Protein AF-A0A958F9V5-F1 (afdb_monomer)

Radius of gyration: 35.96 Å; Cα contacts (8 Å, |Δi|>4): 718; chains: 1; bounding box: 103×57×108 Å

Mean predicted aligned error: 16.49 Å

Solvent-accessible surface area (backbone atoms only — not comparable to full-atom values): 31988 Å² total; per-residue (Å²): 135,94,78,68,65,73,74,79,70,86,78,79,92,85,87,82,88,89,88,87,89,85,88,86,84,83,92,70,81,90,73,95,63,83,84,89,74,45,80,62,66,79,62,97,48,38,45,42,18,43,44,84,80,75,28,44,48,26,33,43,44,72,71,68,79,83,52,78,36,62,69,51,55,70,70,57,42,52,49,52,50,49,55,47,45,49,73,40,35,81,58,68,86,62,66,75,70,50,80,62,79,72,74,75,64,62,71,71,57,70,79,75,69,83,81,83,86,87,76,102,58,90,69,72,49,79,54,89,72,89,55,68,74,86,47,57,62,78,51,25,45,39,45,79,50,98,38,30,37,31,39,36,44,36,37,40,43,63,41,92,85,81,66,43,46,32,40,38,40,38,31,30,46,14,77,40,81,34,32,36,40,62,46,75,59,76,54,72,87,73,64,54,75,70,77,54,65,59,43,52,51,49,27,51,53,48,52,50,51,52,50,52,53,38,51,58,49,38,56,60,33,52,79,64,52,33,53,55,60,72,66,18,48,52,53,11,51,51,34,15,50,23,41,35,43,23,56,58,25,61,53,68,83,81,70,62,79,80,53,52,55,56,60,63,46,48,19,56,49,55,9,55,56,42,21,53,40,32,23,42,8,54,38,40,23,44,73,75,44,53,77,33,42,52,52,53,35,33,49,75,73,67,47,74,54,30,24,62,47,10,52,23,42,50,50,3,42,51,51,5,46,50,42,34,51,50,49,53,50,52,50,64,67,46,30,85,78,68,64,60,41,56,77,41,66,50,57,62,48,44,49,34,69,72,20,86,41,41,53,52,30,47,53,7,47,42,50,27,52,29,53,52,48,44,29,53,41,57,20,36,46,36,30,55,44,53,78,78,42,88,53,66,64,59,61,38,48,54,55,21,51,55,52,46,60,49,42,85,46,59,28,33,60,55,88,61,24,47,60,54,50,32,56,48,42,35,53,36,49,45,36,37,76,74,56,24,55,58,17,20,38,33,13,40,34,35,30,68,40,52,64,59,48,52,51,27,65,71,70,78,44,72,70,41,36,53,37,26,50,51,50,51,49,52,53,51,52,50,50,49,51,19,53,56,14,42,74,32,81,67,92,74,84,69,62,79,79,59,49,57,73,34,58,54,47,46,51,53,50,54,49,53,52,50,54,39,52,50,51,27,53,54,56,58,66,70,39,68,92,64,73,78,90,46,94,96,56,92,72,87,86,85,90,78,55,91,59,75,61,57,84,72,46,49,45,79,44,85,43,88,88,90,38,78,45,77,47,77,84

Nearest PDB structures (foldseek):
  2gr8-assembly2_F  TM=4.607E-01  e=1.212E+00  Haemophilus influenzae
  2gr7-assembly1_B  TM=4.618E-01  e=1.654E+00  Haemophilus influenzae
  2x8s-assembly2_B  TM=5.961E-01  e=8.568E+00  Bacillus subtilis
  2x8t-assembly1_A  TM=5.071E-01  e=9.790E+00  Bacillus subtilis

Sequence (569 aa):
MPGSNRLLREGVPGYYWQVYWRERENGGDFDDGEVEDGVFIPLSKQRWSLDPHGKLLGFQRLLDDSLKLPRLSQPEAAALARDFVARYSPFPDLNDGTLTVREDSIAEMQQQVSPAAGEDKKAEQNLNYQVGKGWEYQDGKKTERENRTDYEFRWTTRDATSGDDIDITVKVAGNLVSSFSTDYKVPKIYSKKSDSSIAEITSILLVLLIGIVTIVLAFKRWRAYELSFGFALGMGGLVAVLFGIFMYMELPSGMGWTILLPLLIAPPFVGGALVMVWAVGDSLGREVWPEKFISLDLIRNGYWLHSKIGESLIRGITLGAVSGAVVLLLTRIIDPFLRLQYIHPDQDTFIFLHSGSPFLTFIGWNGFTGIYTLTTLMLLLMGLLRKRFSSPIILLAVPAVLLVMSNKGNILPLWVGMPIEIIATLAVIWAFYRFDILTAFWALFTALTINPAASLFGIGNSGHLASGWVVAAFGGLLLIYAIVTFWGSDRITDYQRIAPAFAKNITERQRLQRELEIARDVQMSFLPAVNPDVHNLDIAARCIPALEVGGDYYDFVELEGNRLGVVIG

Foldseek 3Di:
DPDPLVPQPPDDDDDDDDDDDDDDDDDDDDDPADDDAADFDDPPFKTFHADSNRAGQKMAGHDDLPDAAAEDDPVLQVVLQLVNCCVRPPDVVSVPPQQDDDPVVVVVVVVPDDDDDDDPDQDWDKDDDDGDDAKDWDIKTWGDGPRWIKMKTWIWHADPVPRFIKIWIWMDTRNRTRMIHIHTDDDPVVVPPPPCVVLVVLLVVVVVVLLVLLVVLLVVCVVLLLFDLPVLLVQLVVLLVLQLLLVQQLDRPPDDPPCVVVSVPVSNVSSVSSSSLQRSLVSLCLLQPVVQCLLVLCVVVPVLLALLVLVLLVLQLVLLVVLLVLLVVLCVVCCVPPVKDFPCPCVVLVSLVSTPANLSNLSSVLVNCLSVLLSRLVRPVLSVCVVPDVDPCCSQQVSLLSVLSSDSQRIPPNVSRSVSSSSSSSSLSVQCVPHHSSSSSSSSSNNVCPSSLVVLVSNPDPRSVVSSVVSVVVVVVSNVSSVSSSPDDDPDDPSVVSDDPSSVSSVVVVVVLVVLLVQQVVQVVQADPDDDDAPPDDDDDDDDAPDSHHPWHWDWDDDPPRDIDIDID

Secondary structure (DSSP, 8-state):
--S-TTTTTSS--------------S----------SS-----SSEEEEE-TTS-EEEEEE---TT---PPPPHHHHHHHHHHHHHHHSS-GGGSSS-----TTHHHHHTTS-PPPS-------EE------SS-EEEEEEEEE-SS-EEEEEEEEEE-TTT--EEEEEEEEETTEEEEEEEEE---TTT-S---HHHHHHHHHHHHHHHHHHHHHHHHHHHHTT---HHHHHHHHHHHHHHHHHHHHHTSPTT--GGGHHHHHHHHHHHHHHHHHHHHHHHHHHHHH-GGGGHHHHHHHTT-TT-HHHHHHHHHHHHHHHHHHHHHHHHHHHHHHHH-PEESSHHHHHHHHHHSS-HHHHHHHHHHHHHHHHIIIIIIIIHHHHHHH---HHHHHHHHHHHHHHHS--SEESHHHHHHHHHHHHHHHHHHHHHS-HHHHHHHHHHHHHHHHHHHHHHS--HHHHHHHHHHHHHHHHHHHHHHHHHTSPPS---GGGTS-HHHHHHHHHHHHHHHHHHHHHHHHHTS-SS---BTTB--------SSSS-S--EEEEEETTTEEEEEE-

Structure (mmCIF, N/CA/C/O backbone):
data_AF-A0A958F9V5-F1
#
_entry.id   AF-A0A958F9V5-F1
#
loop_
_atom_site.group_PDB
_atom_site.id
_atom_site.type_symbol
_atom_site.label_atom_id
_atom_site.label_alt_id
_atom_site.label_comp_id
_atom_site.label_asym_id
_atom_site.label_entity_id
_atom_site.label_seq_id
_atom_site.pdbx_PDB_ins_code
_atom_site.Cartn_x
_atom_site.Cartn_y
_atom_site.Cartn_z
_atom_site.occupancy
_atom_site.B_iso_or_equiv
_atom_site.auth_seq_id
_atom_site.auth_comp_id
_atom_site.auth_asym_id
_atom_site.auth_atom_id
_atom_site.pdbx_PDB_model_num
ATOM 1 N N . MET A 1 1 ? 37.656 -7.134 -27.569 1.00 26.11 1 MET A N 1
ATOM 2 C CA . MET A 1 1 ? 37.811 -8.511 -27.046 1.00 26.11 1 MET A CA 1
ATOM 3 C C . MET A 1 1 ? 36.844 -9.417 -27.802 1.00 26.11 1 MET A C 1
ATOM 5 O O . MET A 1 1 ? 35.694 -9.016 -27.931 1.00 26.11 1 MET A O 1
ATOM 9 N N . PRO A 1 2 ? 37.274 -10.557 -28.365 1.00 23.25 2 PRO A N 1
ATOM 10 C CA . PRO A 1 2 ? 36.435 -11.386 -29.228 1.00 23.25 2 PRO A CA 1
ATOM 11 C C . PRO A 1 2 ? 35.755 -12.512 -28.429 1.00 23.25 2 PRO A C 1
ATOM 13 O O . PRO A 1 2 ? 36.436 -13.361 -27.861 1.00 23.25 2 PRO A O 1
ATOM 16 N N . GLY A 1 3 ? 34.417 -12.502 -28.383 1.00 25.53 3 GLY A N 1
ATOM 17 C CA . GLY A 1 3 ? 33.601 -13.569 -27.780 1.00 25.53 3 GLY A CA 1
ATOM 18 C C . GLY A 1 3 ? 32.115 -13.248 -27.526 1.00 25.53 3 GLY A C 1
ATOM 19 O O . GLY A 1 3 ? 31.333 -14.170 -27.333 1.00 25.53 3 GLY A O 1
ATOM 20 N N . SER A 1 4 ? 31.677 -11.983 -27.550 1.00 25.11 4 SER A N 1
ATOM 21 C CA . SER A 1 4 ? 30.383 -11.593 -26.950 1.00 25.11 4 SER A CA 1
ATOM 22 C C . SER A 1 4 ? 29.147 -11.570 -27.864 1.00 25.11 4 SER A C 1
ATOM 24 O O . SER A 1 4 ? 28.043 -11.467 -27.347 1.00 25.11 4 SER A O 1
ATOM 26 N N . ASN A 1 5 ? 29.260 -11.710 -29.190 1.00 31.02 5 ASN A N 1
ATOM 27 C CA . ASN A 1 5 ? 28.122 -11.412 -30.089 1.00 31.02 5 ASN A CA 1
ATOM 28 C C . ASN A 1 5 ? 27.355 -12.617 -30.657 1.00 31.02 5 ASN A C 1
ATOM 30 O O . ASN A 1 5 ? 26.463 -12.439 -31.482 1.00 31.02 5 ASN A O 1
ATOM 34 N N . ARG A 1 6 ? 27.619 -13.832 -30.159 1.00 27.78 6 ARG A N 1
ATOM 35 C CA . ARG A 1 6 ? 26.665 -14.957 -30.270 1.00 27.78 6 ARG A CA 1
ATOM 36 C C . ARG A 1 6 ? 25.685 -15.004 -29.080 1.00 27.78 6 ARG A C 1
ATOM 38 O O . ARG A 1 6 ? 24.629 -15.613 -29.183 1.00 27.78 6 ARG A O 1
ATOM 45 N N . LEU A 1 7 ? 26.007 -14.302 -27.985 1.00 32.09 7 LEU A N 1
ATOM 46 C CA . LEU A 1 7 ? 25.248 -14.264 -26.727 1.00 32.09 7 LEU A CA 1
ATOM 47 C C . LEU A 1 7 ? 24.001 -13.358 -26.745 1.00 32.09 7 LEU A C 1
ATOM 49 O O . LEU A 1 7 ? 23.160 -13.503 -25.868 1.00 32.09 7 LEU A O 1
ATOM 53 N N . LEU A 1 8 ? 23.858 -12.447 -27.716 1.00 31.23 8 LEU A N 1
ATOM 54 C CA . LEU A 1 8 ? 22.808 -11.412 -27.705 1.00 31.23 8 LEU A CA 1
ATOM 55 C C . LEU A 1 8 ? 21.494 -11.800 -28.421 1.00 31.23 8 LEU A C 1
ATOM 57 O O . LEU A 1 8 ? 20.574 -10.990 -28.440 1.00 31.23 8 LEU A O 1
ATOM 61 N N . ARG A 1 9 ? 21.367 -13.003 -29.014 1.00 29.94 9 ARG A N 1
ATOM 62 C CA . ARG A 1 9 ? 20.137 -13.399 -29.750 1.00 29.94 9 ARG A CA 1
ATOM 63 C C . ARG A 1 9 ? 19.619 -14.833 -29.596 1.00 29.94 9 ARG A C 1
ATOM 65 O O . ARG A 1 9 ? 18.452 -15.041 -29.896 1.00 29.94 9 ARG A O 1
ATOM 72 N N . GLU A 1 10 ? 20.374 -15.825 -29.124 1.00 29.25 10 GLU A N 1
ATOM 73 C CA . GLU A 1 10 ? 19.818 -17.197 -29.037 1.00 29.25 10 GLU A CA 1
ATOM 74 C C . GLU A 1 10 ? 18.885 -17.439 -27.825 1.00 29.25 10 GLU A C 1
ATOM 76 O O . GLU A 1 10 ? 18.439 -18.565 -27.622 1.00 29.25 10 GLU A O 1
ATOM 81 N N . GLY A 1 11 ? 18.511 -16.420 -27.038 1.00 26.97 11 GLY A N 1
ATOM 82 C CA . GLY A 1 11 ? 17.668 -16.662 -25.865 1.00 26.97 11 GLY A CA 1
ATOM 83 C C . GLY A 1 11 ? 16.799 -15.512 -25.379 1.00 26.97 11 GLY A C 1
ATOM 84 O O . GLY A 1 11 ? 17.047 -15.049 -24.281 1.00 26.97 11 GLY A O 1
ATOM 85 N N . VAL A 1 12 ? 15.712 -15.193 -26.093 1.00 26.77 12 VAL A N 1
ATOM 86 C CA . VAL A 1 12 ? 14.364 -14.873 -25.539 1.00 26.77 12 VAL A CA 1
ATOM 87 C C . VAL A 1 12 ? 13.716 -13.620 -26.173 1.00 26.77 12 VAL A C 1
ATOM 89 O O . VAL A 1 12 ? 14.394 -12.620 -26.401 1.00 26.77 12 VAL A O 1
ATOM 92 N N . PRO A 1 13 ? 12.396 -13.666 -26.472 1.00 29.73 13 PRO A N 1
ATOM 93 C CA . PRO A 1 13 ? 11.624 -12.552 -27.010 1.00 29.73 13 PRO A CA 1
ATOM 94 C C . PRO A 1 13 ? 11.254 -11.558 -25.902 1.00 29.73 13 PRO A C 1
ATOM 96 O O . PRO A 1 13 ? 10.777 -11.966 -24.843 1.00 29.73 13 PRO A O 1
ATOM 99 N N . GLY A 1 14 ? 11.389 -10.264 -26.186 1.00 32.28 14 GLY A N 1
ATOM 100 C CA . GLY A 1 14 ? 10.782 -9.197 -25.391 1.00 32.28 14 GLY A CA 1
ATOM 101 C C . GLY A 1 14 ? 11.714 -8.018 -25.161 1.00 32.28 14 GLY A C 1
ATOM 102 O O . GLY A 1 14 ? 12.443 -8.030 -24.183 1.00 32.28 14 GLY A O 1
ATOM 103 N N . TYR A 1 15 ? 11.639 -6.998 -26.019 1.00 27.81 15 TYR A N 1
ATOM 104 C CA . TYR A 1 15 ? 12.047 -5.629 -25.688 1.00 27.81 15 TYR A CA 1
ATOM 105 C C . TYR A 1 15 ? 11.194 -4.623 -26.468 1.00 27.81 15 TYR A C 1
ATOM 107 O O . TYR A 1 15 ? 10.822 -4.868 -27.616 1.00 27.81 15 TYR A O 1
ATOM 115 N N . TYR A 1 16 ? 10.891 -3.514 -25.801 1.00 29.72 16 TYR A N 1
ATOM 116 C CA . TYR A 1 16 ? 10.025 -2.412 -26.211 1.00 29.72 16 TYR A CA 1
ATOM 117 C C . TYR A 1 16 ? 10.830 -1.090 -26.195 1.00 29.72 16 TYR A C 1
ATOM 119 O O . TYR A 1 16 ? 11.887 -1.027 -25.565 1.00 29.72 16 TYR A O 1
ATOM 127 N N . TRP A 1 17 ? 10.322 -0.031 -26.845 1.00 29.50 17 TRP A N 1
ATOM 128 C CA . TRP A 1 17 ? 10.995 1.272 -27.018 1.00 29.50 17 TRP A CA 1
ATOM 129 C C . TRP A 1 17 ? 10.073 2.451 -26.645 1.00 29.50 17 TRP A C 1
ATOM 131 O O . TRP A 1 17 ? 8.882 2.406 -26.961 1.00 29.50 17 TRP A O 1
ATOM 141 N N . GLN A 1 18 ? 10.602 3.533 -26.045 1.00 24.84 18 GLN A N 1
ATOM 142 C CA . GLN A 1 18 ? 9.856 4.783 -25.800 1.00 24.84 18 GLN A CA 1
ATOM 143 C C . GLN A 1 18 ? 10.737 6.046 -25.910 1.00 24.84 18 GLN A C 1
ATOM 145 O O . GLN A 1 18 ? 11.857 6.076 -25.416 1.00 24.84 18 GLN A O 1
ATOM 150 N N . VAL A 1 19 ? 10.200 7.096 -26.548 1.00 25.12 19 VAL A N 1
ATOM 151 C CA . VAL A 1 19 ? 10.903 8.327 -26.977 1.00 25.12 19 VAL A CA 1
ATOM 152 C C . VAL A 1 19 ? 10.401 9.555 -26.197 1.00 25.12 19 VAL A C 1
ATOM 154 O O . VAL A 1 19 ? 9.189 9.733 -26.063 1.00 25.12 19 VAL A O 1
ATOM 157 N N . TYR A 1 20 ? 11.303 10.447 -25.758 1.00 22.67 20 TYR A N 1
ATOM 158 C CA . TYR A 1 20 ? 10.974 11.737 -25.117 1.00 22.67 20 TYR A CA 1
ATOM 159 C C . TYR A 1 20 ? 11.667 12.937 -25.795 1.00 22.67 20 TYR A C 1
ATOM 161 O O . TYR A 1 20 ? 12.797 12.826 -26.260 1.00 22.67 20 TYR A O 1
ATOM 169 N N . TRP A 1 21 ? 11.001 14.104 -25.813 1.00 26.64 21 TRP A N 1
ATOM 170 C CA . TRP A 1 21 ? 11.477 15.363 -26.423 1.00 26.64 21 TRP A CA 1
ATOM 171 C C . TRP A 1 21 ? 11.604 16.501 -25.394 1.00 26.64 21 TRP A C 1
ATOM 173 O O . TRP A 1 21 ? 10.769 16.607 -24.492 1.00 26.64 21 TRP A O 1
ATOM 183 N N . ARG A 1 22 ? 12.568 17.422 -25.584 1.00 23.61 22 ARG A N 1
ATOM 184 C CA . ARG A 1 22 ? 12.594 18.743 -24.919 1.00 23.61 22 ARG A CA 1
ATOM 185 C C . ARG A 1 22 ? 13.208 19.826 -25.820 1.00 23.61 22 ARG A C 1
ATOM 187 O O . ARG A 1 22 ? 14.235 19.595 -26.449 1.00 23.61 22 ARG A O 1
ATOM 194 N N . GLU A 1 23 ? 12.583 20.999 -25.863 1.00 26.88 23 GLU A N 1
ATOM 195 C CA . GLU A 1 23 ? 13.010 22.188 -26.622 1.00 26.88 23 GLU A CA 1
ATOM 196 C C . GLU A 1 23 ? 13.887 23.108 -25.737 1.00 26.88 23 GLU A C 1
ATOM 198 O O . GLU A 1 23 ? 13.678 23.158 -24.522 1.00 26.88 23 GLU A O 1
ATOM 203 N N . ARG A 1 24 ? 14.880 23.817 -26.303 1.00 29.59 24 ARG A N 1
ATOM 204 C CA . ARG A 1 24 ? 15.785 24.726 -25.560 1.00 29.59 24 ARG A CA 1
ATOM 205 C C . ARG A 1 24 ? 15.583 26.179 -26.008 1.00 29.59 24 ARG A C 1
ATOM 207 O O . ARG A 1 24 ? 15.773 26.482 -27.181 1.00 29.59 24 ARG A O 1
ATOM 214 N N . GLU A 1 25 ? 15.288 27.072 -25.060 1.00 33.00 25 GLU A N 1
ATOM 215 C CA . GLU A 1 25 ? 15.382 28.530 -25.230 1.00 33.00 25 GLU A CA 1
ATOM 216 C C . GLU A 1 25 ? 16.795 29.043 -24.878 1.00 33.00 25 GLU A C 1
ATOM 218 O O . GLU A 1 25 ? 17.353 28.718 -23.832 1.00 33.00 25 GLU A O 1
ATOM 223 N N . ASN A 1 26 ? 17.338 29.845 -25.799 1.00 35.62 26 ASN A N 1
ATOM 224 C CA . ASN A 1 26 ? 18.404 30.854 -25.718 1.00 35.62 26 ASN A CA 1
ATOM 225 C C . ASN A 1 26 ? 19.660 30.617 -24.845 1.00 35.62 26 ASN A C 1
ATOM 227 O O . ASN A 1 26 ? 19.679 30.871 -23.645 1.00 35.62 26 ASN A O 1
ATOM 231 N N . GLY A 1 27 ? 20.788 30.386 -25.535 1.00 41.47 27 GLY A N 1
ATOM 232 C CA . GLY A 1 27 ? 22.006 31.175 -25.285 1.00 41.47 27 GLY A CA 1
ATOM 233 C C . GLY A 1 27 ? 23.094 30.607 -24.368 1.00 41.47 27 GLY A C 1
ATOM 234 O O . GLY A 1 27 ? 23.868 31.395 -23.833 1.00 41.47 27 GLY A O 1
ATOM 235 N N . GLY A 1 28 ? 23.200 29.288 -24.199 1.00 24.48 28 GLY A N 1
ATOM 236 C CA . GLY A 1 28 ? 24.355 28.654 -23.546 1.00 24.48 28 GLY A CA 1
ATOM 237 C C . GLY A 1 28 ? 25.061 27.681 -24.486 1.00 24.48 28 GLY A C 1
ATOM 238 O O . GLY A 1 28 ? 24.381 26.887 -25.142 1.00 24.48 28 GLY A O 1
ATOM 239 N N . ASP A 1 29 ? 26.397 27.740 -24.526 1.00 29.27 29 ASP A N 1
ATOM 240 C CA . ASP A 1 29 ? 27.264 26.732 -25.152 1.00 29.27 29 ASP A CA 1
ATOM 241 C C . ASP A 1 29 ? 26.773 25.307 -24.834 1.00 29.27 29 ASP A C 1
ATOM 243 O O . ASP A 1 29 ? 26.143 25.054 -23.798 1.00 29.27 29 ASP A O 1
ATOM 247 N N . PHE A 1 30 ? 26.992 24.389 -25.777 1.00 29.00 30 PHE A N 1
ATOM 248 C CA . PHE A 1 30 ? 26.706 22.966 -25.596 1.00 29.00 30 PHE A CA 1
ATOM 249 C C . PHE A 1 30 ? 27.399 22.469 -24.321 1.00 29.00 30 PHE A C 1
ATOM 251 O O . PHE A 1 30 ? 28.623 22.487 -24.238 1.00 29.00 30 PHE A O 1
ATOM 258 N N . ASP A 1 31 ? 26.600 22.035 -23.349 1.00 28.36 31 ASP A N 1
ATOM 259 C CA . ASP A 1 31 ? 27.055 21.123 -22.308 1.00 28.36 31 ASP A CA 1
ATOM 260 C C . ASP A 1 31 ? 26.759 19.719 -22.846 1.00 28.36 31 ASP A C 1
ATOM 262 O O . ASP A 1 31 ? 25.628 19.433 -23.258 1.00 28.36 31 ASP A O 1
ATOM 266 N N . ASP A 1 32 ? 27.800 18.896 -22.956 1.00 33.62 32 ASP A N 1
ATOM 267 C CA . ASP A 1 32 ? 27.758 17.528 -23.469 1.00 33.62 32 ASP A CA 1
ATOM 268 C C . ASP A 1 32 ? 26.945 16.643 -22.502 1.00 33.62 32 ASP A C 1
ATOM 270 O O . ASP A 1 32 ? 27.491 15.995 -21.612 1.00 33.62 32 ASP A O 1
ATOM 274 N N . GLY A 1 33 ? 25.618 16.644 -22.654 1.00 26.89 33 GLY A N 1
ATOM 275 C CA . GLY A 1 33 ? 24.674 15.869 -21.847 1.00 26.89 33 GLY A CA 1
ATOM 276 C C . GLY A 1 33 ? 23.912 14.844 -22.683 1.00 26.89 33 GLY A C 1
ATOM 277 O O . GLY A 1 33 ? 22.978 15.199 -23.394 1.00 26.89 33 GLY A O 1
ATOM 278 N N . GLU A 1 34 ? 24.390 13.604 -22.593 1.00 30.22 34 GLU A N 1
ATOM 279 C CA . GLU A 1 34 ? 23.789 12.292 -22.874 1.00 30.22 34 GLU A CA 1
ATOM 280 C C . GLU A 1 34 ? 22.581 12.192 -23.807 1.00 30.22 34 GLU A C 1
ATOM 282 O O . GLU A 1 34 ? 21.469 12.646 -23.547 1.00 30.22 34 GLU A O 1
ATOM 287 N N . VAL A 1 35 ? 22.799 11.424 -24.869 1.00 30.39 35 VAL A N 1
ATOM 288 C CA . VAL A 1 35 ? 21.728 10.884 -25.678 1.00 30.39 35 VAL A CA 1
ATOM 289 C C . VAL A 1 35 ? 21.956 9.371 -25.761 1.00 30.39 35 VAL A C 1
ATOM 291 O O . VAL A 1 35 ? 22.905 8.928 -26.412 1.00 30.39 35 VAL A O 1
ATOM 294 N N . GLU A 1 36 ? 21.125 8.591 -25.070 1.00 31.89 36 GLU A N 1
ATOM 295 C CA . GLU A 1 36 ? 21.166 7.120 -25.011 1.00 31.89 36 GLU A CA 1
ATOM 296 C C . GLU A 1 36 ? 20.244 6.485 -26.064 1.00 31.89 36 GLU A C 1
ATOM 298 O O . GLU A 1 36 ? 19.187 7.026 -26.355 1.00 31.89 36 GLU A O 1
ATOM 303 N N . ASP A 1 37 ? 20.744 5.407 -26.679 1.00 36.34 37 ASP A N 1
ATOM 304 C CA . ASP A 1 37 ? 20.197 4.520 -27.729 1.00 36.34 37 ASP A CA 1
ATOM 305 C C . ASP A 1 37 ? 21.372 3.958 -28.558 1.00 36.34 37 ASP A C 1
ATOM 307 O O . ASP A 1 37 ? 21.708 4.416 -29.656 1.00 36.34 37 ASP A O 1
ATOM 311 N N . GLY A 1 38 ? 22.058 2.976 -27.973 1.00 29.19 38 GLY A N 1
ATOM 312 C CA . GLY A 1 38 ? 23.276 2.352 -28.496 1.00 29.19 38 GLY A CA 1
ATOM 313 C C . GLY A 1 38 ? 24.491 2.626 -27.609 1.00 29.19 38 GLY A C 1
ATOM 314 O O . GLY A 1 38 ? 24.539 3.618 -26.886 1.00 29.19 38 GLY A O 1
ATOM 315 N N . VAL A 1 39 ? 25.490 1.739 -27.640 1.00 30.89 39 VAL A N 1
ATOM 316 C CA . VAL A 1 39 ? 26.776 1.984 -26.964 1.00 30.89 39 VAL A CA 1
ATOM 317 C C . VAL A 1 39 ? 27.464 3.162 -27.660 1.00 30.89 39 VAL A C 1
ATOM 319 O O . VAL A 1 39 ? 28.143 2.989 -28.673 1.00 30.89 39 VAL A O 1
ATOM 322 N N . PHE A 1 40 ? 27.261 4.368 -27.130 1.00 35.53 40 PHE A N 1
ATOM 323 C CA . PHE A 1 40 ? 27.879 5.589 -27.627 1.00 35.53 40 PHE A CA 1
ATOM 324 C C . PHE A 1 40 ? 29.318 5.692 -27.127 1.00 35.53 40 PHE A C 1
ATOM 326 O O . PHE A 1 40 ? 29.575 5.730 -25.928 1.00 35.53 40 PHE A O 1
ATOM 333 N N . ILE A 1 41 ? 30.269 5.782 -28.056 1.00 30.75 41 ILE A N 1
ATOM 334 C CA . ILE A 1 41 ? 31.639 6.215 -27.762 1.00 30.75 41 ILE A CA 1
ATOM 335 C C . ILE A 1 41 ? 31.706 7.707 -28.124 1.00 30.75 41 ILE A C 1
ATOM 337 O O . ILE A 1 41 ? 31.834 8.027 -29.311 1.00 30.75 41 ILE A O 1
ATOM 341 N N . PRO A 1 42 ? 31.561 8.639 -27.162 1.00 34.22 42 PRO A N 1
ATOM 342 C CA . PRO A 1 42 ? 31.650 10.062 -27.454 1.00 34.22 42 PRO A CA 1
ATOM 343 C C . PRO A 1 42 ? 33.091 10.426 -27.830 1.00 34.22 42 PRO A C 1
ATOM 345 O O . PRO A 1 42 ? 34.023 10.288 -27.041 1.00 34.22 42 PRO A O 1
ATOM 348 N N . LEU A 1 43 ? 33.272 10.922 -29.054 1.00 36.50 43 LEU A N 1
ATOM 349 C CA . LEU A 1 43 ? 34.518 11.528 -29.531 1.00 36.50 43 LEU A CA 1
ATOM 350 C C . LEU A 1 43 ? 34.253 13.003 -29.856 1.00 36.50 43 LEU A C 1
ATOM 352 O O . LEU A 1 43 ? 34.341 13.372 -31.019 1.00 36.50 43 LEU A O 1
ATOM 356 N N . SER A 1 44 ? 33.818 13.788 -28.856 1.00 42.47 44 SER A N 1
ATOM 357 C CA . SER A 1 44 ? 33.587 15.260 -28.800 1.00 42.47 44 SER A CA 1
ATOM 358 C C . SER A 1 44 ? 32.877 15.994 -29.966 1.00 42.47 44 SER A C 1
ATOM 360 O O . SER A 1 44 ? 32.552 17.167 -29.837 1.00 42.47 44 SER A O 1
ATOM 362 N N . LYS A 1 45 ? 32.616 15.348 -31.109 1.00 51.16 45 LYS A N 1
ATOM 363 C CA . LYS A 1 45 ? 31.964 15.855 -32.336 1.00 51.16 45 LYS A CA 1
ATOM 364 C C . LYS A 1 45 ? 31.287 14.736 -33.147 1.00 51.16 45 LYS A C 1
ATOM 366 O O . LYS A 1 45 ? 30.898 14.950 -34.299 1.00 51.16 45 LYS A O 1
ATOM 371 N N . GLN A 1 46 ? 31.200 13.524 -32.596 1.00 49.00 46 GLN A N 1
ATOM 372 C CA . GLN A 1 46 ? 30.650 12.341 -33.258 1.00 49.00 46 GLN A CA 1
ATOM 373 C C . GLN A 1 46 ? 29.864 11.475 -32.283 1.00 49.00 46 GLN A C 1
ATOM 375 O O . GLN A 1 46 ? 30.285 11.269 -31.146 1.00 49.00 46 GLN A O 1
ATOM 380 N N . ARG A 1 47 ? 28.759 10.928 -32.780 1.00 50.62 47 ARG A N 1
ATOM 381 C CA . ARG A 1 47 ? 27.833 10.073 -32.052 1.00 50.62 47 ARG A CA 1
ATOM 382 C C . ARG A 1 47 ? 27.518 8.843 -32.908 1.00 50.62 47 ARG A C 1
ATOM 384 O O . ARG A 1 47 ? 27.230 9.014 -34.084 1.00 50.62 47 ARG A O 1
ATOM 391 N N . TRP A 1 48 ? 27.588 7.635 -32.347 1.00 48.41 48 TRP A N 1
ATOM 392 C CA . TRP A 1 48 ? 27.420 6.356 -33.059 1.00 48.41 48 TRP A CA 1
ATOM 393 C C . TRP A 1 48 ? 26.473 5.421 -32.298 1.00 48.41 48 TRP A C 1
ATOM 395 O O . TRP A 1 48 ? 26.698 5.173 -31.122 1.00 48.41 48 TRP A O 1
ATOM 405 N N . SER A 1 49 ? 25.462 4.880 -32.969 1.00 49.59 49 SER A N 1
ATOM 406 C CA . SER A 1 49 ? 24.527 3.867 -32.480 1.00 49.59 49 SER A CA 1
ATOM 407 C C . SER A 1 49 ? 24.747 2.572 -33.258 1.00 49.59 49 SER A C 1
ATOM 409 O O . SER A 1 49 ? 24.791 2.577 -34.492 1.00 49.59 49 SER A O 1
ATOM 411 N N . LEU A 1 50 ? 24.929 1.467 -32.541 1.00 45.66 50 LEU A N 1
ATOM 412 C CA . LEU A 1 50 ? 25.272 0.163 -33.098 1.00 45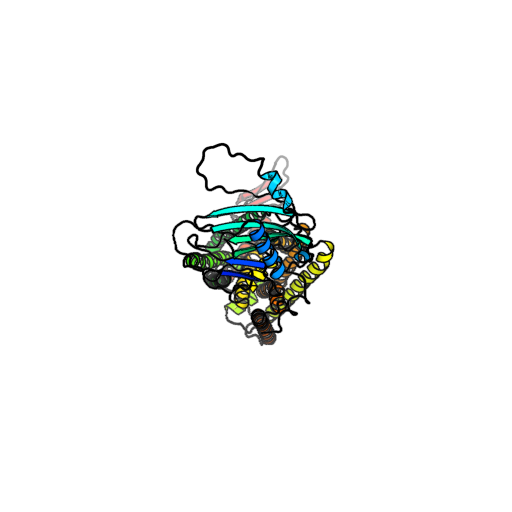.66 50 LEU A CA 1
ATOM 413 C C . LEU A 1 50 ? 24.228 -0.874 -32.687 1.00 45.66 50 LEU A C 1
ATOM 415 O O . LEU A 1 50 ? 23.716 -0.841 -31.569 1.00 45.66 50 LEU A O 1
ATOM 419 N N . ASP A 1 51 ? 23.964 -1.820 -33.579 1.00 46.69 51 ASP A N 1
ATOM 420 C CA . ASP A 1 51 ? 23.185 -3.009 -33.294 1.00 46.69 51 ASP A CA 1
ATOM 421 C C . ASP A 1 51 ? 24.006 -4.007 -32.446 1.00 46.69 51 ASP A C 1
ATOM 423 O O . ASP A 1 51 ? 25.236 -3.897 -32.331 1.00 46.69 51 ASP A O 1
ATOM 427 N N . PRO A 1 52 ? 23.355 -5.033 -31.873 1.00 39.19 52 PRO A N 1
ATOM 428 C CA . PRO A 1 52 ? 24.019 -6.080 -31.094 1.00 39.19 52 PRO A CA 1
ATOM 429 C C . PRO A 1 52 ? 25.101 -6.868 -31.850 1.00 39.19 52 PRO A C 1
ATOM 431 O O . PRO A 1 52 ? 25.882 -7.580 -31.227 1.00 39.19 52 PRO A O 1
ATOM 434 N N . HIS A 1 53 ? 25.167 -6.775 -33.179 1.00 41.66 53 HIS A N 1
ATOM 435 C CA . HIS A 1 53 ? 26.173 -7.420 -34.021 1.00 41.66 53 HIS A CA 1
ATOM 436 C C . HIS A 1 53 ? 27.327 -6.476 -34.401 1.00 41.66 53 HIS A C 1
ATOM 438 O O . HIS A 1 53 ? 28.233 -6.889 -35.127 1.00 41.66 53 HIS A O 1
ATOM 444 N N . GLY A 1 54 ? 27.350 -5.251 -33.863 1.00 45.22 54 GLY A N 1
ATOM 445 C CA . GLY A 1 54 ? 28.365 -4.238 -34.152 1.00 45.22 54 GLY A CA 1
ATOM 446 C C . GLY A 1 54 ? 28.171 -3.550 -35.504 1.00 45.22 54 GLY A C 1
ATOM 447 O O . GLY A 1 54 ? 29.101 -2.911 -35.999 1.00 45.22 54 GLY A O 1
ATOM 448 N N . LYS A 1 55 ? 26.993 -3.689 -36.114 1.00 54.12 55 LYS A N 1
ATOM 449 C CA . LYS A 1 55 ? 26.594 -2.954 -37.312 1.00 54.12 55 LYS A CA 1
ATOM 450 C C . LYS A 1 55 ? 25.968 -1.624 -36.930 1.00 54.12 55 LYS A C 1
ATOM 452 O O . LYS A 1 55 ? 25.443 -1.461 -35.841 1.00 54.12 55 LYS A O 1
ATOM 457 N N . LEU A 1 56 ? 26.032 -0.650 -37.818 1.00 53.12 56 LEU A N 1
ATOM 458 C CA . LEU A 1 56 ? 25.584 0.705 -37.549 1.00 53.12 56 LEU A CA 1
ATOM 459 C C . LEU A 1 56 ? 24.060 0.808 -37.650 1.00 53.12 56 LEU A C 1
ATOM 461 O O . LEU A 1 56 ? 23.504 0.463 -38.686 1.00 53.12 56 LEU A O 1
ATOM 465 N N . LEU A 1 57 ? 23.410 1.299 -36.591 1.00 51.66 57 LEU A N 1
ATOM 466 C CA . LEU A 1 57 ? 21.996 1.713 -36.568 1.00 51.66 57 LEU A CA 1
ATOM 467 C C . LEU A 1 57 ? 21.854 3.220 -36.789 1.00 51.66 57 LEU A C 1
ATOM 469 O O . LEU A 1 57 ? 20.893 3.701 -37.377 1.00 51.66 57 LEU A O 1
ATOM 473 N N . GLY A 1 58 ? 22.859 3.985 -36.378 1.00 57.41 58 GLY A N 1
ATOM 474 C CA . GLY A 1 58 ? 22.895 5.406 -36.652 1.00 57.41 58 GLY A CA 1
ATOM 475 C C . GLY A 1 58 ? 24.255 6.002 -36.362 1.00 57.41 58 GLY A C 1
ATOM 476 O O . GLY A 1 58 ? 25.023 5.476 -35.568 1.00 57.41 58 GLY A O 1
ATOM 477 N N . PHE A 1 59 ? 24.583 7.119 -36.986 1.00 64.25 59 PHE A N 1
ATOM 478 C CA . PHE A 1 59 ? 25.634 7.988 -36.489 1.00 64.25 59 PHE A CA 1
ATOM 479 C C . PHE A 1 59 ? 25.362 9.426 -36.901 1.00 64.25 59 PHE A C 1
ATOM 481 O O . PHE A 1 59 ? 24.639 9.713 -37.857 1.00 64.25 59 PHE A O 1
ATOM 488 N N . GLN A 1 60 ? 25.967 10.349 -36.178 1.00 61.28 60 GLN A N 1
ATOM 489 C CA . GLN A 1 60 ? 25.913 11.758 -36.489 1.00 61.28 60 GLN A CA 1
ATOM 490 C C . GLN A 1 60 ? 27.261 12.387 -36.188 1.00 61.28 60 GLN A C 1
ATOM 492 O O . GLN A 1 60 ? 27.827 12.225 -35.108 1.00 61.28 60 GLN A O 1
ATOM 497 N N . ARG A 1 61 ? 27.769 13.134 -37.159 1.00 65.31 61 ARG A N 1
ATOM 498 C CA . ARG A 1 61 ? 28.960 13.956 -37.036 1.00 65.31 61 ARG A CA 1
ATOM 499 C C . ARG A 1 61 ? 28.554 15.417 -37.111 1.00 65.31 61 ARG A C 1
ATOM 501 O O . ARG A 1 61 ? 27.993 15.862 -38.110 1.00 65.31 61 ARG A O 1
ATOM 508 N N . LEU A 1 62 ? 28.891 16.169 -36.071 1.00 59.75 62 LEU A N 1
ATOM 509 C CA . LEU A 1 62 ? 28.756 17.619 -36.076 1.00 59.75 62 LEU A CA 1
ATOM 510 C C . LEU A 1 62 ? 29.850 18.199 -36.977 1.00 59.75 62 LEU A C 1
ATOM 512 O O . LEU A 1 62 ? 31.047 18.065 -36.705 1.00 59.75 62 LEU A O 1
ATOM 516 N N . LEU A 1 63 ? 29.429 18.795 -38.091 1.00 63.56 63 LEU A N 1
ATOM 517 C CA . LEU A 1 63 ? 30.307 19.432 -39.065 1.00 63.56 63 LEU A CA 1
ATOM 518 C C . LEU A 1 63 ? 30.043 20.931 -39.073 1.00 63.56 63 LEU A C 1
ATOM 520 O O . LEU A 1 63 ? 28.971 21.356 -39.495 1.00 63.56 63 LEU A O 1
ATOM 524 N N . ASP A 1 64 ? 31.054 21.704 -38.684 1.00 62.62 64 ASP A N 1
ATOM 525 C CA . ASP A 1 64 ? 31.073 23.162 -38.810 1.00 62.62 64 ASP A CA 1
ATOM 526 C C . ASP A 1 64 ? 30.761 23.590 -40.256 1.00 62.62 64 ASP A C 1
ATOM 528 O O . ASP A 1 64 ? 31.218 22.969 -41.223 1.00 62.62 64 ASP A O 1
ATOM 532 N N . ASP A 1 65 ? 29.962 24.637 -40.414 1.00 61.22 65 ASP A N 1
ATOM 533 C CA . ASP A 1 65 ? 29.524 25.171 -41.703 1.00 61.22 65 ASP A CA 1
ATOM 534 C C . ASP A 1 65 ? 30.681 25.813 -42.489 1.00 61.22 65 ASP A C 1
ATOM 536 O O . ASP A 1 65 ? 30.633 25.888 -43.718 1.00 61.22 65 ASP A O 1
ATOM 540 N N . SER A 1 66 ? 31.755 26.203 -41.796 1.00 58.16 66 SER A N 1
ATOM 541 C CA . SER A 1 66 ? 32.978 26.764 -42.380 1.00 58.16 66 SER A CA 1
ATOM 542 C C . SER A 1 66 ? 33.905 25.723 -43.033 1.00 58.16 66 SER A C 1
ATOM 544 O O . SER A 1 66 ? 34.832 26.093 -43.759 1.00 58.16 66 SER A O 1
ATOM 546 N N . LEU A 1 67 ? 33.661 24.419 -42.829 1.00 61.06 67 LEU A N 1
ATOM 547 C CA . LEU A 1 67 ? 34.477 23.340 -43.401 1.00 61.06 67 LEU A CA 1
ATOM 548 C C . LEU A 1 67 ? 34.404 23.316 -44.935 1.00 61.06 67 LEU A C 1
ATOM 550 O O . LEU A 1 67 ? 33.342 23.097 -45.522 1.00 61.06 67 LEU A O 1
ATOM 554 N N . LYS A 1 68 ? 35.571 23.448 -45.576 1.00 70.38 68 LYS A N 1
ATOM 555 C CA . LYS A 1 68 ? 35.755 23.256 -47.020 1.00 70.38 68 LYS A CA 1
ATOM 556 C C . LYS A 1 68 ? 35.837 21.770 -47.341 1.00 70.38 68 LYS A C 1
ATOM 558 O O . LYS A 1 68 ? 36.861 21.140 -47.086 1.00 70.38 68 LYS A O 1
ATOM 563 N N . LEU A 1 69 ? 34.759 21.223 -47.899 1.00 69.31 69 LEU A N 1
ATOM 564 C CA . LEU A 1 69 ? 34.703 19.841 -48.372 1.00 69.31 69 LEU A CA 1
ATOM 565 C C . LEU A 1 69 ? 34.516 19.825 -49.895 1.00 69.31 69 LEU A C 1
ATOM 567 O O . LEU A 1 69 ? 33.758 20.648 -50.417 1.00 69.31 69 LEU A O 1
ATOM 571 N N . PRO A 1 70 ? 35.178 18.906 -50.622 1.00 75.00 70 PRO A N 1
ATOM 572 C CA . PRO A 1 70 ? 34.952 18.727 -52.051 1.00 75.00 70 PRO A CA 1
ATOM 573 C C . PRO A 1 70 ? 33.464 18.531 -52.355 1.00 75.00 70 PRO A C 1
ATOM 575 O O . PRO A 1 70 ? 32.778 17.772 -51.668 1.00 75.00 70 PRO A O 1
ATOM 578 N N . ARG A 1 71 ? 32.960 19.225 -53.380 1.00 77.00 71 ARG A N 1
ATOM 579 C CA . ARG A 1 71 ? 31.577 19.064 -53.837 1.00 77.00 71 ARG A CA 1
ATOM 580 C C . ARG A 1 71 ? 31.483 17.787 -54.663 1.00 77.00 71 ARG A C 1
ATOM 582 O O . ARG A 1 71 ? 32.204 17.656 -55.647 1.00 77.00 71 ARG A O 1
ATOM 589 N N . LEU A 1 72 ? 30.597 16.883 -54.264 1.00 72.88 72 LEU A N 1
ATOM 590 C CA . LEU A 1 72 ? 30.199 15.749 -55.089 1.00 72.88 72 LEU A CA 1
ATOM 591 C C . LEU A 1 72 ? 28.989 16.116 -55.947 1.00 72.88 72 LEU A C 1
ATOM 593 O O . LEU A 1 72 ? 28.113 16.891 -55.533 1.00 72.88 72 LEU A O 1
ATOM 597 N N . SER A 1 73 ? 28.923 15.524 -57.136 1.00 74.50 73 SER A N 1
ATOM 598 C CA . SER A 1 73 ? 27.673 15.470 -57.885 1.00 74.50 73 SER A CA 1
ATOM 599 C C . SER A 1 73 ? 26.650 14.614 -57.127 1.00 74.50 73 SER A C 1
ATOM 601 O O . SER A 1 73 ? 26.998 13.757 -56.312 1.00 74.50 73 SER A O 1
ATOM 603 N N . GLN A 1 74 ? 25.361 14.843 -57.369 1.00 67.69 74 GLN A N 1
ATOM 604 C CA . GLN A 1 74 ? 24.308 14.078 -56.701 1.00 67.69 74 GLN A CA 1
ATOM 605 C C . GLN A 1 74 ? 24.415 12.552 -56.933 1.00 67.69 74 GLN A C 1
ATOM 607 O O . GLN A 1 74 ? 24.241 11.820 -55.957 1.00 67.69 74 GLN A O 1
ATOM 612 N N . PRO A 1 75 ? 24.733 12.043 -58.147 1.00 71.00 75 PRO A N 1
ATOM 613 C CA . PRO A 1 75 ? 24.930 10.606 -58.363 1.00 71.00 75 PRO A CA 1
ATOM 614 C C . PRO A 1 75 ? 26.093 10.030 -57.548 1.00 71.00 75 PRO A C 1
ATOM 616 O O . PRO A 1 75 ? 25.965 8.946 -56.980 1.00 71.00 75 PRO A O 1
ATOM 619 N N . GLU A 1 76 ? 27.197 10.771 -57.424 1.00 70.81 76 GLU A N 1
ATOM 620 C CA . GLU A 1 76 ? 28.353 10.370 -56.610 1.00 70.81 76 GLU A CA 1
ATOM 621 C C . GLU A 1 76 ? 28.019 10.369 -55.112 1.00 70.81 76 GLU A C 1
ATOM 623 O O . GLU A 1 76 ? 28.397 9.444 -54.395 1.00 70.81 76 GLU A O 1
ATOM 628 N N . ALA A 1 77 ? 27.262 11.360 -54.631 1.00 69.69 77 ALA A N 1
ATOM 629 C CA . ALA A 1 77 ? 26.800 11.406 -53.245 1.00 69.69 77 ALA A CA 1
ATOM 630 C C . ALA A 1 77 ? 25.802 10.276 -52.930 1.00 69.69 77 ALA A C 1
ATOM 632 O O . ALA A 1 77 ? 25.871 9.674 -51.858 1.00 69.69 77 ALA A O 1
ATOM 633 N N . ALA A 1 78 ? 24.911 9.944 -53.869 1.00 70.12 78 ALA A N 1
ATOM 634 C CA . ALA A 1 78 ? 23.980 8.825 -53.737 1.00 70.12 78 ALA A CA 1
ATOM 635 C C . ALA A 1 78 ? 24.706 7.470 -53.760 1.00 70.12 78 ALA A C 1
ATOM 637 O O . ALA A 1 78 ? 24.353 6.568 -53.002 1.00 70.12 78 ALA A O 1
ATOM 638 N N . ALA A 1 79 ? 25.738 7.316 -54.598 1.00 68.50 79 ALA A N 1
ATOM 639 C CA . ALA A 1 79 ? 26.604 6.139 -54.595 1.00 68.50 79 ALA A CA 1
ATOM 640 C C . ALA A 1 79 ? 27.340 5.994 -53.256 1.00 68.50 79 ALA A C 1
ATOM 642 O O . ALA A 1 79 ? 27.264 4.936 -52.642 1.00 68.50 79 ALA A O 1
ATOM 643 N N . LEU A 1 80 ? 27.933 7.078 -52.745 1.00 72.00 80 LEU A N 1
ATOM 644 C CA . LEU A 1 80 ? 28.599 7.089 -51.442 1.00 72.00 80 LEU A CA 1
ATOM 645 C C . LEU A 1 80 ? 27.646 6.715 -50.296 1.00 72.00 80 LEU A C 1
ATOM 647 O O . LEU A 1 80 ? 28.013 5.929 -49.424 1.00 72.00 80 LEU A O 1
ATOM 651 N N . ALA A 1 81 ? 26.426 7.256 -50.294 1.00 69.62 81 ALA A N 1
ATOM 652 C CA . ALA A 1 81 ? 25.417 6.926 -49.295 1.00 69.62 81 ALA A CA 1
ATOM 653 C C . ALA A 1 81 ? 25.007 5.447 -49.369 1.00 69.62 81 ALA A C 1
ATOM 655 O O . ALA A 1 81 ? 24.957 4.776 -48.343 1.00 69.62 81 ALA A O 1
ATOM 656 N N . ARG A 1 82 ? 24.776 4.910 -50.574 1.00 71.38 82 ARG A N 1
ATOM 657 C CA . ARG A 1 82 ? 24.432 3.493 -50.765 1.00 71.38 82 ARG A CA 1
ATOM 658 C C . ARG A 1 82 ? 25.553 2.557 -50.344 1.00 71.38 82 ARG A C 1
ATOM 660 O O . ARG A 1 82 ? 25.296 1.637 -49.575 1.00 71.38 82 ARG A O 1
ATOM 667 N N . ASP A 1 83 ? 26.780 2.818 -50.784 1.00 68.56 83 ASP A N 1
ATOM 668 C CA . ASP A 1 83 ? 27.955 2.020 -50.425 1.00 68.56 83 ASP A CA 1
ATOM 669 C C . ASP A 1 83 ? 28.177 2.018 -48.913 1.00 68.56 83 ASP A C 1
ATOM 671 O O . ASP A 1 83 ? 28.550 1.000 -48.327 1.00 68.56 83 ASP A O 1
ATOM 675 N N . PHE A 1 84 ? 27.916 3.156 -48.265 1.00 73.31 84 PHE A N 1
ATOM 676 C CA . PHE A 1 84 ? 27.985 3.276 -46.819 1.00 73.31 84 PHE A CA 1
ATOM 677 C C . PHE A 1 84 ? 26.939 2.398 -46.121 1.00 73.31 84 PHE A C 1
ATOM 679 O O . PHE A 1 84 ? 27.300 1.601 -45.254 1.00 73.31 84 PHE A O 1
ATOM 686 N N . VAL A 1 85 ? 25.661 2.500 -46.501 1.00 68.25 85 VAL A N 1
ATOM 687 C CA . VAL A 1 85 ? 24.602 1.694 -45.872 1.00 68.25 85 VAL A CA 1
ATOM 688 C C . VAL A 1 85 ? 24.822 0.206 -46.163 1.00 68.25 85 VAL A C 1
ATOM 690 O O . VAL A 1 85 ? 24.785 -0.591 -45.232 1.00 68.25 85 VAL A O 1
ATOM 693 N N . ALA A 1 86 ? 25.157 -0.178 -47.397 1.00 66.94 86 ALA A N 1
ATOM 694 C CA . ALA A 1 86 ? 25.427 -1.572 -47.762 1.00 66.94 86 ALA A CA 1
ATOM 695 C C . ALA A 1 86 ? 26.590 -2.183 -46.959 1.00 66.94 86 ALA A C 1
ATOM 697 O O . ALA A 1 86 ? 26.547 -3.349 -46.567 1.00 66.94 86 ALA A O 1
ATOM 698 N N . ARG A 1 87 ? 27.631 -1.389 -46.676 1.00 65.06 87 ARG A N 1
ATOM 699 C CA . ARG A 1 87 ? 28.818 -1.857 -45.952 1.00 65.06 87 ARG A CA 1
ATOM 700 C C . ARG A 1 87 ? 28.625 -1.920 -44.439 1.00 65.06 87 ARG A C 1
ATOM 702 O O . ARG A 1 87 ? 29.191 -2.811 -43.807 1.00 65.06 87 ARG A O 1
ATOM 709 N N . TYR A 1 88 ? 27.892 -0.971 -43.857 1.00 63.72 88 TYR A N 1
ATOM 710 C CA . TYR A 1 88 ? 27.880 -0.767 -42.405 1.00 63.72 88 TYR A CA 1
ATOM 711 C C . TYR A 1 88 ? 26.532 -1.034 -41.726 1.00 63.72 88 TYR A C 1
ATOM 713 O O . TYR A 1 88 ? 26.518 -1.193 -40.510 1.00 63.72 88 TYR A O 1
ATOM 721 N N . SER A 1 89 ? 25.422 -1.128 -42.461 1.00 62.81 89 SER A N 1
ATOM 722 C CA . SER A 1 89 ? 24.075 -1.302 -41.900 1.00 62.81 89 SER A CA 1
ATOM 723 C C . SER A 1 89 ? 23.683 -2.779 -41.685 1.00 62.81 89 SER A C 1
ATOM 725 O O . SER A 1 89 ? 24.176 -3.676 -42.386 1.00 62.81 89 SER A O 1
ATOM 727 N N . PRO A 1 90 ? 22.779 -3.087 -40.732 1.00 54.84 90 PRO A N 1
ATOM 728 C CA . PRO A 1 90 ? 22.245 -4.431 -40.519 1.00 54.84 90 PRO A CA 1
ATOM 729 C C . PRO A 1 90 ? 21.340 -4.997 -41.603 1.00 54.84 90 PRO A C 1
ATOM 731 O O . PRO A 1 90 ? 21.052 -6.185 -41.510 1.00 54.84 90 PRO A O 1
ATOM 734 N N . PHE A 1 91 ? 20.991 -4.243 -42.648 1.00 61.50 91 PHE A N 1
ATOM 735 C CA . PHE A 1 91 ? 20.053 -4.678 -43.692 1.00 61.50 91 PHE A CA 1
ATOM 736 C C . PHE A 1 91 ? 20.784 -5.226 -44.943 1.00 61.50 91 PHE A C 1
ATOM 738 O O . PHE A 1 91 ? 21.238 -4.441 -45.776 1.00 61.50 91 PHE A O 1
ATOM 745 N N . PRO A 1 92 ? 20.949 -6.559 -45.091 1.00 47.78 92 PRO A N 1
ATOM 746 C CA . PRO A 1 92 ? 21.741 -7.173 -46.163 1.00 47.78 92 PRO A CA 1
ATOM 747 C C . PRO A 1 92 ? 21.083 -7.131 -47.550 1.00 47.78 92 PRO A C 1
ATOM 749 O O . PRO A 1 92 ? 21.808 -7.237 -48.533 1.00 47.78 92 PRO A O 1
ATOM 752 N N . ASP A 1 93 ? 19.769 -6.905 -47.655 1.00 50.62 93 ASP A N 1
ATOM 753 C CA . ASP A 1 93 ? 19.035 -6.823 -48.937 1.00 50.62 93 ASP A CA 1
ATOM 754 C C . ASP A 1 93 ? 19.432 -5.600 -49.798 1.00 50.62 93 ASP A C 1
ATOM 756 O O . ASP A 1 93 ? 18.951 -5.412 -50.914 1.00 50.62 93 ASP A O 1
ATOM 760 N N . LEU A 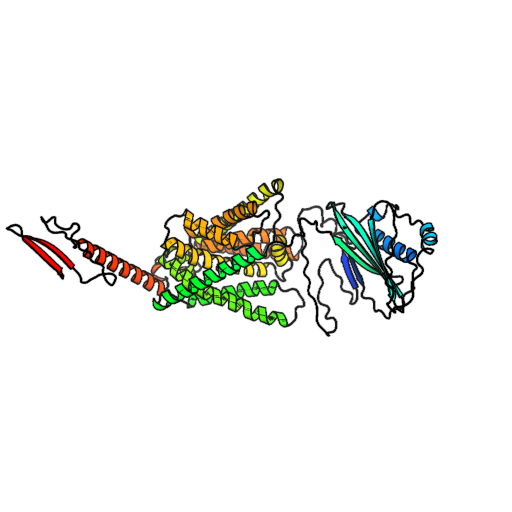1 94 ? 20.349 -4.764 -49.299 1.00 48.12 94 LEU A N 1
ATOM 761 C CA . LEU A 1 94 ? 21.052 -3.726 -50.060 1.00 48.12 94 LEU A CA 1
ATOM 762 C C . LEU A 1 94 ? 22.181 -4.279 -50.951 1.00 48.12 94 LEU A C 1
ATOM 764 O O . LEU A 1 94 ? 22.630 -3.572 -51.852 1.00 48.12 94 LEU A O 1
ATOM 768 N N . ASN A 1 95 ? 22.655 -5.509 -50.709 1.00 41.28 95 ASN A N 1
ATOM 769 C CA . ASN A 1 95 ? 23.785 -6.112 -51.429 1.00 41.28 95 ASN A CA 1
ATOM 770 C C . ASN A 1 95 ? 23.413 -6.763 -52.767 1.00 41.28 95 ASN A C 1
ATOM 772 O O . ASN A 1 95 ? 24.311 -7.019 -53.568 1.00 41.28 95 ASN A O 1
ATOM 776 N N . ASP A 1 96 ? 22.132 -7.010 -53.046 1.00 41.94 96 ASP A N 1
ATOM 777 C CA . ASP A 1 96 ? 21.708 -7.799 -54.217 1.00 41.94 96 ASP A CA 1
ATOM 778 C C . ASP A 1 96 ? 21.803 -7.051 -55.562 1.00 41.94 96 ASP A C 1
ATOM 780 O O . ASP A 1 96 ? 21.331 -7.528 -56.593 1.00 41.94 96 ASP A O 1
ATOM 784 N N . GLY A 1 97 ? 22.459 -5.886 -55.597 1.00 41.03 97 GLY A N 1
ATOM 785 C CA . GLY A 1 97 ? 22.864 -5.235 -56.847 1.00 41.03 97 GLY A CA 1
ATOM 786 C C . GLY A 1 97 ? 21.714 -4.732 -57.729 1.00 41.03 97 GLY A C 1
ATOM 787 O O . GLY A 1 97 ? 21.956 -4.278 -58.844 1.00 41.03 97 GLY A O 1
ATOM 788 N N . THR A 1 98 ? 20.468 -4.745 -57.249 1.00 38.41 98 THR A N 1
ATOM 789 C CA . THR A 1 98 ? 19.278 -4.282 -57.988 1.00 38.41 98 THR A CA 1
ATOM 790 C C . THR A 1 98 ? 19.054 -2.769 -57.928 1.00 38.41 98 THR A C 1
ATOM 792 O O . THR A 1 98 ? 18.010 -2.278 -58.350 1.00 38.41 98 THR A O 1
ATOM 795 N N . LEU A 1 99 ? 20.037 -1.991 -57.468 1.00 41.03 99 LEU A N 1
ATOM 796 C CA . LEU A 1 99 ? 20.018 -0.527 -57.541 1.00 41.03 99 LEU A CA 1
ATOM 797 C C . LEU A 1 99 ? 20.678 -0.050 -58.843 1.00 41.03 99 LEU A C 1
ATOM 799 O O . LEU A 1 99 ? 21.713 0.615 -58.830 1.00 41.03 99 LEU A O 1
ATOM 803 N N . THR A 1 100 ? 20.078 -0.371 -59.990 1.00 32.22 100 THR A N 1
ATOM 804 C CA . THR A 1 100 ? 20.505 0.208 -61.271 1.00 32.22 100 THR A CA 1
ATOM 805 C C . THR A 1 100 ? 20.080 1.673 -61.345 1.00 32.22 100 THR A C 1
ATOM 807 O O . THR A 1 100 ? 18.894 1.975 -61.463 1.00 32.22 100 THR A O 1
ATOM 810 N N . VAL A 1 101 ? 21.048 2.592 -61.299 1.00 35.59 101 VAL A N 1
ATOM 811 C CA . VAL A 1 101 ? 20.839 3.989 -61.707 1.00 35.59 101 VAL A CA 1
ATOM 812 C C . VAL A 1 101 ? 20.866 4.018 -63.228 1.00 35.59 101 VAL A C 1
ATOM 814 O O . VAL A 1 101 ? 21.898 3.728 -63.825 1.00 35.59 101 VAL A O 1
ATOM 817 N N . ARG A 1 102 ? 19.743 4.344 -63.869 1.00 31.42 102 ARG A N 1
ATOM 818 C CA . ARG A 1 102 ? 19.760 4.729 -65.284 1.00 31.42 102 ARG A CA 1
ATOM 819 C C . ARG A 1 102 ? 20.243 6.177 -65.362 1.00 31.42 102 ARG A C 1
ATOM 821 O O . ARG A 1 102 ? 19.523 7.075 -64.942 1.00 31.42 102 ARG A O 1
ATOM 828 N N . GLU A 1 103 ? 21.454 6.398 -65.872 1.00 37.84 103 GLU A N 1
ATOM 829 C CA . GLU A 1 103 ? 22.007 7.747 -66.101 1.00 37.84 103 GLU A CA 1
ATOM 830 C C . GLU A 1 103 ? 21.188 8.557 -67.127 1.00 37.84 103 GLU A C 1
ATOM 832 O O . GLU A 1 103 ? 21.168 9.787 -67.071 1.00 37.84 103 GLU A O 1
ATOM 837 N N . ASP A 1 104 ? 20.430 7.884 -67.997 1.00 34.19 104 ASP A N 1
ATOM 838 C CA . ASP A 1 104 ? 19.714 8.511 -69.116 1.00 34.19 104 ASP A CA 1
ATOM 839 C C . ASP A 1 104 ? 18.572 9.462 -68.701 1.00 34.19 104 ASP A C 1
ATOM 841 O O . ASP A 1 104 ? 18.150 10.299 -69.495 1.00 34.19 104 ASP A O 1
ATOM 845 N N . SER A 1 105 ? 18.083 9.414 -67.454 1.00 36.62 105 SER A N 1
ATOM 846 C CA . SER A 1 105 ? 16.984 10.288 -67.003 1.00 36.62 105 SER A CA 1
ATOM 847 C C . SER A 1 105 ? 17.413 11.713 -66.619 1.00 36.62 105 SER A C 1
ATOM 849 O O . SER A 1 105 ? 16.555 12.551 -66.346 1.00 36.62 105 SER A O 1
ATOM 851 N N . ILE A 1 106 ? 18.719 12.011 -66.582 1.00 36.72 106 ILE A N 1
ATOM 852 C CA . ILE A 1 106 ? 19.228 13.351 -66.224 1.00 36.72 106 ILE A CA 1
ATOM 853 C C . ILE A 1 106 ? 19.103 14.329 -67.407 1.00 36.72 106 ILE A C 1
ATOM 855 O O . ILE A 1 106 ? 18.869 15.520 -67.197 1.00 36.72 106 ILE A O 1
ATOM 859 N N . ALA A 1 107 ? 19.192 13.840 -68.648 1.00 34.31 107 ALA A N 1
ATOM 860 C CA . ALA A 1 107 ? 19.145 14.693 -69.837 1.00 34.31 107 ALA A CA 1
ATOM 861 C C . ALA A 1 107 ? 17.719 15.149 -70.203 1.00 34.31 107 ALA A C 1
ATOM 863 O O . ALA A 1 107 ? 17.537 16.280 -70.650 1.00 34.31 107 ALA A O 1
ATOM 864 N N . GLU A 1 108 ? 16.697 14.317 -69.975 1.00 31.75 108 GLU A N 1
ATOM 865 C CA . GLU A 1 108 ? 15.317 14.642 -70.377 1.00 31.75 108 GLU A CA 1
ATOM 866 C C . GLU A 1 108 ? 14.590 15.582 -69.397 1.00 31.75 108 GLU A C 1
ATOM 868 O O . GLU A 1 108 ? 13.686 16.307 -69.805 1.00 31.75 108 GLU A O 1
ATOM 873 N N . MET A 1 109 ? 15.009 15.663 -68.126 1.00 33.19 109 MET A N 1
ATOM 874 C CA . MET A 1 109 ? 14.355 16.539 -67.136 1.00 33.19 109 MET A CA 1
ATOM 875 C C . MET A 1 109 ? 14.941 17.957 -67.043 1.00 33.19 109 MET A C 1
ATOM 877 O O . MET A 1 109 ? 14.267 18.861 -66.546 1.00 33.19 109 MET A O 1
ATOM 881 N N . GLN A 1 110 ? 16.144 18.210 -67.573 1.00 36.22 110 GLN A N 1
ATOM 882 C CA . GLN A 1 110 ? 16.719 19.565 -67.600 1.00 36.22 110 GLN A CA 1
ATOM 883 C C . GLN A 1 110 ? 16.023 20.517 -68.592 1.00 36.22 110 GLN A C 1
ATOM 885 O O . GLN A 1 110 ? 16.245 21.725 -68.524 1.00 36.22 110 GLN A O 1
ATOM 890 N N . GLN A 1 111 ? 15.143 20.022 -69.472 1.00 32.78 111 GLN A N 1
ATOM 891 C CA . GLN A 1 111 ? 14.379 20.869 -70.399 1.00 32.78 111 GLN A CA 1
ATOM 892 C C . GLN A 1 111 ? 13.060 21.424 -69.838 1.00 32.78 111 GLN A C 1
ATOM 894 O O . GLN A 1 111 ? 12.436 22.241 -70.513 1.00 32.78 111 GLN A O 1
ATOM 899 N N . GLN A 1 112 ? 12.627 21.045 -68.627 1.00 31.66 112 GLN A N 1
ATOM 900 C CA . GLN A 1 112 ? 11.270 21.374 -68.161 1.00 31.66 112 GLN A CA 1
ATOM 901 C C . GLN A 1 112 ? 11.152 22.282 -66.933 1.00 31.66 112 GLN A C 1
ATOM 903 O O . GLN A 1 112 ? 10.049 22.454 -66.419 1.00 31.66 112 GLN A O 1
ATOM 908 N N . VAL A 1 113 ? 12.229 22.940 -66.490 1.00 32.59 113 VAL A N 1
ATOM 909 C CA . VAL A 1 113 ? 12.133 23.939 -65.410 1.00 32.59 113 VAL A CA 1
ATOM 910 C C . VAL A 1 113 ? 12.971 25.180 -65.731 1.00 32.59 113 VAL A C 1
ATOM 912 O O . VAL A 1 113 ? 14.121 25.303 -65.318 1.00 32.59 113 VAL A O 1
ATOM 915 N N . SER A 1 114 ? 12.381 26.136 -66.455 1.00 27.27 114 SER A N 1
ATOM 916 C CA . SER A 1 114 ? 12.817 27.539 -66.386 1.00 27.27 114 SER A CA 1
ATOM 917 C C . SER A 1 114 ? 12.289 28.157 -65.086 1.00 27.27 114 SER A C 1
ATOM 919 O O . SER A 1 114 ? 11.081 28.093 -64.850 1.00 27.27 114 SER A O 1
ATOM 921 N N . PRO A 1 115 ? 13.129 28.787 -64.247 1.00 33.34 115 PRO A N 1
ATOM 922 C CA . PRO A 1 115 ? 12.649 29.494 -63.068 1.00 33.34 115 PRO A CA 1
ATOM 923 C C . PRO A 1 115 ? 12.083 30.867 -63.458 1.00 33.34 115 PRO A C 1
ATOM 925 O O . PRO A 1 115 ? 12.723 31.638 -64.174 1.00 33.34 115 PRO A O 1
ATOM 928 N N . ALA A 1 116 ? 10.883 31.186 -62.966 1.00 28.20 116 ALA A N 1
ATOM 929 C CA . ALA A 1 116 ? 10.391 32.559 -62.938 1.00 28.20 116 ALA A CA 1
ATOM 930 C C . ALA A 1 116 ? 11.224 33.369 -61.929 1.00 28.20 116 ALA A C 1
ATOM 932 O O . ALA A 1 116 ? 11.534 32.896 -60.836 1.00 28.20 116 ALA A O 1
ATOM 933 N N . ALA A 1 117 ? 11.625 34.569 -62.340 1.00 31.62 117 ALA A N 1
ATOM 934 C CA . ALA A 1 117 ? 12.556 35.426 -61.624 1.00 31.62 117 ALA A CA 1
ATOM 935 C C . ALA A 1 117 ? 11.973 36.009 -60.325 1.00 31.62 117 ALA A C 1
ATOM 937 O O . ALA A 1 117 ? 10.848 36.503 -60.316 1.00 31.62 117 ALA A O 1
ATOM 938 N N . GLY A 1 118 ? 12.819 36.060 -59.290 1.00 33.91 118 GLY A N 1
ATOM 939 C CA . GLY A 1 118 ? 12.699 36.991 -58.167 1.00 33.91 118 GLY A CA 1
ATOM 940 C C . GLY A 1 118 ? 12.286 36.367 -56.837 1.00 33.91 118 GLY A C 1
ATOM 941 O O . GLY A 1 118 ? 11.119 36.429 -56.487 1.00 33.91 118 GLY A O 1
ATOM 942 N N . GLU A 1 119 ? 13.252 35.833 -56.083 1.00 29.98 119 GLU A N 1
ATOM 943 C CA . GLU A 1 119 ? 13.329 35.926 -54.613 1.00 29.98 119 GLU A CA 1
ATOM 944 C C . GLU A 1 119 ? 14.633 35.265 -54.122 1.00 29.98 119 GLU A C 1
ATOM 946 O O . GLU A 1 119 ? 14.877 34.087 -54.382 1.00 29.98 119 GLU A O 1
ATOM 951 N N . ASP A 1 120 ? 15.470 36.024 -53.407 1.00 31.97 120 ASP A N 1
ATOM 952 C CA . ASP A 1 120 ? 16.694 35.561 -52.735 1.00 31.97 120 ASP A CA 1
ATOM 953 C C . ASP A 1 120 ? 16.359 34.599 -51.579 1.00 31.97 120 ASP A C 1
ATOM 955 O O . ASP A 1 120 ? 16.334 34.957 -50.400 1.00 31.97 120 ASP A O 1
ATOM 959 N N . LYS A 1 121 ? 16.101 33.336 -51.915 1.00 32.41 121 LYS A N 1
ATOM 960 C CA . LYS A 1 121 ? 16.102 32.215 -50.974 1.00 32.41 121 LYS A CA 1
ATOM 961 C C . LYS A 1 121 ? 17.163 31.227 -51.432 1.00 32.41 121 LYS A C 1
ATOM 963 O O . LYS A 1 121 ? 17.150 30.800 -52.582 1.00 32.41 121 LYS A O 1
ATOM 968 N N . LYS A 1 122 ? 18.080 30.853 -50.527 1.00 31.92 122 LYS A N 1
ATOM 969 C CA . LYS A 1 122 ? 18.971 29.693 -50.704 1.00 31.92 122 LYS A CA 1
ATOM 970 C C . LYS A 1 122 ? 18.108 28.519 -51.177 1.00 31.92 122 LYS A C 1
ATOM 972 O O . LYS A 1 122 ? 17.261 28.049 -50.424 1.00 31.92 122 LYS A O 1
ATOM 977 N N . ALA A 1 123 ? 18.263 28.133 -52.439 1.00 29.62 123 ALA A N 1
ATOM 978 C CA . ALA A 1 123 ? 17.366 27.203 -53.103 1.00 29.62 123 ALA A CA 1
ATOM 979 C C . ALA A 1 123 ? 17.536 25.796 -52.514 1.00 29.62 123 AL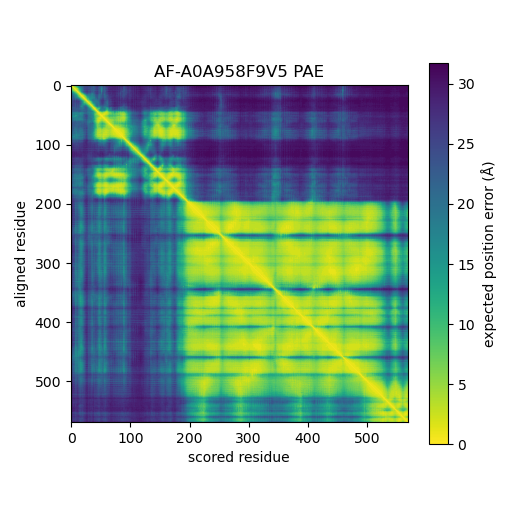A A C 1
ATOM 981 O O . ALA A 1 123 ? 18.522 25.110 -52.780 1.00 29.62 123 ALA A O 1
ATOM 982 N N . GLU A 1 124 ? 16.571 25.369 -51.705 1.00 35.88 124 GLU A N 1
ATOM 983 C CA . GLU A 1 124 ? 16.373 23.959 -51.386 1.00 35.88 124 GLU A CA 1
ATOM 984 C C . GLU A 1 124 ? 15.656 23.320 -52.581 1.00 35.88 124 GLU A C 1
ATOM 986 O O . GLU A 1 124 ? 14.531 23.689 -52.914 1.00 35.88 124 GLU A O 1
ATOM 991 N N . GLN A 1 125 ? 16.332 22.404 -53.274 1.00 35.28 125 GLN A N 1
ATOM 992 C CA . GLN A 1 125 ? 15.740 21.630 -54.365 1.00 35.28 125 GLN A CA 1
ATOM 993 C C . GLN A 1 125 ? 15.420 20.220 -53.861 1.00 35.28 125 GLN A C 1
ATOM 995 O O . GLN A 1 125 ? 16.324 19.506 -53.416 1.00 35.28 125 GLN A O 1
ATOM 1000 N N . ASN A 1 126 ? 14.145 19.834 -53.957 1.00 35.72 126 ASN A N 1
ATOM 1001 C CA . ASN A 1 126 ? 13.691 18.459 -53.754 1.00 35.72 126 ASN A CA 1
ATOM 1002 C C . ASN A 1 126 ? 13.959 17.667 -55.035 1.00 35.72 126 ASN A C 1
ATOM 1004 O O . ASN A 1 126 ? 13.576 18.094 -56.128 1.00 35.72 126 ASN A O 1
ATOM 1008 N N . LEU A 1 127 ? 14.652 16.539 -54.914 1.00 38.53 127 LEU A N 1
ATOM 1009 C CA . LEU A 1 127 ? 15.130 15.761 -56.053 1.00 38.53 127 LEU A CA 1
ATOM 1010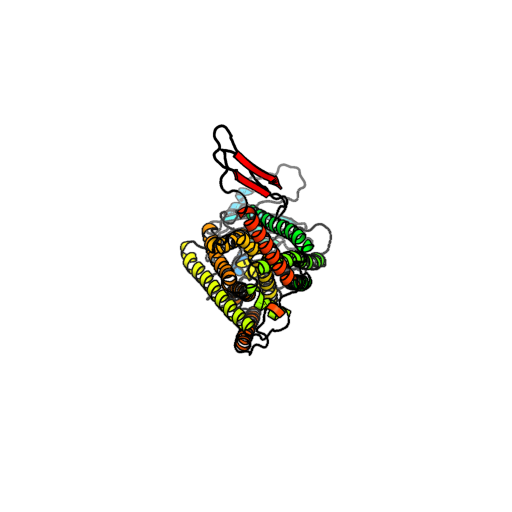 C C . LEU A 1 127 ? 14.410 14.410 -56.099 1.00 38.53 127 LEU A C 1
ATOM 1012 O O . LEU A 1 127 ? 14.700 13.516 -55.302 1.00 38.53 127 LEU A O 1
ATOM 1016 N N . ASN A 1 128 ? 13.501 14.258 -57.068 1.00 32.31 128 ASN A N 1
ATOM 1017 C CA . ASN A 1 128 ? 12.750 13.026 -57.313 1.00 32.31 128 ASN A CA 1
ATOM 1018 C C . ASN A 1 128 ? 13.476 12.128 -58.324 1.00 32.31 128 ASN A C 1
ATOM 1020 O O . ASN A 1 128 ? 13.627 12.500 -59.485 1.00 32.31 128 ASN A O 1
ATOM 1024 N N . TYR A 1 129 ? 13.858 10.920 -57.904 1.00 38.88 129 TYR A N 1
ATOM 1025 C CA . TYR A 1 129 ? 14.352 9.857 -58.785 1.00 38.88 129 TYR A CA 1
ATOM 1026 C C . TYR A 1 129 ? 13.665 8.532 -58.428 1.00 38.88 129 TYR A C 1
ATOM 1028 O O . TYR A 1 129 ? 13.564 8.187 -57.253 1.00 38.88 129 TYR A O 1
ATOM 1036 N N . GLN A 1 130 ? 13.201 7.776 -59.430 1.00 31.59 130 GLN A N 1
ATOM 1037 C CA . GLN A 1 130 ? 12.650 6.428 -59.237 1.00 31.59 130 GLN A CA 1
ATOM 1038 C C . GLN A 1 130 ? 13.707 5.363 -59.551 1.00 31.59 130 GLN A C 1
ATOM 1040 O O . GLN A 1 130 ? 14.263 5.338 -60.648 1.00 31.59 130 GLN A O 1
ATOM 1045 N N . VAL A 1 131 ? 13.943 4.451 -58.605 1.00 31.28 131 VAL A N 1
ATOM 1046 C CA . VAL A 1 131 ? 14.759 3.242 -58.795 1.00 31.28 131 VAL A CA 1
ATOM 1047 C C . VAL A 1 131 ? 13.874 2.035 -58.464 1.00 31.28 131 VAL A C 1
ATOM 1049 O O . VAL A 1 131 ? 13.351 1.954 -57.359 1.00 31.28 131 VAL A O 1
ATOM 1052 N N . GLY A 1 132 ? 13.650 1.114 -59.407 1.00 28.05 132 GLY A N 1
ATOM 1053 C CA . GLY A 1 132 ? 13.000 -0.186 -59.136 1.00 28.05 132 GLY A CA 1
ATOM 1054 C C . GLY A 1 132 ? 14.062 -1.270 -58.911 1.00 28.05 132 GLY A C 1
ATOM 1055 O O . GLY A 1 132 ? 15.152 -1.131 -59.446 1.00 28.05 132 GLY A O 1
ATOM 1056 N N . LYS A 1 133 ? 13.875 -2.372 -58.175 1.00 30.08 133 LYS A N 1
ATOM 1057 C CA . LYS A 1 133 ? 12.788 -2.907 -57.331 1.00 30.08 133 LYS A CA 1
ATOM 1058 C C . LYS A 1 133 ? 13.436 -3.350 -56.006 1.00 30.08 133 LYS A C 1
ATOM 1060 O O . LYS A 1 133 ? 14.461 -4.024 -56.046 1.00 30.08 133 LYS A O 1
ATOM 1065 N N . GLY A 1 134 ? 12.803 -3.021 -54.878 1.00 41.44 134 GLY A N 1
ATOM 1066 C CA . GLY A 1 134 ? 13.185 -3.455 -53.522 1.00 41.44 134 GLY A CA 1
ATOM 1067 C C . GLY A 1 134 ? 13.118 -2.349 -52.459 1.00 41.44 134 GLY A C 1
ATOM 1068 O O . GLY A 1 134 ? 13.038 -2.654 -51.279 1.00 41.44 134 GLY A O 1
ATOM 1069 N N . TRP A 1 135 ? 13.103 -1.079 -52.875 1.00 42.00 135 TRP A N 1
ATOM 1070 C CA . TRP A 1 135 ? 13.107 0.095 -51.997 1.00 42.00 135 TRP A CA 1
ATOM 1071 C C . TRP A 1 135 ? 12.262 1.200 -52.646 1.00 42.00 135 TRP A C 1
ATOM 1073 O O . TRP A 1 135 ? 12.482 1.511 -53.816 1.00 42.00 135 TRP A O 1
ATOM 1083 N N . GLU A 1 136 ? 11.312 1.798 -51.924 1.00 43.81 136 GLU A N 1
ATOM 1084 C CA . GLU A 1 136 ? 10.646 3.029 -52.374 1.00 43.81 136 GLU A CA 1
ATOM 1085 C C . GLU A 1 136 ? 11.421 4.230 -51.814 1.00 43.81 136 GLU A C 1
ATOM 1087 O O . GLU A 1 136 ? 11.444 4.483 -50.608 1.00 43.81 136 GLU A O 1
ATOM 1092 N N . TYR A 1 137 ? 12.120 4.946 -52.696 1.00 48.97 137 TYR A N 1
ATOM 1093 C CA . TYR A 1 137 ? 12.741 6.229 -52.371 1.00 48.97 137 TYR A CA 1
ATOM 1094 C C . TYR A 1 137 ? 11.646 7.278 -52.164 1.00 48.97 137 TYR A C 1
ATOM 1096 O O . TYR A 1 137 ? 10.776 7.425 -53.023 1.00 48.97 137 TYR A O 1
ATOM 1104 N N . GLN A 1 138 ? 11.683 7.992 -51.037 1.00 49.09 138 GLN A N 1
ATOM 1105 C CA . GLN A 1 138 ? 10.635 8.964 -50.711 1.00 49.09 138 GLN A CA 1
ATOM 1106 C C . GLN A 1 138 ? 10.983 10.389 -51.151 1.00 49.09 138 GLN A C 1
ATOM 1108 O O . GLN A 1 138 ? 10.136 11.052 -51.742 1.00 49.09 138 GLN A O 1
ATOM 1113 N N . ASP A 1 139 ? 12.194 10.869 -50.845 1.00 52.12 139 ASP A N 1
ATOM 1114 C CA . ASP A 1 139 ? 12.625 12.246 -51.120 1.00 52.12 139 ASP A CA 1
ATOM 1115 C C . ASP A 1 139 ? 14.143 12.390 -50.906 1.00 52.12 139 ASP A C 1
ATOM 1117 O O . ASP A 1 139 ? 14.763 11.610 -50.171 1.00 52.12 139 ASP A O 1
ATOM 1121 N N . GLY A 1 140 ? 14.741 13.416 -51.508 1.00 57.97 140 GLY A N 1
ATOM 1122 C CA . GLY A 1 140 ? 16.115 13.800 -51.225 1.00 57.97 140 GLY A CA 1
ATOM 1123 C C . GLY A 1 140 ? 16.318 15.296 -51.331 1.00 57.97 140 GLY A C 1
ATOM 1124 O O . GLY A 1 140 ? 15.917 15.940 -52.302 1.00 57.97 140 GLY A O 1
ATOM 1125 N N . LYS A 1 141 ? 16.959 15.844 -50.302 1.00 65.56 141 LYS A N 1
ATOM 1126 C CA . LYS A 1 141 ? 17.108 17.282 -50.108 1.00 65.56 141 LYS A CA 1
ATOM 1127 C C . LYS A 1 141 ? 18.538 17.698 -50.407 1.00 65.56 141 LYS A C 1
ATOM 1129 O O . LYS A 1 141 ? 19.474 17.195 -49.785 1.00 65.56 141 LYS A O 1
ATOM 1134 N N . LYS A 1 142 ? 18.711 18.649 -51.326 1.00 74.38 142 LYS A N 1
ATOM 1135 C CA . LYS A 1 142 ? 19.998 19.312 -51.569 1.00 74.38 142 LYS A CA 1
ATOM 1136 C C . LYS A 1 142 ? 20.059 20.621 -50.796 1.00 74.38 142 LYS A C 1
ATOM 1138 O O . LYS A 1 142 ? 19.185 21.471 -50.937 1.00 74.38 142 LYS A O 1
ATOM 1143 N N . THR A 1 143 ? 21.119 20.798 -50.017 1.00 73.81 143 THR A N 1
ATOM 1144 C CA . THR A 1 143 ? 21.429 22.057 -49.334 1.00 73.81 143 THR A CA 1
ATOM 1145 C C . THR A 1 143 ? 22.753 22.599 -49.855 1.00 73.81 143 THR A C 1
ATOM 1147 O O . THR A 1 143 ? 23.813 22.011 -49.630 1.00 73.81 143 THR A O 1
ATOM 1150 N N . GLU A 1 144 ? 22.711 23.732 -50.552 1.00 70.69 144 GLU A N 1
ATOM 1151 C CA . GLU A 1 144 ? 23.926 24.428 -50.974 1.00 70.69 144 GLU A CA 1
ATOM 1152 C C . GLU A 1 144 ? 24.444 25.328 -49.854 1.00 70.69 144 GLU A C 1
ATOM 1154 O O . GLU A 1 144 ? 23.757 26.230 -49.367 1.00 70.69 144 GLU A O 1
ATOM 1159 N N . ARG A 1 145 ? 25.681 25.070 -49.432 1.00 71.94 145 ARG A N 1
ATOM 1160 C CA . ARG A 1 145 ? 26.413 25.892 -48.472 1.00 71.94 145 ARG A CA 1
ATOM 1161 C C . ARG A 1 145 ? 27.581 26.563 -49.182 1.00 71.94 145 ARG A C 1
ATOM 1163 O O . ARG A 1 145 ? 28.015 26.135 -50.250 1.00 71.94 145 ARG A O 1
ATOM 1170 N N . GLU A 1 146 ? 28.112 27.614 -48.567 1.00 70.00 146 GLU A N 1
ATOM 1171 C CA . GLU A 1 146 ? 29.182 28.429 -49.154 1.00 70.00 146 GLU A CA 1
ATOM 1172 C C . GLU A 1 146 ? 30.390 27.566 -49.577 1.00 70.00 146 GLU A C 1
ATOM 1174 O O . GLU A 1 146 ? 30.877 27.667 -50.703 1.00 70.00 146 GLU A O 1
ATOM 1179 N N . ASN A 1 147 ? 30.776 26.605 -48.728 1.00 70.44 147 ASN A N 1
ATOM 1180 C CA . ASN A 1 147 ? 31.984 25.792 -48.890 1.00 70.44 147 ASN A CA 1
ATOM 1181 C C . ASN A 1 147 ? 31.748 24.290 -49.167 1.00 70.44 147 ASN A C 1
ATOM 1183 O O . ASN A 1 147 ? 32.724 23.546 -49.272 1.00 70.44 147 ASN A O 1
ATOM 1187 N N . ARG A 1 148 ? 30.491 23.826 -49.283 1.00 73.88 148 ARG A N 1
ATOM 1188 C CA . ARG A 1 148 ? 30.134 22.421 -49.586 1.00 73.88 148 ARG A CA 1
ATOM 1189 C C . ARG A 1 148 ? 28.689 22.275 -50.076 1.00 73.88 148 ARG A C 1
ATOM 1191 O O . ARG A 1 148 ? 27.885 23.188 -49.919 1.00 73.88 148 ARG A O 1
ATOM 1198 N N . THR A 1 149 ? 28.353 21.118 -50.633 1.00 76.38 149 THR A N 1
ATOM 1199 C CA . THR A 1 149 ? 26.969 20.749 -50.966 1.00 76.38 149 THR A CA 1
ATOM 1200 C C . THR A 1 149 ? 26.588 19.530 -50.147 1.00 76.38 149 THR A C 1
ATOM 1202 O O . THR A 1 149 ? 27.308 18.533 -50.181 1.00 76.38 149 THR A O 1
ATOM 1205 N N . ASP A 1 150 ? 25.477 19.621 -49.423 1.00 75.56 150 ASP A N 1
ATOM 1206 C CA . ASP A 1 150 ? 25.001 18.555 -48.550 1.00 75.56 150 ASP A CA 1
ATOM 1207 C C . ASP A 1 150 ? 23.757 17.908 -49.179 1.00 75.56 150 ASP A C 1
ATOM 1209 O O . ASP A 1 150 ? 22.859 18.609 -49.651 1.00 75.56 150 ASP A O 1
ATOM 1213 N N . TYR A 1 151 ? 23.708 16.579 -49.193 1.00 76.06 151 TYR A N 1
ATOM 1214 C CA . TYR A 1 151 ? 22.594 15.784 -49.702 1.00 76.06 151 TYR A CA 1
ATOM 1215 C C . TYR A 1 151 ? 22.004 14.942 -48.576 1.00 76.06 151 TYR A C 1
ATOM 1217 O O . TYR A 1 151 ? 22.738 14.294 -47.834 1.00 76.06 151 TYR A O 1
ATOM 1225 N N . GLU A 1 152 ? 20.684 14.930 -48.458 1.00 74.50 152 GLU A N 1
ATOM 1226 C CA . GLU A 1 152 ? 19.940 14.005 -47.607 1.00 74.50 152 GLU A CA 1
ATOM 1227 C C . GLU A 1 152 ? 19.198 13.018 -48.500 1.00 74.50 152 GLU A C 1
ATOM 1229 O O . GLU A 1 152 ? 18.524 13.434 -49.438 1.00 74.50 152 GLU A O 1
ATOM 1234 N N . PHE A 1 153 ? 19.316 11.730 -48.206 1.00 76.31 153 PHE A N 1
ATOM 1235 C CA . PHE A 1 153 ? 18.648 10.653 -48.922 1.00 76.31 153 PHE A CA 1
ATOM 1236 C C . PHE A 1 153 ? 17.797 9.849 -47.943 1.00 76.31 153 PHE A C 1
ATOM 1238 O O . PHE A 1 153 ? 18.289 9.486 -46.870 1.00 76.31 153 PHE A O 1
ATOM 1245 N N . ARG A 1 154 ? 16.542 9.569 -48.313 1.00 68.75 154 ARG A N 1
ATOM 1246 C CA . ARG A 1 154 ? 15.623 8.746 -47.520 1.00 68.75 154 ARG A CA 1
ATOM 1247 C C . ARG A 1 154 ? 15.085 7.557 -48.298 1.00 68.75 154 ARG A C 1
ATOM 1249 O O . ARG A 1 154 ? 14.578 7.703 -49.411 1.00 68.75 154 ARG A O 1
ATOM 1256 N N . TRP A 1 155 ? 15.136 6.390 -47.669 1.00 71.75 155 TRP A N 1
ATOM 1257 C CA . TRP A 1 155 ? 14.595 5.146 -48.205 1.00 71.75 155 TRP A CA 1
ATOM 1258 C C . TRP A 1 155 ? 13.691 4.471 -47.183 1.00 71.75 155 TRP A C 1
ATOM 1260 O O . TRP A 1 155 ? 14.006 4.489 -46.000 1.00 71.75 155 TRP A O 1
ATOM 1270 N N . THR A 1 156 ? 12.617 3.824 -47.630 1.00 64.69 156 THR A N 1
ATOM 1271 C CA . THR A 1 156 ? 11.823 2.930 -46.775 1.00 64.69 156 THR A CA 1
ATOM 1272 C C . THR A 1 156 ? 12.097 1.477 -47.157 1.00 64.69 156 THR A C 1
ATOM 1274 O O . THR A 1 156 ? 12.121 1.130 -48.340 1.00 64.69 156 THR A O 1
ATOM 1277 N N . THR A 1 157 ? 12.294 0.632 -46.152 1.00 62.72 157 THR A N 1
ATOM 1278 C CA . THR A 1 157 ? 12.449 -0.822 -46.275 1.00 62.72 157 THR A CA 1
ATOM 1279 C C . THR A 1 157 ? 11.612 -1.537 -45.231 1.00 62.72 157 THR A C 1
ATOM 1281 O O . THR A 1 157 ? 10.927 -0.888 -44.448 1.00 62.72 157 THR A O 1
ATOM 1284 N N . ARG A 1 158 ? 11.640 -2.865 -45.215 1.00 54.53 158 ARG A N 1
ATOM 1285 C CA . ARG A 1 158 ? 10.934 -3.679 -44.229 1.00 54.53 158 ARG A CA 1
ATOM 1286 C C . ARG A 1 158 ? 11.933 -4.538 -43.466 1.00 54.53 158 ARG A C 1
ATOM 1288 O O . ARG A 1 158 ? 12.775 -5.182 -44.087 1.00 54.53 158 ARG A O 1
ATOM 1295 N N . ASP A 1 159 ? 11.837 -4.566 -42.139 1.00 49.66 159 ASP A N 1
ATOM 1296 C CA . ASP A 1 159 ? 12.653 -5.474 -41.334 1.00 49.66 159 ASP A CA 1
ATOM 1297 C C . ASP A 1 159 ? 12.285 -6.922 -41.662 1.00 49.66 159 ASP A C 1
ATOM 1299 O O . ASP A 1 159 ? 11.127 -7.327 -41.540 1.00 49.66 159 ASP A O 1
ATOM 1303 N N . ALA A 1 160 ? 13.276 -7.729 -42.029 1.00 45.91 160 ALA A N 1
ATOM 1304 C CA . ALA A 1 160 ? 13.092 -9.161 -42.222 1.00 45.91 160 ALA A CA 1
ATOM 1305 C C . ALA A 1 160 ? 12.722 -9.886 -40.911 1.00 45.91 160 ALA A C 1
ATOM 1307 O O . ALA A 1 160 ? 12.157 -10.979 -40.959 1.00 45.91 160 ALA A O 1
ATOM 1308 N N . THR A 1 161 ? 13.036 -9.292 -39.751 1.00 39.66 161 THR A N 1
ATOM 1309 C CA . THR A 1 161 ? 12.822 -9.891 -38.424 1.00 39.66 161 THR A CA 1
ATOM 1310 C C . THR A 1 161 ? 11.469 -9.512 -37.819 1.00 39.66 161 THR A C 1
ATOM 1312 O O . THR A 1 161 ? 10.733 -10.400 -37.392 1.00 39.66 161 THR A O 1
ATOM 1315 N N . SER A 1 162 ? 11.130 -8.217 -37.772 1.00 42.91 162 SER A N 1
ATOM 1316 C CA . SER A 1 162 ? 9.857 -7.741 -37.212 1.00 42.91 162 SER A CA 1
ATOM 1317 C C . SER A 1 162 ? 8.722 -7.652 -38.240 1.00 42.91 162 SER A C 1
ATOM 1319 O O . SER A 1 162 ? 7.551 -7.728 -37.871 1.00 42.91 162 SER A O 1
ATOM 1321 N N . GLY A 1 163 ? 9.045 -7.540 -39.533 1.00 48.56 163 GLY A N 1
ATOM 1322 C CA . GLY A 1 163 ? 8.071 -7.289 -40.597 1.00 48.56 163 GLY A CA 1
ATOM 1323 C C . GLY A 1 163 ? 7.567 -5.842 -40.660 1.00 48.56 163 GLY A C 1
ATOM 1324 O O . GLY A 1 163 ? 6.691 -5.561 -41.481 1.00 48.56 163 GLY A O 1
ATOM 1325 N N . ASP A 1 164 ? 8.106 -4.943 -39.830 1.00 50.31 164 ASP A N 1
ATOM 1326 C CA . ASP A 1 164 ? 7.729 -3.528 -39.781 1.00 50.31 164 ASP A CA 1
ATOM 1327 C C . ASP A 1 164 ? 8.481 -2.699 -40.824 1.00 50.31 164 ASP A C 1
ATOM 1329 O O . ASP A 1 164 ? 9.597 -3.032 -41.230 1.00 50.31 164 ASP A O 1
ATOM 1333 N N . ASP A 1 165 ? 7.873 -1.589 -41.240 1.00 55.47 165 ASP A N 1
ATOM 1334 C CA . ASP A 1 165 ? 8.504 -0.652 -42.163 1.00 55.47 165 ASP A CA 1
ATOM 1335 C C . ASP A 1 165 ? 9.550 0.203 -41.411 1.00 55.47 165 ASP A C 1
ATOM 1337 O O . ASP A 1 165 ? 9.272 0.775 -40.354 1.00 55.47 165 ASP A O 1
ATOM 1341 N N . ILE A 1 166 ? 10.754 0.309 -41.971 1.00 57.06 166 ILE A N 1
ATOM 1342 C CA . ILE A 1 166 ? 11.886 1.088 -41.460 1.00 57.06 166 ILE A CA 1
ATOM 1343 C C . ILE A 1 166 ? 12.219 2.187 -42.465 1.00 57.06 166 ILE A C 1
ATOM 1345 O O . ILE A 1 166 ? 12.427 1.915 -43.647 1.00 57.06 166 ILE A O 1
ATOM 1349 N N . ASP A 1 167 ? 12.349 3.417 -41.983 1.00 65.38 167 ASP A N 1
ATOM 1350 C CA . ASP A 1 167 ? 12.894 4.539 -42.734 1.00 65.38 167 ASP A CA 1
ATOM 1351 C C . ASP A 1 167 ? 14.394 4.682 -42.464 1.00 65.38 167 ASP A C 1
ATOM 1353 O O . ASP A 1 167 ? 14.842 4.780 -41.327 1.00 65.38 167 ASP A O 1
ATOM 1357 N N . ILE A 1 168 ? 15.191 4.700 -43.526 1.00 68.12 168 ILE A N 1
ATOM 1358 C CA . ILE A 1 168 ? 16.631 4.923 -43.489 1.00 68.12 168 ILE A CA 1
ATOM 1359 C C . ILE A 1 168 ? 16.918 6.315 -44.030 1.00 68.12 168 ILE A C 1
ATOM 1361 O O . ILE A 1 168 ? 16.590 6.611 -45.179 1.00 68.12 168 ILE A O 1
ATOM 1365 N N . THR A 1 169 ? 17.600 7.139 -43.239 1.00 75.88 169 THR A N 1
ATOM 1366 C CA . THR A 1 169 ? 18.047 8.474 -43.648 1.00 75.88 169 THR A CA 1
ATOM 1367 C C . THR A 1 169 ? 19.569 8.531 -43.667 1.00 75.88 169 THR A C 1
ATOM 1369 O O . THR A 1 169 ? 20.215 8.183 -42.684 1.00 75.88 169 THR A O 1
ATOM 1372 N N . VAL A 1 170 ? 20.168 9.009 -44.760 1.00 73.38 170 VAL A N 1
ATOM 1373 C CA . VAL A 1 170 ? 21.614 9.274 -44.858 1.00 73.38 170 VAL A CA 1
ATOM 1374 C C . VAL A 1 170 ? 21.848 10.715 -45.279 1.00 73.38 170 VAL A C 1
ATOM 1376 O O . VAL A 1 170 ? 21.273 11.181 -46.258 1.00 73.38 170 VAL A O 1
ATOM 1379 N N . LYS A 1 171 ? 22.748 11.408 -44.582 1.00 77.62 171 LYS A N 1
ATOM 1380 C CA . LYS A 1 171 ? 23.236 12.737 -44.953 1.00 77.62 171 LYS A CA 1
ATOM 1381 C C . LYS A 1 171 ? 24.684 12.652 -45.405 1.00 77.62 171 LYS A C 1
ATOM 1383 O O . LYS A 1 171 ? 25.535 12.122 -44.693 1.00 77.62 171 LYS A O 1
ATOM 1388 N N . VAL A 1 172 ? 24.968 13.207 -46.573 1.00 75.25 172 VAL A N 1
ATOM 1389 C CA . VAL A 1 172 ? 26.304 13.337 -47.155 1.00 75.25 172 VAL A CA 1
ATOM 1390 C C . VAL A 1 172 ? 26.643 14.816 -47.220 1.00 75.25 172 VAL A C 1
ATOM 1392 O O . VAL A 1 172 ? 25.977 15.561 -47.925 1.00 75.25 172 VAL A O 1
ATOM 1395 N N . ALA A 1 173 ? 27.662 15.249 -46.486 1.00 74.06 173 ALA A N 1
ATOM 1396 C CA . ALA A 1 173 ? 28.164 16.614 -46.510 1.00 74.06 173 ALA A CA 1
ATOM 1397 C C . ALA A 1 173 ? 29.431 16.703 -47.369 1.00 74.06 173 ALA A C 1
ATOM 1399 O O . ALA A 1 173 ? 30.478 16.167 -46.997 1.00 74.06 173 ALA A O 1
ATOM 1400 N N . GLY A 1 174 ? 29.351 17.366 -48.525 1.00 76.00 174 GLY A N 1
ATOM 1401 C CA . GLY A 1 174 ? 30.426 17.380 -49.518 1.00 76.00 174 GLY A CA 1
ATOM 1402 C C . GLY A 1 174 ? 30.748 15.969 -50.013 1.00 76.00 174 GLY A C 1
ATOM 1403 O O . GLY A 1 174 ? 29.969 15.382 -50.758 1.00 76.00 174 GLY A O 1
ATOM 1404 N N . ASN A 1 175 ? 31.881 15.420 -49.570 1.00 72.62 175 ASN A N 1
ATOM 1405 C CA . ASN A 1 175 ? 32.350 14.073 -49.901 1.00 72.62 175 ASN A CA 1
ATOM 1406 C C . ASN A 1 175 ? 32.339 13.091 -48.718 1.00 72.62 175 ASN A C 1
ATOM 1408 O O . ASN A 1 175 ? 32.998 12.052 -48.776 1.00 72.62 175 ASN A O 1
ATOM 1412 N N . LEU A 1 176 ? 31.647 13.426 -47.628 1.00 75.19 176 LEU A N 1
ATOM 1413 C CA . LEU A 1 176 ? 31.673 12.651 -46.394 1.00 75.19 176 LEU A CA 1
ATOM 1414 C C . LEU A 1 176 ? 30.259 12.351 -45.907 1.00 75.19 176 LEU A C 1
ATOM 1416 O O . LEU A 1 176 ? 29.419 13.243 -45.855 1.00 75.19 176 LEU A O 1
ATOM 1420 N N . VAL A 1 177 ? 29.998 11.115 -45.482 1.00 75.31 177 VAL A N 1
ATOM 1421 C CA . VAL A 1 177 ? 28.739 10.783 -44.805 1.00 75.31 177 VAL A CA 1
ATOM 1422 C C . VAL A 1 177 ? 28.755 11.434 -43.421 1.00 75.31 177 VAL A C 1
ATOM 1424 O O . VAL A 1 177 ? 29.608 11.130 -42.587 1.00 75.31 177 VAL A O 1
ATOM 1427 N N . SER A 1 178 ? 27.863 12.394 -43.205 1.00 69.12 178 SER A N 1
ATOM 1428 C CA . SER A 1 178 ? 27.774 13.184 -41.978 1.00 69.12 178 SER A CA 1
ATOM 1429 C C . SER A 1 178 ? 26.770 12.610 -40.992 1.00 69.12 178 SER A C 1
ATOM 1431 O O . SER A 1 178 ? 26.934 12.795 -39.788 1.00 69.12 178 SER A O 1
ATOM 1433 N N . SER A 1 179 ? 25.746 11.909 -41.475 1.00 71.81 179 SER A N 1
ATOM 1434 C CA . SER A 1 179 ? 24.781 11.245 -40.611 1.00 71.81 179 SER A CA 1
ATOM 1435 C C . SER A 1 179 ? 24.141 10.047 -41.295 1.00 71.81 179 SER A C 1
ATOM 1437 O O . SER A 1 179 ? 23.985 10.024 -42.513 1.00 71.81 179 SER A O 1
ATOM 1439 N N . PHE A 1 180 ? 23.754 9.068 -40.494 1.00 70.38 180 PHE A N 1
ATOM 1440 C CA . PHE A 1 180 ? 22.908 7.952 -40.875 1.00 70.38 180 PHE A CA 1
ATOM 1441 C C . PHE A 1 180 ? 21.960 7.663 -39.709 1.00 70.38 180 PHE A C 1
ATOM 1443 O O . PHE A 1 180 ? 22.390 7.717 -38.558 1.00 70.38 180 PHE A O 1
ATOM 1450 N N . SER A 1 181 ? 20.690 7.391 -39.981 1.00 62.72 181 SER A N 1
ATOM 1451 C CA . SER A 1 181 ? 19.707 6.982 -38.977 1.00 62.72 181 SER A CA 1
ATOM 1452 C C . SER A 1 181 ? 18.738 5.964 -39.557 1.00 62.72 181 SER A C 1
ATOM 1454 O O . SER A 1 181 ? 18.470 5.955 -40.762 1.00 62.72 181 SER A O 1
ATOM 1456 N N . THR A 1 182 ? 18.221 5.110 -38.682 1.00 58.53 182 THR A N 1
ATOM 1457 C CA . THR A 1 182 ? 17.192 4.120 -38.992 1.00 58.53 182 THR A CA 1
ATOM 1458 C C . THR A 1 182 ? 16.031 4.316 -38.026 1.00 58.53 182 THR A C 1
ATOM 1460 O O . THR A 1 182 ? 16.219 4.165 -36.820 1.00 58.53 182 THR A O 1
ATOM 1463 N N . ASP A 1 183 ? 14.851 4.630 -38.545 1.00 53.53 183 ASP A N 1
ATOM 1464 C CA . ASP A 1 183 ? 13.654 4.954 -37.774 1.00 53.53 183 ASP A CA 1
ATOM 1465 C C . ASP A 1 183 ? 12.545 3.939 -38.084 1.00 53.53 183 ASP A C 1
ATOM 1467 O O . ASP A 1 183 ? 12.170 3.746 -39.239 1.00 53.53 183 ASP A O 1
ATOM 1471 N N . TYR A 1 184 ? 11.988 3.278 -37.068 1.00 53.88 184 TYR A N 1
ATOM 1472 C CA . TYR A 1 184 ? 10.862 2.355 -37.259 1.00 53.88 184 TYR A CA 1
ATOM 1473 C C . TYR A 1 184 ? 9.548 3.134 -37.399 1.00 53.88 184 TYR A C 1
ATOM 1475 O O . TYR A 1 184 ? 9.211 3.970 -36.554 1.00 53.88 184 TYR A O 1
ATOM 1483 N N . LYS A 1 185 ? 8.749 2.831 -38.427 1.00 49.50 185 LYS A N 1
ATOM 1484 C CA . LYS A 1 185 ? 7.397 3.385 -38.560 1.00 49.50 185 LYS A CA 1
ATOM 1485 C C . LYS A 1 185 ? 6.448 2.667 -37.607 1.00 49.50 185 LYS A C 1
ATOM 1487 O O . LYS A 1 185 ? 5.960 1.577 -37.887 1.00 49.50 185 LYS A O 1
ATOM 1492 N N . VAL A 1 186 ? 6.124 3.323 -36.494 1.00 47.44 186 VAL A N 1
ATOM 1493 C CA . VAL A 1 186 ? 5.107 2.848 -35.545 1.00 47.44 186 VAL A CA 1
ATOM 1494 C C . VAL A 1 186 ? 3.746 2.728 -36.262 1.00 47.44 186 VAL A C 1
ATOM 1496 O O . VAL A 1 186 ? 3.239 3.737 -36.769 1.00 47.44 186 VAL A O 1
ATOM 1499 N N . PRO A 1 187 ? 3.111 1.537 -36.325 1.00 43.31 187 PRO A N 1
ATOM 1500 C CA . PRO A 1 187 ? 1.841 1.374 -37.029 1.00 43.31 187 PRO A CA 1
ATOM 1501 C C . PRO A 1 187 ? 0.743 2.271 -36.436 1.00 43.31 187 PRO A C 1
ATOM 1503 O O . PRO A 1 187 ? 0.661 2.453 -35.223 1.00 43.31 187 PRO A O 1
ATOM 1506 N N . LYS A 1 188 ? -0.167 2.796 -37.270 1.00 44.12 188 LYS A N 1
ATOM 1507 C CA . LYS A 1 188 ? -1.208 3.769 -36.851 1.00 44.12 188 LYS A CA 1
ATOM 1508 C C . LYS A 1 188 ? -2.125 3.298 -35.709 1.00 44.12 188 LYS A C 1
ATOM 1510 O O . LYS A 1 188 ? -2.714 4.126 -35.021 1.00 44.12 188 LYS A O 1
ATOM 1515 N N . ILE A 1 189 ? -2.250 1.986 -35.496 1.00 41.25 189 ILE A N 1
ATOM 1516 C CA . ILE A 1 189 ? -2.984 1.401 -34.358 1.00 41.25 189 ILE A CA 1
ATOM 1517 C C . ILE A 1 189 ? -2.311 1.758 -33.018 1.00 41.25 189 ILE A C 1
ATOM 1519 O O . ILE A 1 189 ? -3.006 1.956 -32.027 1.00 41.25 189 ILE A O 1
ATOM 1523 N N . TYR A 1 190 ? -0.986 1.919 -33.016 1.00 41.34 190 TYR A N 1
ATOM 1524 C CA . TYR A 1 190 ? -0.159 2.288 -31.863 1.00 41.34 190 TYR A CA 1
ATOM 1525 C C . TYR A 1 190 ? 0.117 3.796 -31.775 1.00 41.34 190 TYR A C 1
ATOM 1527 O O . TYR A 1 190 ? 0.470 4.296 -30.713 1.00 41.34 190 TYR A O 1
ATOM 1535 N N . SER A 1 191 ? -0.080 4.551 -32.866 1.00 39.06 191 SER A N 1
ATOM 1536 C CA . SER A 1 191 ? 0.076 6.015 -32.881 1.00 39.06 191 SER A CA 1
ATOM 1537 C C . SER A 1 191 ? -1.139 6.764 -32.325 1.00 39.06 191 SER A C 1
ATOM 1539 O O . SER A 1 191 ? -1.154 8.000 -32.308 1.00 39.06 191 SER A O 1
ATOM 1541 N N . LYS A 1 192 ? -2.202 6.052 -31.928 1.00 42.38 192 LYS A N 1
ATOM 1542 C CA . LYS A 1 192 ? -3.344 6.678 -31.270 1.00 42.38 192 LYS A CA 1
ATOM 1543 C C . LYS A 1 192 ? -2.873 7.083 -29.879 1.00 42.38 192 LYS A C 1
ATOM 1545 O O . LYS A 1 192 ? -2.739 6.234 -29.005 1.00 42.38 192 LYS A O 1
ATOM 1550 N N . LYS A 1 193 ? -2.571 8.377 -29.721 1.00 44.47 193 LYS A N 1
ATOM 1551 C CA . LYS A 1 193 ? -2.309 9.049 -28.444 1.00 44.47 193 LYS A CA 1
ATOM 1552 C C . LYS A 1 193 ? -3.282 8.456 -27.426 1.00 44.47 193 LYS A C 1
ATOM 1554 O O . LYS A 1 193 ? -4.486 8.645 -27.579 1.00 44.47 193 LYS A O 1
ATOM 1559 N N . SER A 1 194 ? -2.762 7.626 -26.519 1.00 46.72 194 SER A N 1
ATOM 1560 C CA . SER A 1 194 ? -3.556 6.954 -25.493 1.00 46.72 194 SER A CA 1
ATOM 1561 C C . SER A 1 194 ? -4.491 7.992 -24.878 1.00 46.72 194 SER A C 1
ATOM 1563 O O . SER A 1 194 ? -4.033 9.094 -24.565 1.00 46.72 194 SER A O 1
ATOM 1565 N N . ASP A 1 195 ? -5.781 7.678 -24.732 1.00 49.09 195 ASP A N 1
ATOM 1566 C CA . ASP A 1 195 ? -6.754 8.476 -23.970 1.00 49.09 195 ASP A CA 1
ATOM 1567 C C . ASP A 1 195 ? -6.394 8.438 -22.460 1.00 49.09 195 ASP A C 1
ATOM 1569 O O . ASP A 1 195 ? -7.227 8.195 -21.586 1.00 49.09 195 ASP A O 1
ATOM 1573 N N . SER A 1 196 ? -5.117 8.663 -22.128 1.00 54.81 196 SER A N 1
ATOM 1574 C CA . SER A 1 196 ? -4.535 8.645 -20.788 1.00 54.81 196 SER A CA 1
ATOM 1575 C C . SER A 1 196 ? -5.098 9.751 -19.902 1.00 54.81 196 SER A C 1
ATOM 1577 O O . SER A 1 196 ? -4.985 9.673 -18.681 1.00 54.81 196 SER A O 1
ATOM 1579 N N . SER A 1 197 ? -5.758 10.748 -20.499 1.00 61.44 197 SER A N 1
ATOM 1580 C CA . SER A 1 197 ? -6.389 11.853 -19.784 1.00 61.44 197 SER A CA 1
ATOM 1581 C C . SER A 1 197 ? -7.501 11.384 -18.844 1.00 61.44 197 SER A C 1
ATOM 1583 O O . SER A 1 197 ? -7.611 11.917 -17.747 1.00 61.44 197 SER A O 1
ATOM 1585 N N . ILE A 1 198 ? -8.307 10.379 -19.212 1.00 66.75 198 ILE A N 1
ATOM 1586 C CA . ILE A 1 198 ? -9.416 9.935 -18.346 1.00 66.75 198 ILE A CA 1
ATOM 1587 C C . ILE A 1 198 ? -8.874 9.238 -17.097 1.00 66.75 198 ILE A C 1
ATOM 1589 O O . ILE A 1 198 ? -9.288 9.584 -15.993 1.00 66.75 198 ILE A O 1
ATOM 1593 N N . ALA A 1 199 ? -7.922 8.313 -17.262 1.00 65.31 199 ALA A N 1
ATOM 1594 C CA . ALA A 1 199 ? -7.308 7.604 -16.143 1.00 65.31 199 ALA A CA 1
ATOM 1595 C C . ALA A 1 199 ? -6.598 8.580 -15.186 1.00 65.31 199 ALA A C 1
ATOM 1597 O O . ALA A 1 199 ? -6.833 8.535 -13.982 1.00 65.31 199 ALA A O 1
ATOM 1598 N N . GLU A 1 200 ? -5.824 9.536 -15.715 1.00 69.50 200 GLU A N 1
ATOM 1599 C CA . GLU A 1 200 ? -5.167 10.578 -14.908 1.00 69.50 200 GLU A CA 1
ATOM 1600 C C . GLU A 1 200 ? -6.165 11.423 -14.117 1.00 69.50 200 GLU A C 1
ATOM 1602 O O . GLU A 1 200 ? -5.990 11.625 -12.914 1.00 69.50 200 GLU A O 1
ATOM 1607 N N . ILE A 1 201 ? -7.240 11.879 -14.766 1.00 78.19 201 ILE A N 1
ATOM 1608 C CA . ILE A 1 201 ? -8.292 12.650 -14.099 1.00 78.19 201 ILE A CA 1
ATOM 1609 C C . ILE A 1 201 ? -8.941 11.810 -12.993 1.00 78.19 201 ILE A C 1
ATOM 1611 O O . ILE A 1 201 ? -9.133 12.312 -11.884 1.00 78.19 201 ILE A O 1
ATOM 1615 N N . THR A 1 202 ? -9.241 10.530 -13.243 1.00 74.50 202 THR A N 1
ATOM 1616 C CA . THR A 1 202 ? -9.832 9.656 -12.219 1.00 74.50 202 THR A CA 1
ATOM 1617 C C . THR A 1 202 ? -8.902 9.427 -11.030 1.00 74.50 202 THR A C 1
ATOM 1619 O O . THR A 1 202 ? -9.362 9.519 -9.890 1.00 74.50 202 THR A O 1
ATOM 1622 N N . SER A 1 203 ? -7.601 9.215 -11.255 1.00 74.00 203 SER A N 1
ATOM 1623 C CA . SER A 1 203 ? -6.612 9.060 -10.181 1.00 74.00 203 SER A CA 1
ATOM 1624 C C . SER A 1 203 ? -6.508 10.334 -9.336 1.00 74.00 203 SER A C 1
ATOM 1626 O O . SER A 1 203 ? -6.538 10.263 -8.107 1.00 74.00 203 SER A O 1
ATOM 1628 N N . ILE A 1 204 ? -6.458 11.511 -9.974 1.00 82.88 204 ILE A N 1
ATOM 1629 C CA . ILE A 1 204 ? -6.393 12.809 -9.281 1.00 82.88 204 ILE A CA 1
ATOM 1630 C C . ILE A 1 204 ? -7.646 13.034 -8.429 1.00 82.88 204 ILE A C 1
ATOM 1632 O O . ILE A 1 204 ? -7.539 13.395 -7.255 1.00 82.88 204 ILE A O 1
ATOM 1636 N N . LEU A 1 205 ? -8.836 12.792 -8.988 1.00 85.44 205 LEU A N 1
ATOM 1637 C CA . LEU A 1 205 ? -10.097 12.932 -8.258 1.00 85.44 205 LEU A CA 1
ATOM 1638 C C . LEU A 1 205 ? -10.166 11.986 -7.054 1.00 85.44 205 LEU A C 1
ATOM 1640 O O . LEU A 1 205 ? -10.631 12.393 -5.988 1.00 85.44 205 LEU A O 1
ATOM 1644 N N . LEU A 1 206 ? -9.671 10.753 -7.191 1.00 83.25 206 LEU A N 1
ATOM 1645 C CA . LEU A 1 206 ? -9.622 9.792 -6.092 1.00 83.25 206 LEU A CA 1
ATOM 1646 C C . LEU A 1 206 ? -8.674 10.252 -4.976 1.00 83.25 206 LEU A C 1
ATOM 1648 O O . LEU A 1 206 ? -9.053 10.216 -3.806 1.00 83.25 206 LEU A O 1
ATOM 1652 N N . VAL A 1 207 ? -7.472 10.724 -5.316 1.00 84.25 207 VAL A N 1
ATOM 1653 C CA . VAL A 1 207 ? -6.508 11.250 -4.333 1.00 84.25 207 VAL A CA 1
ATOM 1654 C C . VAL A 1 207 ? -7.077 12.472 -3.611 1.00 84.25 207 VAL A C 1
ATOM 1656 O O . VAL A 1 207 ? -6.974 12.559 -2.387 1.00 84.25 207 VAL A O 1
ATOM 1659 N N . LEU A 1 208 ? -7.735 13.385 -4.334 1.00 88.06 208 LEU A N 1
ATOM 1660 C CA . LEU A 1 208 ? -8.415 14.536 -3.735 1.00 88.06 208 LEU A CA 1
ATOM 1661 C C . LEU A 1 208 ? -9.534 14.098 -2.788 1.00 88.06 208 LEU A C 1
ATOM 1663 O O . LEU A 1 208 ? -9.606 14.593 -1.664 1.00 88.06 208 LEU A O 1
ATOM 1667 N N . LEU A 1 209 ? -10.371 13.140 -3.195 1.00 89.31 209 LEU A N 1
ATOM 1668 C CA . LEU A 1 209 ? -11.429 12.593 -2.347 1.00 89.31 209 LEU A CA 1
ATOM 1669 C C . LEU A 1 209 ? -10.854 11.971 -1.066 1.00 89.31 209 LEU A C 1
ATOM 1671 O O . LEU A 1 209 ? -11.330 12.279 0.028 1.00 89.31 209 LEU A O 1
ATOM 1675 N N . ILE A 1 210 ? -9.807 11.148 -1.183 1.00 88.00 210 ILE A N 1
ATOM 1676 C CA . ILE A 1 210 ? -9.094 10.559 -0.040 1.00 88.00 210 ILE A CA 1
ATOM 1677 C C . ILE A 1 210 ? -8.532 11.662 0.863 1.00 88.00 210 ILE A C 1
ATOM 1679 O O . ILE A 1 210 ? -8.670 11.576 2.084 1.00 88.00 210 ILE A O 1
ATOM 1683 N N . GLY A 1 211 ? -7.952 12.718 0.287 1.00 89.44 211 GLY A N 1
ATOM 1684 C CA . GLY A 1 211 ? -7.434 13.873 1.020 1.00 89.44 211 GLY A CA 1
ATOM 1685 C C . GLY A 1 211 ? -8.518 14.603 1.814 1.00 89.44 211 GLY A C 1
ATOM 1686 O O . GLY A 1 211 ? -8.363 14.811 3.017 1.00 89.44 211 GLY A O 1
ATOM 1687 N N . ILE A 1 212 ? -9.651 14.921 1.180 1.00 92.44 212 ILE A N 1
ATOM 1688 C CA . ILE A 1 212 ? -10.793 15.590 1.824 1.00 92.44 212 ILE A CA 1
ATOM 1689 C C . ILE A 1 212 ? -11.345 14.728 2.964 1.00 92.44 212 ILE A C 1
ATOM 1691 O O . ILE A 1 212 ? -11.507 15.214 4.085 1.00 92.44 212 ILE A O 1
ATOM 1695 N N . VAL A 1 213 ? -11.583 13.438 2.708 1.00 92.25 213 VAL A N 1
ATOM 1696 C CA . VAL A 1 213 ? -12.065 12.487 3.722 1.00 92.25 213 VAL A CA 1
ATOM 1697 C C . VAL A 1 213 ? -11.081 12.400 4.890 1.00 92.25 213 VAL A C 1
ATOM 1699 O O . VAL A 1 213 ? -11.494 12.465 6.048 1.00 92.25 213 VAL A O 1
ATOM 1702 N N . THR A 1 214 ? -9.780 12.322 4.604 1.00 93.31 214 THR A N 1
ATOM 1703 C CA . THR A 1 214 ? -8.729 12.281 5.628 1.00 93.31 214 THR A CA 1
ATOM 1704 C C . THR A 1 214 ? -8.744 13.541 6.488 1.00 93.31 214 THR A C 1
ATOM 1706 O O . THR A 1 214 ? -8.728 13.428 7.708 1.00 93.31 214 THR A O 1
ATOM 1709 N N . ILE A 1 215 ? -8.836 14.736 5.896 1.00 93.50 215 ILE A N 1
ATOM 1710 C CA . ILE A 1 215 ? -8.857 16.010 6.636 1.00 93.50 215 ILE A CA 1
ATOM 1711 C C . ILE A 1 215 ? -10.090 16.111 7.544 1.00 93.50 215 ILE A C 1
ATOM 1713 O O . ILE A 1 215 ? -9.964 16.444 8.725 1.00 93.50 215 ILE A O 1
ATOM 1717 N N . VAL A 1 216 ? -11.278 15.780 7.026 1.00 93.69 216 VAL A N 1
ATOM 1718 C CA . VAL A 1 216 ? -12.530 15.815 7.802 1.00 93.69 216 VAL A CA 1
ATOM 1719 C C . VAL A 1 216 ? -12.452 14.865 9.001 1.00 93.69 216 VAL A C 1
ATOM 1721 O O . VAL A 1 216 ? -12.784 15.239 10.130 1.00 93.69 216 VAL A O 1
ATOM 1724 N N . LEU A 1 217 ? -11.976 13.637 8.780 1.00 93.44 217 LEU A N 1
ATOM 1725 C CA . LEU A 1 217 ? -11.823 12.645 9.844 1.00 93.44 217 LEU A CA 1
ATOM 1726 C C . LEU A 1 217 ? -10.718 13.018 10.828 1.00 93.44 217 LEU A C 1
ATOM 1728 O O . LEU A 1 217 ? -10.892 12.811 12.030 1.00 93.44 217 LEU A O 1
ATOM 1732 N N . ALA A 1 218 ? -9.615 13.591 10.347 1.00 93.56 218 ALA A N 1
ATOM 1733 C CA . ALA A 1 218 ? -8.538 14.073 11.194 1.00 93.56 218 ALA A CA 1
ATOM 1734 C C . ALA A 1 218 ? -9.051 15.136 12.161 1.00 93.56 218 ALA A C 1
ATOM 1736 O O . ALA A 1 218 ? -8.811 15.027 13.358 1.00 93.56 218 ALA A O 1
ATOM 1737 N N . PHE A 1 219 ? -9.833 16.108 11.685 1.00 93.50 219 PHE A N 1
ATOM 1738 C CA . PHE A 1 219 ? -10.404 17.135 12.553 1.00 93.50 219 PHE A CA 1
ATOM 1739 C C . PHE A 1 219 ? -11.331 16.544 13.622 1.00 93.50 219 PHE A C 1
ATOM 1741 O O . PHE A 1 219 ? -11.215 16.873 14.806 1.00 93.50 219 PHE A O 1
ATOM 1748 N N . LYS A 1 220 ? -12.215 15.617 13.224 1.00 91.50 220 LYS A N 1
ATOM 1749 C CA . LYS A 1 220 ? -13.127 14.931 14.152 1.00 91.50 220 LYS A CA 1
ATOM 1750 C C . LYS A 1 220 ? -12.364 14.154 15.229 1.00 91.50 220 LYS A C 1
ATOM 1752 O O . LYS A 1 220 ? -12.705 14.244 16.405 1.00 91.50 220 LYS A O 1
ATOM 1757 N N . ARG A 1 221 ? -11.336 13.399 14.838 1.00 91.75 221 ARG A N 1
ATOM 1758 C CA . ARG A 1 221 ? -10.562 12.542 15.749 1.00 91.75 221 ARG A CA 1
ATOM 1759 C C . ARG A 1 221 ? -9.540 13.301 16.582 1.00 91.75 221 ARG A C 1
ATOM 1761 O O . ARG A 1 221 ? -9.251 12.890 17.702 1.00 91.75 221 ARG A O 1
ATOM 1768 N N . TRP A 1 222 ? -9.023 14.415 16.072 1.00 90.69 222 TRP A N 1
ATOM 1769 C CA . TRP A 1 222 ? -8.122 15.280 16.822 1.00 90.69 222 TRP A CA 1
ATOM 1770 C C . TRP A 1 222 ? -8.822 15.852 18.057 1.00 90.69 222 TRP A C 1
ATOM 1772 O O . TRP A 1 222 ? -8.277 15.767 19.154 1.00 90.69 222 TRP A O 1
ATOM 1782 N N . ARG A 1 223 ? -10.070 16.321 17.905 1.00 89.75 223 ARG A N 1
ATOM 1783 C CA . ARG A 1 223 ? -10.898 16.801 19.028 1.00 89.75 223 ARG A CA 1
ATOM 1784 C C . ARG A 1 223 ? -11.216 15.723 20.067 1.00 89.75 223 ARG A C 1
ATOM 1786 O O . ARG A 1 223 ? -11.441 16.054 21.222 1.00 89.75 223 ARG A O 1
ATOM 1793 N N . ALA A 1 224 ? -11.231 14.456 19.660 1.00 87.81 224 ALA A N 1
ATOM 1794 C CA . ALA A 1 224 ? -11.478 13.318 20.541 1.00 87.81 224 ALA A CA 1
ATOM 1795 C C . ALA A 1 224 ? -10.197 12.757 21.193 1.00 87.81 224 ALA A C 1
ATOM 1797 O O . ALA A 1 224 ? -10.273 11.773 21.920 1.00 87.81 224 ALA A O 1
ATOM 1798 N N . TYR A 1 225 ? -9.020 13.348 20.935 1.00 90.56 225 TYR A N 1
ATOM 1799 C CA . TYR A 1 225 ? -7.719 12.828 21.387 1.00 90.56 225 TYR A CA 1
ATOM 1800 C C . TYR A 1 225 ? -7.456 11.374 20.946 1.00 90.56 225 TYR A C 1
ATOM 1802 O O . TYR A 1 225 ? -6.814 10.592 21.648 1.00 90.56 225 TYR A O 1
ATOM 1810 N N . GLU A 1 226 ? -7.944 11.012 19.756 1.00 91.75 226 GLU A N 1
ATOM 1811 C CA . GLU A 1 226 ? -7.841 9.662 19.178 1.00 91.75 226 GLU A CA 1
ATOM 1812 C C . GLU A 1 226 ? -6.730 9.547 18.127 1.00 91.75 226 GLU A C 1
ATOM 1814 O O . GLU A 1 226 ? -6.650 8.544 17.419 1.00 91.75 226 GLU A O 1
ATOM 1819 N N . LEU A 1 227 ? -5.892 10.574 17.983 1.00 91.62 227 LEU A N 1
ATOM 1820 C CA . LEU A 1 227 ? -4.786 10.601 17.029 1.00 91.62 227 LEU A CA 1
ATOM 1821 C C . LEU A 1 227 ? -3.445 10.621 17.755 1.00 91.62 227 LEU A C 1
ATOM 1823 O O . LEU A 1 227 ? -3.266 11.323 18.749 1.00 91.62 227 LEU A O 1
ATOM 1827 N N . SER A 1 228 ? -2.473 9.902 17.200 1.00 86.75 228 SER A N 1
ATOM 1828 C CA . SER A 1 228 ? -1.071 10.008 17.592 1.00 86.75 228 SER A CA 1
ATOM 1829 C C . SER A 1 228 ? -0.222 10.331 16.376 1.00 86.75 228 SER A C 1
ATOM 1831 O O . SER A 1 228 ? -0.151 9.553 15.429 1.00 86.75 228 SER A O 1
ATOM 1833 N N . PHE A 1 229 ? 0.457 11.475 16.427 1.00 90.69 229 PHE A N 1
ATOM 1834 C CA . PHE A 1 229 ? 1.352 11.899 15.355 1.00 90.69 229 PHE A CA 1
ATOM 1835 C C . PHE A 1 229 ? 2.767 11.339 15.496 1.00 90.69 229 PHE A C 1
ATOM 1837 O O . PHE A 1 229 ? 3.474 11.275 14.504 1.00 90.69 229 PHE A O 1
ATOM 1844 N N . GLY A 1 230 ? 3.187 10.889 16.685 1.00 90.12 230 GLY A N 1
ATOM 1845 C CA . GLY A 1 230 ? 4.573 10.453 16.911 1.00 90.12 230 GLY A CA 1
ATOM 1846 C C . GLY A 1 230 ? 5.004 9.312 15.984 1.00 90.12 230 GLY A C 1
ATOM 1847 O O . GLY A 1 230 ? 5.991 9.431 15.266 1.00 90.12 230 GLY A O 1
ATOM 1848 N N . PHE A 1 231 ? 4.227 8.226 15.943 1.00 90.12 231 PHE A N 1
ATOM 1849 C CA . PHE A 1 231 ? 4.517 7.102 15.046 1.00 90.12 231 PHE A CA 1
ATOM 1850 C C . PHE A 1 231 ? 4.221 7.440 13.575 1.00 90.12 231 PHE A C 1
ATOM 1852 O O . PHE A 1 231 ? 4.978 7.055 12.688 1.00 90.12 231 PHE A O 1
ATOM 1859 N N . ALA A 1 232 ? 3.167 8.222 13.319 1.00 92.50 232 ALA A N 1
ATOM 1860 C CA . ALA A 1 232 ? 2.805 8.657 11.972 1.00 92.50 232 ALA A CA 1
ATOM 1861 C C . ALA A 1 232 ? 3.897 9.525 11.317 1.00 92.50 232 ALA A C 1
ATOM 1863 O O . ALA A 1 232 ? 4.180 9.347 10.138 1.00 92.50 232 ALA A O 1
ATOM 1864 N N . LEU A 1 233 ? 4.554 10.411 12.078 1.00 95.44 233 LEU A N 1
ATOM 1865 C CA . LEU A 1 233 ? 5.708 11.199 11.628 1.00 95.44 233 LEU A CA 1
ATOM 1866 C C . LEU A 1 233 ? 6.891 10.301 11.255 1.00 95.44 233 LEU A C 1
ATOM 1868 O O . LEU A 1 233 ? 7.535 10.545 10.239 1.00 95.44 233 LEU A O 1
ATOM 1872 N N . GLY A 1 234 ? 7.142 9.241 12.031 1.00 93.69 234 GLY A N 1
ATOM 1873 C CA . GLY A 1 234 ? 8.156 8.237 11.704 1.00 93.69 234 GLY A CA 1
ATOM 1874 C C . GLY A 1 234 ? 7.867 7.526 10.379 1.00 93.69 234 GLY A C 1
ATOM 1875 O O . GLY A 1 234 ? 8.748 7.434 9.528 1.00 93.69 234 GLY A O 1
ATOM 1876 N N . MET A 1 235 ? 6.620 7.095 10.163 1.00 92.69 235 MET A N 1
ATOM 1877 C CA . MET A 1 235 ? 6.205 6.454 8.907 1.00 92.69 235 MET A CA 1
ATOM 1878 C C . MET A 1 235 ? 6.220 7.417 7.713 1.00 92.69 235 MET A C 1
ATOM 1880 O O . MET A 1 235 ? 6.668 7.040 6.633 1.00 92.69 235 MET A O 1
ATOM 1884 N N . GLY A 1 236 ? 5.791 8.668 7.902 1.00 94.12 236 GLY A N 1
ATOM 1885 C CA . GLY A 1 236 ? 5.871 9.707 6.874 1.00 94.12 236 GLY A CA 1
ATOM 1886 C C . GLY A 1 236 ? 7.315 10.046 6.501 1.00 94.12 236 GLY A C 1
ATOM 1887 O O . GLY A 1 236 ? 7.630 10.157 5.320 1.00 94.12 236 GLY A O 1
ATOM 1888 N N . GLY A 1 237 ? 8.214 10.129 7.487 1.00 95.50 237 GLY A N 1
ATOM 1889 C CA . GLY A 1 237 ? 9.650 10.299 7.261 1.00 95.50 237 GLY A CA 1
ATOM 1890 C C . GLY A 1 237 ? 10.271 9.115 6.518 1.00 95.50 237 GLY A C 1
ATOM 1891 O O . GLY A 1 237 ? 11.009 9.321 5.558 1.00 95.50 237 GLY A O 1
ATOM 1892 N N . LEU A 1 238 ? 9.921 7.880 6.894 1.00 95.31 238 LEU A N 1
ATOM 1893 C CA . LEU A 1 238 ? 10.355 6.675 6.180 1.00 95.31 238 LEU A CA 1
ATOM 1894 C C . LEU A 1 238 ? 9.899 6.699 4.716 1.00 95.31 238 LEU A C 1
ATOM 1896 O O . LEU A 1 238 ? 10.694 6.422 3.824 1.00 95.31 238 LEU A O 1
ATOM 1900 N N . VAL A 1 239 ? 8.649 7.086 4.454 1.00 95.00 239 VAL A N 1
ATOM 1901 C CA . VAL A 1 239 ? 8.145 7.230 3.084 1.00 95.00 239 VAL A CA 1
ATOM 1902 C C . VAL A 1 239 ? 8.839 8.348 2.320 1.00 95.00 239 VAL A C 1
ATOM 1904 O O . VAL A 1 239 ? 9.191 8.132 1.165 1.00 95.00 239 VAL A O 1
ATOM 1907 N N . ALA A 1 240 ? 9.102 9.496 2.945 1.00 95.06 240 ALA A N 1
ATOM 1908 C CA . ALA A 1 240 ? 9.884 10.556 2.317 1.00 95.06 240 ALA A CA 1
ATOM 1909 C C . ALA A 1 240 ? 11.278 10.052 1.911 1.00 95.06 240 ALA A C 1
ATOM 1911 O O . ALA A 1 240 ? 11.737 10.334 0.811 1.00 95.06 240 ALA A O 1
ATOM 1912 N N . VAL A 1 241 ? 11.939 9.255 2.754 1.00 95.44 241 VAL A N 1
ATOM 1913 C CA . VAL A 1 241 ? 13.245 8.668 2.420 1.00 95.44 241 VAL A CA 1
ATOM 1914 C C . VAL A 1 241 ? 13.127 7.666 1.272 1.00 95.44 241 VAL A C 1
ATOM 1916 O O . VAL A 1 241 ? 13.877 7.769 0.309 1.00 95.44 241 VAL A O 1
ATOM 1919 N N . LEU A 1 242 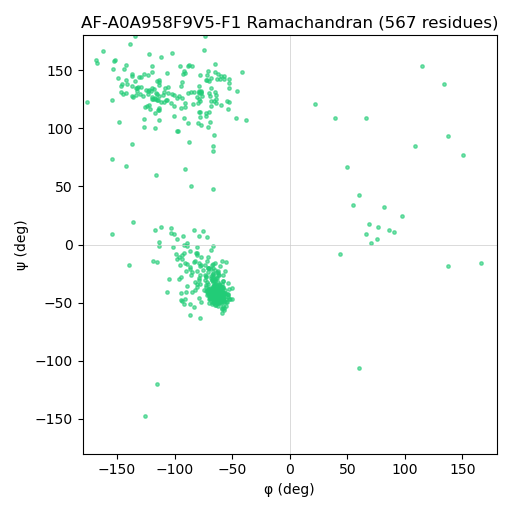? 12.183 6.724 1.333 1.00 94.75 242 LEU A N 1
ATOM 1920 C CA . LEU A 1 242 ? 12.011 5.693 0.301 1.00 94.75 242 LEU A CA 1
ATOM 1921 C C . LEU A 1 242 ? 11.644 6.295 -1.061 1.00 94.75 242 LEU A C 1
ATOM 1923 O O . LEU A 1 242 ? 12.243 5.941 -2.074 1.00 94.75 242 LEU A O 1
ATOM 1927 N N . PHE A 1 243 ? 10.714 7.249 -1.074 1.00 92.62 243 PHE A N 1
ATOM 1928 C CA . PHE A 1 243 ? 10.327 7.968 -2.283 1.00 92.62 243 PHE A CA 1
ATOM 1929 C C . PHE A 1 243 ? 11.462 8.859 -2.802 1.00 92.62 243 PHE A C 1
ATOM 1931 O O . PHE A 1 243 ? 11.686 8.926 -4.004 1.00 92.62 243 PHE A O 1
ATOM 1938 N N . GLY A 1 244 ? 12.224 9.501 -1.911 1.00 90.88 244 GLY A N 1
ATOM 1939 C CA . GLY A 1 244 ? 13.402 10.284 -2.284 1.00 90.88 244 GLY A CA 1
ATOM 1940 C C . GLY A 1 244 ? 14.518 9.433 -2.891 1.00 90.88 244 GLY A C 1
ATOM 1941 O O . GLY A 1 244 ? 15.109 9.844 -3.884 1.00 90.88 244 GLY A O 1
ATOM 1942 N N . ILE A 1 245 ? 14.768 8.234 -2.345 1.00 90.12 245 ILE A N 1
ATOM 1943 C CA . ILE A 1 245 ? 15.693 7.251 -2.930 1.00 90.12 245 ILE A CA 1
ATOM 1944 C C . ILE A 1 245 ? 15.215 6.870 -4.328 1.00 90.12 245 ILE A C 1
ATOM 1946 O O . ILE A 1 245 ? 16.003 6.946 -5.262 1.00 90.12 245 ILE A O 1
ATOM 1950 N N . PHE A 1 246 ? 13.941 6.499 -4.474 1.00 87.62 246 PHE A N 1
ATOM 1951 C CA . PHE A 1 246 ? 13.367 6.160 -5.774 1.00 87.62 246 PHE A CA 1
ATOM 1952 C C . PHE A 1 246 ? 13.552 7.300 -6.784 1.00 87.62 246 PHE A C 1
ATOM 1954 O O . PHE A 1 246 ? 14.168 7.086 -7.823 1.00 87.62 246 PHE A O 1
ATOM 1961 N N . MET A 1 247 ? 13.132 8.521 -6.432 1.00 85.50 247 MET A N 1
ATOM 1962 C CA . MET A 1 247 ? 13.268 9.672 -7.324 1.00 85.50 247 MET A CA 1
ATOM 1963 C C . MET A 1 247 ? 14.720 9.955 -7.693 1.00 85.50 247 MET A C 1
ATOM 1965 O O . MET A 1 247 ? 14.988 10.275 -8.841 1.00 85.50 247 MET A O 1
ATOM 1969 N N . TYR A 1 248 ? 15.655 9.864 -6.741 1.00 85.12 248 TYR A N 1
ATOM 1970 C CA . TYR A 1 248 ? 17.070 10.103 -7.019 1.00 85.12 248 TYR A CA 1
ATOM 1971 C C . TYR A 1 248 ? 17.655 9.046 -7.959 1.00 85.12 248 TYR A C 1
ATOM 1973 O O . TYR A 1 248 ? 18.426 9.390 -8.848 1.00 85.12 248 TYR A O 1
ATOM 1981 N N . MET A 1 249 ? 17.291 7.774 -7.775 1.00 82.12 249 MET A N 1
ATOM 1982 C CA . MET A 1 249 ? 17.793 6.683 -8.615 1.00 82.12 249 MET A CA 1
ATOM 1983 C C . MET A 1 249 ? 17.218 6.703 -10.032 1.00 82.12 249 MET A C 1
ATOM 1985 O O . MET A 1 249 ? 17.848 6.166 -10.939 1.00 82.12 249 MET A O 1
ATOM 1989 N N . GLU A 1 250 ? 16.048 7.312 -10.213 1.00 74.31 250 GLU A N 1
ATOM 1990 C CA . GLU A 1 250 ? 15.414 7.517 -11.515 1.00 74.31 250 GLU A CA 1
ATOM 1991 C C . GLU A 1 250 ? 15.998 8.722 -12.275 1.00 74.31 250 GLU A C 1
ATOM 1993 O O . GLU A 1 250 ? 15.701 8.889 -13.452 1.00 74.31 250 GLU A O 1
ATOM 1998 N N . LEU A 1 251 ? 16.845 9.558 -11.656 1.00 70.12 251 LEU A N 1
ATOM 1999 C CA . LEU A 1 251 ? 17.438 10.711 -12.340 1.00 70.12 251 LEU A CA 1
ATOM 2000 C C . LEU A 1 251 ? 18.436 10.277 -13.429 1.00 70.12 251 LEU A C 1
ATOM 2002 O O . LEU A 1 251 ? 19.440 9.644 -13.100 1.00 70.12 251 LEU A O 1
ATOM 2006 N N . PRO A 1 252 ? 18.238 10.701 -14.694 1.00 58.75 252 PRO A N 1
ATOM 2007 C CA . PRO A 1 252 ? 19.269 10.628 -15.725 1.00 58.75 252 PRO A CA 1
ATOM 2008 C C . PRO A 1 252 ? 20.586 11.284 -15.288 1.00 58.75 252 PRO A C 1
ATOM 2010 O O . PRO A 1 252 ? 20.590 12.337 -14.634 1.00 58.75 252 PRO A O 1
ATOM 2013 N N . SER A 1 253 ? 21.710 10.690 -15.685 1.00 52.16 253 SER A N 1
ATOM 2014 C CA . SER A 1 253 ? 23.048 11.250 -15.489 1.00 52.16 253 SER A CA 1
ATOM 2015 C C . SER A 1 253 ? 23.195 12.610 -16.192 1.00 52.16 253 SER A C 1
ATOM 2017 O O . SER A 1 253 ? 22.639 12.859 -17.257 1.00 52.16 253 SER A O 1
ATOM 2019 N N . GLY A 1 254 ? 23.910 13.551 -15.561 1.00 49.78 254 GLY A N 1
ATOM 2020 C CA . GLY A 1 254 ? 24.199 14.873 -16.148 1.00 49.78 254 GLY A CA 1
ATOM 2021 C C . GLY A 1 254 ? 23.186 15.992 -15.857 1.00 49.78 254 GLY A C 1
ATOM 2022 O O . GLY A 1 254 ? 23.270 17.069 -16.445 1.00 49.78 254 GLY A O 1
ATOM 2023 N N . MET A 1 255 ? 22.235 15.792 -14.941 1.00 57.88 255 MET A N 1
ATOM 2024 C CA . MET A 1 255 ? 21.230 16.811 -14.622 1.00 57.88 255 MET A CA 1
ATOM 2025 C C . MET A 1 255 ? 21.751 17.952 -13.726 1.00 57.88 255 MET A C 1
ATOM 2027 O O . MET A 1 255 ? 22.344 17.726 -12.672 1.00 57.88 255 MET A O 1
ATOM 2031 N N . GLY A 1 256 ? 21.492 19.200 -14.136 1.00 58.66 256 GLY A N 1
ATOM 2032 C CA . GLY A 1 256 ? 21.888 20.413 -13.408 1.00 58.66 256 GLY A CA 1
ATOM 2033 C C . GLY A 1 256 ? 21.063 20.705 -12.142 1.00 58.66 256 GLY A C 1
ATOM 2034 O O . GLY A 1 256 ? 20.106 20.008 -11.809 1.00 58.66 256 GLY A O 1
ATOM 2035 N N . TRP A 1 257 ? 21.393 21.801 -11.443 1.00 65.88 257 TRP A N 1
ATOM 2036 C CA . TRP A 1 257 ? 20.793 22.200 -10.152 1.00 65.88 257 TRP A CA 1
ATOM 2037 C C . TRP A 1 257 ? 19.254 22.333 -10.136 1.00 65.88 257 TRP A C 1
ATOM 2039 O O . TRP A 1 257 ? 18.654 22.367 -9.062 1.00 65.88 257 TRP A O 1
ATOM 2049 N N . THR A 1 258 ? 18.585 22.389 -11.291 1.00 68.94 258 THR A N 1
ATOM 2050 C CA . THR A 1 258 ? 17.129 22.580 -11.408 1.00 68.94 258 THR A CA 1
ATOM 2051 C C . THR A 1 258 ? 16.284 21.410 -10.894 1.00 68.94 258 THR A C 1
ATOM 2053 O O . THR A 1 258 ? 15.109 21.618 -10.595 1.00 68.94 258 THR A O 1
ATOM 2056 N N . ILE A 1 259 ? 16.853 20.211 -10.720 1.00 71.12 259 ILE A N 1
ATOM 2057 C CA . ILE A 1 259 ? 16.119 19.036 -10.209 1.00 71.12 259 ILE A CA 1
ATOM 2058 C C . ILE A 1 259 ? 16.322 18.815 -8.708 1.00 71.12 259 ILE A C 1
ATOM 2060 O O . ILE A 1 259 ? 15.526 18.134 -8.059 1.00 71.12 259 ILE A O 1
ATOM 2064 N N . LEU A 1 260 ? 17.295 19.500 -8.104 1.00 74.62 260 LEU A N 1
ATOM 2065 C CA . LEU A 1 260 ? 17.468 19.475 -6.652 1.00 74.62 260 LEU A CA 1
ATOM 2066 C C . LEU A 1 260 ? 16.248 20.039 -5.927 1.00 74.62 260 LEU A C 1
ATOM 2068 O O . LEU A 1 260 ? 15.893 19.540 -4.866 1.00 74.62 260 LEU A O 1
ATOM 2072 N N . LEU A 1 261 ? 15.569 21.035 -6.503 1.00 80.50 261 LEU A N 1
ATOM 2073 C CA . LEU A 1 261 ? 14.385 21.621 -5.881 1.00 80.50 261 LEU A CA 1
ATOM 2074 C C . LEU A 1 261 ? 13.203 20.622 -5.829 1.00 80.50 261 LEU A C 1
ATOM 2076 O O . LEU A 1 261 ? 12.702 20.387 -4.729 1.00 80.50 261 LEU A O 1
ATOM 2080 N N . PRO A 1 262 ? 12.789 19.958 -6.931 1.00 82.25 262 PRO A N 1
ATOM 2081 C CA . PRO A 1 262 ? 11.851 18.834 -6.867 1.00 82.25 262 PRO A CA 1
ATOM 2082 C C . PRO A 1 262 ? 12.283 17.712 -5.916 1.00 82.25 262 PRO A C 1
ATOM 2084 O O . PRO A 1 262 ? 11.460 17.237 -5.137 1.00 82.25 262 PRO A O 1
ATOM 2087 N N . LEU A 1 263 ? 13.562 17.321 -5.925 1.00 84.38 263 LEU A N 1
ATOM 2088 C CA . LEU A 1 263 ? 14.080 16.257 -5.060 1.00 84.38 263 LEU A CA 1
ATOM 2089 C C . LEU A 1 263 ? 14.056 16.633 -3.569 1.00 84.38 263 LEU A C 1
ATOM 2091 O O . LEU A 1 263 ? 13.881 15.766 -2.719 1.00 84.38 263 LEU A O 1
ATOM 2095 N N . LEU A 1 264 ? 14.189 17.919 -3.238 1.00 86.19 264 LEU A N 1
ATOM 2096 C CA . LEU A 1 264 ? 14.098 18.421 -1.866 1.00 86.19 264 LEU A CA 1
ATOM 2097 C C . LEU A 1 264 ? 12.653 18.635 -1.404 1.00 86.19 264 LEU A C 1
ATOM 2099 O O . LEU A 1 264 ? 12.373 18.486 -0.218 1.00 86.19 264 LEU A O 1
ATOM 2103 N N . ILE A 1 265 ? 11.739 18.998 -2.308 1.00 90.31 265 ILE A N 1
ATOM 2104 C CA . ILE A 1 265 ? 10.353 19.340 -1.954 1.00 90.31 265 ILE A CA 1
ATOM 2105 C C . ILE A 1 265 ? 9.436 18.118 -2.001 1.00 90.31 265 ILE A C 1
ATOM 2107 O O . ILE A 1 265 ? 8.641 17.912 -1.081 1.00 90.31 265 ILE A O 1
ATOM 2111 N N . ALA A 1 266 ? 9.513 17.312 -3.061 1.00 90.38 266 ALA A N 1
ATOM 2112 C CA . ALA A 1 266 ? 8.530 16.264 -3.307 1.00 90.38 266 ALA A CA 1
ATOM 2113 C C . ALA A 1 266 ? 8.543 15.166 -2.231 1.00 90.38 266 ALA A C 1
ATOM 2115 O O . ALA A 1 266 ? 7.463 14.840 -1.736 1.00 90.38 266 ALA A O 1
ATOM 2116 N N . PRO A 1 267 ? 9.695 14.630 -1.779 1.00 94.12 267 PRO A N 1
ATOM 2117 C CA . PRO A 1 267 ? 9.674 13.568 -0.780 1.00 94.12 267 PRO A CA 1
ATOM 2118 C C . PRO A 1 267 ? 9.127 14.007 0.585 1.00 94.12 267 PRO A C 1
ATOM 2120 O O . PRO A 1 267 ? 8.242 13.317 1.098 1.00 94.12 267 PRO A O 1
ATOM 2123 N N . PRO A 1 268 ? 9.521 15.161 1.162 1.00 94.69 268 PRO A N 1
ATOM 2124 C CA . PRO A 1 268 ? 8.872 15.678 2.366 1.00 94.69 268 PRO A CA 1
ATOM 2125 C C . PRO A 1 268 ? 7.383 15.973 2.178 1.00 94.69 268 PRO A C 1
ATOM 2127 O O . PRO A 1 268 ? 6.608 15.749 3.105 1.00 94.69 268 PRO A O 1
ATOM 2130 N N . PHE A 1 269 ? 6.962 16.437 0.996 1.00 92.56 269 PHE A N 1
ATOM 2131 C CA . PHE A 1 269 ? 5.548 16.680 0.704 1.00 92.56 269 PHE A CA 1
ATOM 2132 C C . PHE A 1 269 ? 4.737 15.376 0.696 1.00 92.56 269 PHE A C 1
ATOM 2134 O O . PHE A 1 269 ? 3.717 15.282 1.381 1.00 92.56 269 PHE A O 1
ATOM 2141 N N . VAL A 1 270 ? 5.216 14.346 -0.010 1.00 90.88 270 VAL A N 1
ATOM 2142 C CA . VAL A 1 270 ? 4.586 13.015 -0.061 1.00 90.88 270 VAL A CA 1
ATOM 2143 C C . VAL A 1 270 ? 4.576 12.364 1.323 1.00 90.88 270 VAL A C 1
ATOM 2145 O O . VAL A 1 270 ? 3.533 11.890 1.778 1.00 90.88 270 VAL A O 1
ATOM 2148 N N . GLY A 1 271 ? 5.706 12.395 2.033 1.00 92.75 271 GLY A N 1
ATOM 2149 C CA . GLY A 1 271 ? 5.807 11.888 3.398 1.00 92.75 271 GLY A CA 1
ATOM 2150 C C . GLY A 1 271 ? 4.866 12.610 4.359 1.00 92.75 271 GLY A C 1
ATOM 2151 O O . GLY A 1 271 ? 4.136 11.959 5.103 1.00 92.75 271 GLY A O 1
ATOM 2152 N N . GLY A 1 272 ? 4.818 13.944 4.300 1.00 91.88 272 GLY A N 1
ATOM 2153 C CA . GLY A 1 272 ? 3.939 14.786 5.112 1.00 91.88 272 GLY A CA 1
ATOM 2154 C C . GLY A 1 272 ? 2.454 14.538 4.848 1.00 91.88 272 GLY A C 1
ATOM 2155 O O . GLY A 1 272 ? 1.676 14.417 5.796 1.00 91.88 272 GLY A O 1
ATOM 2156 N N . ALA A 1 273 ? 2.059 14.381 3.581 1.00 89.56 273 ALA A N 1
ATOM 2157 C CA . ALA A 1 273 ? 0.697 13.992 3.222 1.00 89.56 273 ALA A CA 1
ATOM 2158 C C . ALA A 1 273 ? 0.332 12.630 3.836 1.00 89.56 273 ALA A C 1
ATOM 2160 O O . ALA A 1 273 ? -0.754 12.467 4.401 1.00 89.56 273 ALA A O 1
ATOM 2161 N N . LEU A 1 274 ? 1.263 11.671 3.806 1.00 91.81 274 LEU A N 1
ATOM 2162 C CA . LEU A 1 274 ? 1.038 10.344 4.364 1.00 91.81 274 LEU A CA 1
ATOM 2163 C C . LEU A 1 274 ? 0.928 10.336 5.895 1.00 91.81 274 LEU A C 1
ATOM 2165 O O . LEU A 1 274 ? 0.196 9.505 6.421 1.00 91.81 274 LEU A O 1
ATOM 2169 N N . VAL A 1 275 ? 1.565 11.266 6.620 1.00 94.56 275 VAL A N 1
ATOM 2170 C CA . VAL A 1 275 ? 1.421 11.378 8.090 1.00 94.56 275 VAL A CA 1
ATOM 2171 C C . VAL A 1 275 ? -0.051 11.484 8.487 1.00 94.56 275 VAL A C 1
ATOM 2173 O O . VAL A 1 275 ? -0.497 10.807 9.413 1.00 94.56 275 VAL A O 1
ATOM 2176 N N . MET A 1 276 ? -0.823 12.311 7.778 1.00 91.94 276 MET A N 1
ATOM 2177 C CA . MET A 1 276 ? -2.243 12.512 8.075 1.00 91.94 276 MET A CA 1
ATOM 2178 C C . MET A 1 276 ? -3.068 11.268 7.754 1.00 91.94 276 MET A C 1
ATOM 2180 O O . MET A 1 276 ? -3.872 10.835 8.583 1.00 91.94 276 MET A O 1
ATOM 2184 N N . VAL A 1 277 ? -2.839 10.664 6.585 1.00 93.62 277 VAL A N 1
ATOM 2185 C CA . VAL A 1 277 ? -3.523 9.425 6.183 1.00 93.62 277 VAL A CA 1
ATOM 2186 C C . VAL A 1 277 ? -3.198 8.303 7.172 1.00 93.62 277 VAL A C 1
ATOM 2188 O O . VAL A 1 277 ? -4.099 7.578 7.587 1.00 93.62 277 VAL A O 1
ATOM 2191 N N . TRP A 1 278 ? -1.945 8.209 7.628 1.00 94.75 278 TRP A N 1
ATOM 2192 C CA . TRP A 1 278 ? -1.510 7.235 8.625 1.00 94.75 278 TRP A CA 1
ATOM 2193 C C . TRP A 1 278 ? -2.165 7.468 9.974 1.00 94.75 278 TRP A C 1
ATOM 2195 O O . TRP A 1 278 ? -2.749 6.543 10.524 1.00 94.75 278 TRP A O 1
ATOM 2205 N N . ALA A 1 279 ? -2.111 8.687 10.512 1.00 94.12 279 ALA A N 1
ATOM 2206 C CA . ALA A 1 279 ? -2.691 8.988 11.818 1.00 94.12 279 ALA A CA 1
ATOM 2207 C C . ALA A 1 279 ? -4.197 8.672 11.856 1.00 94.12 279 ALA A C 1
ATOM 2209 O O . ALA A 1 279 ? -4.688 8.064 12.810 1.00 94.12 279 ALA A O 1
ATOM 2210 N N . VAL A 1 280 ? -4.931 9.049 10.803 1.00 94.81 280 VAL A N 1
ATOM 2211 C CA . VAL A 1 280 ? -6.368 8.767 10.684 1.00 94.81 280 VAL A CA 1
ATOM 2212 C C . VAL A 1 280 ? -6.628 7.281 10.460 1.00 94.81 280 VAL A C 1
ATOM 2214 O O . VAL A 1 280 ? -7.526 6.725 11.095 1.00 94.81 280 VAL A O 1
ATOM 2217 N N . GLY A 1 281 ? -5.856 6.642 9.581 1.00 94.12 281 GLY A N 1
ATOM 2218 C CA . GLY A 1 281 ? -5.967 5.223 9.268 1.00 94.12 281 GLY A CA 1
ATOM 2219 C C . GLY A 1 281 ? -5.679 4.333 10.476 1.00 94.12 281 GLY A C 1
ATOM 2220 O O . GLY A 1 281 ? -6.454 3.425 10.747 1.00 94.12 281 GLY A O 1
ATOM 2221 N N . ASP A 1 282 ? -4.621 4.609 11.238 1.00 93.50 282 ASP A N 1
ATOM 2222 C CA . ASP A 1 282 ? -4.253 3.884 12.463 1.00 93.50 282 ASP A CA 1
ATOM 2223 C C . ASP A 1 282 ? -5.377 3.983 13.505 1.00 93.50 282 ASP A C 1
ATOM 2225 O O . ASP A 1 282 ? -5.858 2.980 14.031 1.00 93.50 282 ASP A O 1
ATOM 2229 N N . SER A 1 283 ? -5.896 5.193 13.722 1.00 93.88 283 SER A N 1
ATOM 2230 C CA . SER A 1 283 ? -7.028 5.431 14.620 1.00 93.88 283 SER A CA 1
ATOM 2231 C C . SER A 1 283 ? -8.303 4.704 14.181 1.00 93.88 283 SER A C 1
ATOM 2233 O O . SER A 1 283 ? -8.987 4.071 14.986 1.00 93.88 283 SER A O 1
ATOM 2235 N N . LEU A 1 284 ? -8.625 4.749 12.887 1.00 93.56 284 LEU A N 1
ATOM 2236 C CA . LEU A 1 284 ? -9.809 4.097 12.338 1.00 93.56 284 LEU A CA 1
ATOM 2237 C C . LEU A 1 284 ? -9.696 2.577 12.313 1.00 93.56 284 LEU A C 1
ATOM 2239 O O . LEU A 1 284 ? -10.656 1.898 12.673 1.00 93.56 284 LEU A O 1
ATOM 2243 N N . GLY A 1 285 ? -8.540 2.055 11.922 1.00 92.69 285 GLY A N 1
ATOM 2244 C CA . GLY A 1 285 ? -8.271 0.630 11.910 1.00 92.69 285 GLY A CA 1
ATOM 2245 C C . GLY A 1 285 ? -8.345 0.046 13.315 1.00 92.69 285 GLY A C 1
ATOM 2246 O O . GLY A 1 285 ? -8.988 -0.981 13.494 1.00 92.69 285 GLY A O 1
ATOM 2247 N N . ARG A 1 286 ? -7.780 0.713 14.330 1.00 92.25 286 ARG A N 1
ATOM 2248 C CA . ARG A 1 286 ? -7.829 0.233 15.724 1.00 92.25 286 ARG A CA 1
ATOM 2249 C C . ARG A 1 286 ? -9.217 0.258 16.341 1.00 92.25 286 ARG A C 1
ATOM 2251 O O . ARG A 1 286 ? -9.514 -0.584 17.177 1.00 92.25 286 ARG A O 1
ATOM 2258 N N . GLU A 1 287 ? -10.065 1.196 15.930 1.00 92.19 287 GLU A N 1
ATOM 2259 C CA . GLU A 1 287 ? -11.463 1.240 16.373 1.00 92.19 287 GLU A CA 1
ATOM 2260 C C . GLU A 1 287 ? -12.251 0.000 15.928 1.00 92.19 287 GLU A C 1
ATOM 2262 O O . GLU A 1 287 ? -13.221 -0.390 16.575 1.00 92.19 287 GLU A O 1
ATOM 2267 N N . VAL A 1 288 ? -11.848 -0.598 14.809 1.00 92.06 288 VAL A N 1
ATOM 2268 C CA . VAL A 1 288 ? -12.596 -1.657 14.134 1.00 92.06 288 VAL A CA 1
ATOM 2269 C C . VAL A 1 288 ? -11.947 -3.033 14.304 1.00 92.06 288 VAL A C 1
ATOM 2271 O O . VAL A 1 288 ? -12.654 -4.023 14.480 1.00 92.06 288 VAL A O 1
ATOM 2274 N N . TRP A 1 289 ? -10.619 -3.092 14.225 1.00 91.81 289 TRP A N 1
ATOM 2275 C CA . TRP A 1 289 ? -9.809 -4.306 14.238 1.00 91.81 289 TRP A CA 1
ATOM 2276 C C . TRP A 1 289 ? -8.500 -4.097 15.024 1.00 91.81 289 TRP A C 1
ATOM 2278 O O . TRP A 1 289 ? -7.410 -4.077 14.436 1.00 91.81 289 TRP A O 1
ATOM 2288 N N . PRO A 1 290 ? -8.563 -3.910 16.354 1.00 91.38 290 PRO A N 1
ATOM 2289 C CA . PRO A 1 290 ? -7.374 -3.684 17.177 1.00 91.38 290 PRO A CA 1
ATOM 2290 C C . PRO A 1 290 ? -6.343 -4.821 17.069 1.00 91.38 290 PRO A C 1
ATOM 2292 O O . PRO A 1 290 ? -5.138 -4.577 17.116 1.00 91.38 290 PRO A O 1
ATOM 2295 N N . GLU A 1 291 ? -6.787 -6.057 16.842 1.00 92.00 291 GLU A N 1
ATOM 2296 C CA . GLU A 1 291 ? -5.936 -7.239 16.704 1.00 92.00 291 GLU A CA 1
ATOM 2297 C C . GLU A 1 291 ? -4.984 -7.188 15.497 1.00 92.00 291 GLU A C 1
ATOM 2299 O O . GLU A 1 291 ? -3.926 -7.818 15.515 1.00 92.00 291 GLU A O 1
ATOM 2304 N N . LYS A 1 292 ? -5.310 -6.406 14.459 1.00 93.12 292 LYS A N 1
ATOM 2305 C CA . LYS A 1 292 ? -4.494 -6.279 13.233 1.00 93.12 292 LYS A CA 1
ATOM 2306 C C . LYS A 1 292 ? -3.202 -5.502 13.450 1.00 93.12 292 LYS A C 1
ATOM 2308 O O . LYS A 1 292 ? -2.320 -5.546 12.594 1.00 93.12 292 LYS A O 1
ATOM 2313 N N . PHE A 1 293 ? -3.102 -4.800 14.576 1.00 94.00 293 PHE A N 1
ATOM 2314 C CA . PHE A 1 293 ? -1.995 -3.913 14.913 1.00 94.00 293 PHE A CA 1
ATOM 2315 C C . PHE A 1 293 ? -0.994 -4.534 15.885 1.00 94.00 293 PHE A C 1
ATOM 2317 O O . PHE A 1 293 ? 0.023 -3.909 16.162 1.00 94.00 293 PHE A O 1
ATOM 2324 N N . ILE A 1 294 ? -1.224 -5.760 16.366 1.00 94.31 294 ILE A N 1
ATOM 2325 C CA . ILE A 1 294 ? -0.347 -6.408 17.355 1.00 94.31 294 ILE A CA 1
ATOM 2326 C C . ILE A 1 294 ? 1.101 -6.491 16.849 1.00 94.31 294 ILE A C 1
ATOM 2328 O O . ILE A 1 294 ? 2.028 -6.130 17.572 1.00 94.31 294 ILE A O 1
ATOM 2332 N N . SER A 1 295 ? 1.312 -6.915 15.599 1.00 94.50 295 SER A N 1
ATOM 2333 C CA . SER A 1 295 ? 2.648 -6.994 14.988 1.00 94.50 295 SER A CA 1
ATOM 2334 C C . SER A 1 295 ? 3.327 -5.621 14.898 1.00 94.50 295 SER A C 1
ATOM 2336 O O . SER A 1 295 ? 4.523 -5.498 15.163 1.00 94.50 295 SER A O 1
ATOM 2338 N N . LEU A 1 296 ? 2.555 -4.574 14.603 1.00 93.44 296 LEU A N 1
ATOM 2339 C CA . LEU A 1 296 ? 3.039 -3.198 14.549 1.00 93.44 296 LEU A CA 1
ATOM 2340 C C . LEU A 1 296 ? 3.362 -2.639 15.942 1.00 93.44 296 LEU A C 1
ATOM 2342 O O . LEU A 1 296 ? 4.372 -1.961 16.109 1.00 93.44 296 LEU A O 1
ATOM 2346 N N . ASP A 1 297 ? 2.541 -2.939 16.949 1.00 94.94 297 ASP A N 1
ATOM 2347 C CA . ASP A 1 297 ? 2.758 -2.507 18.332 1.00 94.94 297 ASP A CA 1
ATOM 2348 C C . ASP A 1 297 ? 4.001 -3.168 18.932 1.00 94.94 297 ASP A C 1
ATOM 2350 O O . ASP A 1 297 ? 4.767 -2.518 19.646 1.00 94.94 297 ASP A O 1
ATOM 2354 N N . LEU A 1 298 ? 4.261 -4.430 18.587 1.00 94.81 298 LEU A N 1
ATOM 2355 C CA . LEU A 1 298 ? 5.499 -5.115 18.950 1.00 94.81 298 LEU A CA 1
ATOM 2356 C C . LEU A 1 298 ? 6.725 -4.414 18.357 1.00 94.81 298 LEU A C 1
ATOM 2358 O O . LEU A 1 298 ? 7.667 -4.117 19.092 1.00 94.81 298 LEU A O 1
ATOM 2362 N N . ILE A 1 299 ? 6.689 -4.085 17.062 1.00 93.50 299 ILE A N 1
ATOM 2363 C CA . ILE A 1 299 ? 7.757 -3.340 16.379 1.00 93.50 299 ILE A CA 1
ATOM 2364 C C . ILE A 1 299 ? 7.964 -1.966 17.025 1.00 93.50 299 ILE A C 1
ATOM 2366 O O . ILE A 1 299 ? 9.084 -1.603 17.384 1.00 93.50 299 ILE A O 1
ATOM 2370 N N . ARG A 1 300 ? 6.876 -1.221 17.241 1.00 92.25 300 ARG A N 1
ATOM 2371 C CA . ARG A 1 300 ? 6.899 0.125 17.824 1.00 92.25 300 ARG A CA 1
ATOM 2372 C C . ARG A 1 300 ? 7.548 0.160 19.208 1.00 92.25 300 ARG A C 1
ATOM 2374 O O . ARG A 1 300 ? 8.230 1.129 19.526 1.00 92.25 300 ARG A O 1
ATOM 2381 N N . ASN A 1 301 ? 7.322 -0.865 20.025 1.00 93.44 301 ASN A N 1
ATOM 2382 C CA . ASN A 1 301 ? 7.860 -0.948 21.383 1.00 93.44 301 ASN A CA 1
ATOM 2383 C C . ASN A 1 301 ? 9.212 -1.685 21.460 1.00 93.44 301 ASN A C 1
ATOM 2385 O O . ASN A 1 301 ? 9.721 -1.928 22.552 1.00 93.44 301 ASN A O 1
ATOM 2389 N N . GLY A 1 302 ? 9.815 -2.028 20.319 1.00 92.75 302 GLY A N 1
ATOM 2390 C CA . GLY A 1 302 ? 11.156 -2.604 20.261 1.00 92.75 302 GLY A CA 1
ATOM 2391 C C . GLY A 1 302 ? 11.228 -4.125 20.431 1.00 92.75 302 GLY A C 1
ATOM 2392 O O . GLY A 1 302 ? 12.319 -4.675 20.589 1.00 92.75 302 GLY A O 1
ATOM 2393 N N . TYR A 1 303 ? 10.102 -4.836 20.368 1.00 93.94 303 TYR A N 1
ATOM 2394 C CA . TYR A 1 303 ? 10.041 -6.300 20.453 1.00 93.94 303 TYR A CA 1
ATOM 2395 C C . TYR A 1 303 ? 10.258 -6.966 19.089 1.00 93.94 303 TYR A C 1
ATOM 2397 O O . TYR A 1 303 ? 9.496 -7.839 18.684 1.00 93.94 303 TYR A O 1
ATOM 2405 N N . TRP A 1 304 ? 11.328 -6.577 18.388 1.00 92.94 304 TRP A N 1
ATOM 2406 C CA . TRP A 1 304 ? 11.650 -7.009 17.020 1.00 92.94 304 TRP A CA 1
ATOM 2407 C C . TRP A 1 304 ? 11.855 -8.523 16.856 1.00 92.94 304 TRP A C 1
ATOM 2409 O O . TRP A 1 304 ? 11.811 -9.021 15.740 1.00 92.94 304 TRP A O 1
ATOM 2419 N N . LEU A 1 305 ? 12.103 -9.268 17.935 1.00 93.88 305 LEU A N 1
ATOM 2420 C CA . LEU A 1 305 ? 12.367 -10.713 17.883 1.00 93.88 305 LEU A CA 1
ATOM 2421 C C . LEU A 1 305 ? 11.177 -11.581 18.320 1.00 93.88 305 LEU A C 1
ATOM 2423 O O . LEU A 1 305 ? 11.354 -12.760 18.601 1.00 93.88 305 LEU A O 1
ATOM 2427 N N . HIS A 1 306 ? 9.978 -11.006 18.412 1.00 95.81 306 HIS A N 1
ATOM 2428 C CA . HIS A 1 306 ? 8.782 -11.735 18.829 1.00 95.81 306 HIS A CA 1
ATOM 2429 C C . HIS A 1 306 ? 8.285 -12.692 17.728 1.00 95.81 306 HIS A C 1
ATOM 2431 O O . HIS A 1 306 ? 8.233 -12.324 16.552 1.00 95.81 306 HIS A O 1
ATOM 2437 N N . SER A 1 307 ? 7.815 -13.881 18.119 1.00 95.75 30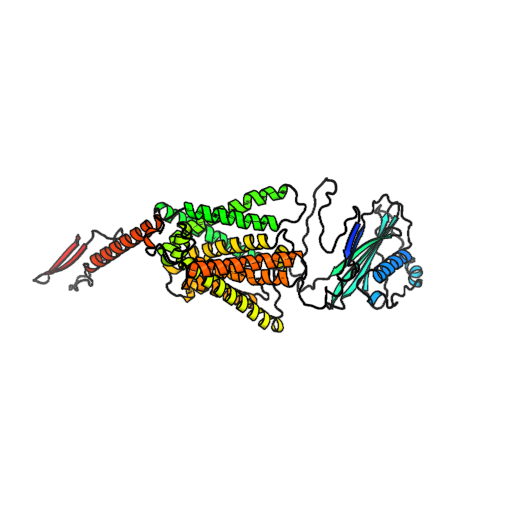7 SER A N 1
ATOM 2438 C CA . SER A 1 307 ? 7.257 -14.918 17.235 1.00 95.75 307 SER A CA 1
ATOM 2439 C C . SER A 1 307 ? 6.185 -14.419 16.261 1.00 95.75 307 SER A C 1
ATOM 2441 O O . SER A 1 307 ? 6.175 -14.816 15.097 1.00 95.75 307 SER A O 1
ATOM 2443 N N . LYS A 1 308 ? 5.325 -13.482 16.687 1.00 95.19 308 LYS A N 1
ATOM 2444 C CA . LYS A 1 308 ? 4.275 -12.867 15.864 1.00 95.19 308 LYS A CA 1
ATOM 2445 C C . LYS A 1 308 ? 4.832 -12.100 14.670 1.00 95.19 308 LYS A C 1
ATOM 2447 O O . LYS A 1 308 ? 4.190 -12.079 13.622 1.00 95.19 308 LYS A O 1
ATOM 2452 N N . ILE A 1 309 ? 6.013 -11.496 14.799 1.00 95.88 309 ILE A N 1
ATOM 2453 C CA . ILE A 1 309 ? 6.685 -10.806 13.690 1.00 95.88 309 ILE A CA 1
ATOM 2454 C C . ILE A 1 309 ? 7.155 -11.840 12.663 1.00 95.88 309 ILE A C 1
ATOM 2456 O O . ILE A 1 309 ? 6.860 -11.690 11.478 1.00 95.88 309 ILE A O 1
ATOM 2460 N N . GLY A 1 310 ? 7.782 -12.929 13.122 1.00 95.94 310 GLY A N 1
ATOM 2461 C CA . GLY A 1 310 ? 8.176 -14.053 12.268 1.00 95.94 310 GLY A CA 1
ATOM 2462 C C . GLY A 1 310 ? 6.989 -14.714 11.566 1.00 95.94 310 GLY A C 1
ATOM 2463 O O . GLY A 1 310 ? 7.013 -14.908 10.354 1.00 95.94 310 GLY A O 1
ATOM 2464 N N . GLU A 1 311 ? 5.901 -14.974 12.296 1.00 95.94 311 GLU A N 1
ATOM 2465 C CA . GLU A 1 311 ? 4.641 -15.510 11.762 1.00 95.94 311 GLU A CA 1
ATOM 2466 C C . GLU A 1 311 ? 4.067 -14.607 10.657 1.00 95.94 311 GLU A C 1
ATOM 2468 O O . GLU A 1 311 ? 3.636 -15.102 9.613 1.00 95.94 311 GLU A O 1
ATOM 2473 N N . SER A 1 312 ? 4.104 -13.286 10.865 1.00 96.69 312 SER A N 1
ATOM 2474 C CA . SER A 1 312 ? 3.611 -12.302 9.895 1.00 96.69 312 SER A CA 1
ATOM 2475 C C . SER A 1 312 ? 4.488 -12.241 8.642 1.00 96.69 312 SER A C 1
ATOM 2477 O O . SER A 1 312 ? 3.982 -12.215 7.522 1.00 96.69 312 SER A O 1
ATOM 2479 N N . LEU A 1 313 ? 5.812 -12.273 8.818 1.00 96.69 313 LEU A N 1
ATOM 2480 C CA . LEU A 1 313 ? 6.784 -12.291 7.724 1.00 96.69 313 LEU A CA 1
ATOM 2481 C C . LEU A 1 313 ? 6.655 -13.547 6.862 1.00 96.69 313 LEU A C 1
ATOM 2483 O O . LEU A 1 313 ? 6.539 -13.434 5.645 1.00 96.69 313 LEU A O 1
ATOM 2487 N N . ILE A 1 314 ? 6.629 -14.735 7.477 1.00 96.50 314 ILE A N 1
ATOM 2488 C CA . ILE A 1 314 ? 6.509 -16.010 6.755 1.00 96.50 314 ILE A CA 1
ATOM 2489 C C . ILE A 1 314 ? 5.218 -16.025 5.936 1.00 96.50 314 ILE A C 1
ATOM 2491 O O . ILE A 1 314 ? 5.243 -16.353 4.747 1.00 96.50 314 ILE A O 1
ATOM 2495 N N . ARG A 1 315 ? 4.089 -15.635 6.543 1.00 95.88 315 ARG A N 1
ATOM 2496 C CA . ARG A 1 315 ? 2.803 -15.540 5.838 1.00 95.88 315 ARG A CA 1
ATOM 2497 C C . ARG A 1 315 ? 2.855 -14.531 4.707 1.00 95.88 315 ARG A C 1
ATOM 2499 O O . ARG A 1 315 ? 2.428 -14.863 3.609 1.00 95.88 315 ARG A O 1
ATOM 2506 N N . GLY A 1 316 ? 3.381 -13.337 4.965 1.00 95.06 316 GLY A N 1
ATOM 2507 C CA . GLY A 1 316 ? 3.481 -12.273 3.975 1.00 95.06 316 GLY A CA 1
ATOM 2508 C C . GLY A 1 316 ? 4.298 -12.713 2.768 1.00 95.06 316 GLY A C 1
ATOM 2509 O O . GLY A 1 316 ? 3.784 -12.723 1.656 1.00 95.06 316 GLY A O 1
ATOM 2510 N N . ILE A 1 317 ? 5.527 -13.181 2.987 1.00 94.44 317 ILE A N 1
ATOM 2511 C CA . ILE A 1 317 ? 6.415 -13.644 1.913 1.00 94.44 317 ILE A CA 1
ATOM 2512 C C . ILE A 1 317 ? 5.774 -14.797 1.131 1.00 94.44 317 ILE A C 1
ATOM 2514 O O . ILE A 1 317 ? 5.759 -14.773 -0.098 1.00 94.44 317 ILE A O 1
ATOM 2518 N N . THR A 1 318 ? 5.177 -15.775 1.820 1.00 93.62 318 THR A N 1
ATOM 2519 C CA . THR A 1 318 ? 4.516 -16.914 1.161 1.00 93.62 318 THR A CA 1
ATOM 2520 C C . THR A 1 318 ? 3.329 -16.462 0.311 1.00 93.62 318 THR A C 1
ATOM 2522 O O . THR A 1 318 ? 3.219 -16.849 -0.850 1.00 93.62 318 THR A O 1
ATOM 2525 N N . LEU A 1 319 ? 2.444 -15.626 0.861 1.00 93.44 319 LEU A N 1
ATOM 2526 C CA . LEU A 1 319 ? 1.263 -15.135 0.149 1.00 93.44 319 LEU A CA 1
ATOM 2527 C C . LEU A 1 319 ? 1.643 -14.259 -1.038 1.00 93.44 319 LEU A C 1
ATOM 2529 O O . LEU A 1 319 ? 1.072 -14.435 -2.108 1.00 93.44 319 LEU A O 1
ATOM 2533 N N . GLY A 1 320 ? 2.626 -13.375 -0.864 1.00 91.88 320 GLY A N 1
ATOM 2534 C CA . GLY A 1 320 ? 3.140 -12.535 -1.938 1.00 91.88 320 GLY A CA 1
ATOM 2535 C C . GLY A 1 320 ? 3.777 -13.350 -3.061 1.00 91.88 320 GLY A C 1
ATOM 2536 O O . GLY A 1 320 ? 3.539 -13.075 -4.238 1.00 91.88 320 GLY A O 1
ATOM 2537 N N . ALA A 1 321 ? 4.517 -14.406 -2.709 1.00 90.44 321 ALA A N 1
ATOM 2538 C CA . ALA A 1 321 ? 5.093 -15.326 -3.681 1.00 90.44 321 ALA A CA 1
ATOM 2539 C C . ALA A 1 321 ? 4.035 -16.094 -4.470 1.00 90.44 321 ALA A C 1
ATOM 2541 O O . ALA A 1 321 ? 4.103 -16.152 -5.698 1.00 90.44 321 ALA A O 1
ATOM 2542 N N . VAL A 1 322 ? 3.019 -16.617 -3.783 1.00 89.75 322 VAL A N 1
ATOM 2543 C CA . VAL A 1 322 ? 1.891 -17.295 -4.428 1.00 89.75 322 VAL A CA 1
ATOM 2544 C C . VAL A 1 322 ? 1.111 -16.327 -5.317 1.00 89.75 322 VAL A C 1
ATOM 2546 O O . VAL A 1 322 ? 0.830 -16.667 -6.463 1.00 89.75 322 VAL A O 1
ATOM 2549 N N . SER A 1 323 ? 0.798 -15.114 -4.850 1.00 86.38 323 SER A N 1
ATOM 2550 C CA . SER A 1 323 ? 0.068 -14.135 -5.662 1.00 86.38 323 SER A CA 1
ATOM 2551 C C . SER A 1 323 ? 0.860 -13.708 -6.894 1.00 86.38 323 SER A C 1
ATOM 2553 O O . SER A 1 323 ? 0.298 -13.665 -7.984 1.00 86.38 323 SER A O 1
ATOM 2555 N N . GLY A 1 324 ? 2.167 -13.463 -6.752 1.00 83.81 324 GLY A N 1
ATOM 2556 C CA . GLY A 1 324 ? 3.038 -13.132 -7.881 1.00 83.81 324 GLY A CA 1
ATOM 2557 C C . GLY A 1 324 ? 3.096 -14.266 -8.908 1.00 83.81 324 GLY A C 1
ATOM 2558 O O . GLY A 1 324 ? 2.915 -14.029 -10.101 1.00 83.81 324 GLY A O 1
ATOM 2559 N N . ALA A 1 325 ? 3.249 -15.512 -8.447 1.00 84.12 325 ALA A N 1
ATOM 2560 C CA . ALA A 1 325 ? 3.259 -16.689 -9.312 1.00 84.12 325 ALA A CA 1
ATOM 2561 C C . ALA A 1 325 ? 1.923 -16.902 -10.043 1.00 84.12 325 ALA A C 1
ATOM 2563 O O . ALA A 1 325 ? 1.920 -17.239 -11.225 1.00 84.12 325 ALA A O 1
ATOM 2564 N N . VAL A 1 326 ? 0.790 -16.678 -9.369 1.00 84.31 326 VAL A N 1
ATOM 2565 C CA . VAL A 1 326 ? -0.544 -16.765 -9.985 1.00 84.31 326 VAL A CA 1
ATOM 2566 C C . VAL A 1 326 ? -0.709 -15.708 -11.071 1.00 84.31 326 VAL A C 1
ATOM 2568 O O . VAL A 1 326 ? -1.163 -16.043 -12.160 1.00 84.31 326 VAL A O 1
ATOM 2571 N N . VAL A 1 327 ? -0.311 -14.459 -10.813 1.00 79.31 327 VAL A N 1
ATOM 2572 C CA . VAL A 1 327 ? -0.371 -13.390 -11.821 1.00 79.31 327 VAL A CA 1
ATOM 2573 C C . VAL A 1 327 ? 0.478 -13.750 -13.033 1.00 79.31 327 VAL A C 1
ATOM 2575 O O . VAL A 1 327 ? -0.025 -13.701 -14.150 1.00 79.31 327 VAL A O 1
ATOM 2578 N N . LEU A 1 328 ? 1.721 -14.191 -12.821 1.00 78.75 328 LEU A N 1
ATOM 2579 C CA . LEU A 1 328 ? 2.601 -14.639 -13.902 1.00 78.75 328 LEU A CA 1
ATOM 2580 C C . LEU A 1 328 ? 2.006 -15.797 -14.707 1.00 78.75 328 LEU A C 1
ATOM 2582 O O . LEU A 1 328 ? 2.077 -15.808 -15.932 1.00 78.75 328 LEU A O 1
ATOM 2586 N N . LEU A 1 329 ? 1.427 -16.789 -14.034 1.00 82.00 329 LEU A N 1
ATOM 2587 C CA . LEU A 1 329 ? 0.823 -17.938 -14.698 1.00 82.00 329 LEU A CA 1
ATOM 2588 C C . LEU A 1 329 ? -0.403 -17.523 -15.517 1.00 82.00 329 LEU A C 1
ATOM 2590 O O . LEU A 1 329 ? -0.527 -17.925 -16.672 1.00 82.00 329 LEU A O 1
ATOM 2594 N N . LEU A 1 330 ? -1.279 -16.688 -14.952 1.00 79.88 330 LEU A N 1
ATOM 2595 C CA . LEU A 1 330 ? -2.454 -16.171 -15.650 1.00 79.88 330 LEU A CA 1
ATOM 2596 C C . LEU A 1 330 ? -2.051 -15.383 -16.890 1.00 79.88 330 LEU A C 1
ATOM 2598 O O . LEU A 1 330 ? -2.593 -15.623 -17.968 1.00 79.88 330 LEU A O 1
ATOM 2602 N N . THR A 1 331 ? -1.075 -14.487 -16.768 1.00 72.81 331 THR A N 1
ATOM 2603 C CA . THR A 1 331 ? -0.650 -13.699 -17.917 1.00 72.81 331 THR A CA 1
ATOM 2604 C C . THR A 1 331 ? 0.007 -14.557 -18.995 1.00 72.81 331 THR A C 1
ATOM 2606 O O . THR A 1 331 ? -0.302 -14.377 -20.168 1.00 72.81 331 THR A O 1
ATOM 2609 N N . ARG A 1 332 ? 0.824 -15.556 -18.631 1.00 77.75 332 ARG A N 1
ATOM 2610 C CA . ARG A 1 332 ? 1.440 -16.493 -19.590 1.00 77.75 332 ARG A CA 1
ATOM 2611 C C . ARG A 1 332 ? 0.439 -17.404 -20.294 1.00 77.75 332 ARG A C 1
ATOM 2613 O O . ARG A 1 332 ? 0.672 -17.769 -21.440 1.00 77.75 332 ARG A O 1
ATOM 2620 N N . ILE A 1 333 ? -0.651 -17.782 -19.627 1.00 78.00 333 ILE A N 1
ATOM 2621 C CA . ILE A 1 333 ? -1.717 -18.581 -20.244 1.00 78.00 333 ILE A CA 1
ATOM 2622 C C . ILE A 1 333 ? -2.518 -17.737 -21.231 1.00 78.00 333 ILE A C 1
ATOM 2624 O O . ILE A 1 333 ? -2.888 -18.241 -22.283 1.00 78.00 333 ILE A O 1
ATOM 2628 N N . ILE A 1 334 ? -2.806 -16.478 -20.900 1.00 74.00 334 ILE A N 1
ATOM 2629 C CA . ILE A 1 334 ? -3.693 -15.620 -21.696 1.00 74.00 334 ILE A CA 1
ATOM 2630 C C . ILE A 1 334 ? -2.966 -15.005 -22.900 1.00 74.00 334 ILE A C 1
ATOM 2632 O O . ILE A 1 334 ? -3.571 -14.838 -23.962 1.00 74.00 334 ILE A O 1
ATOM 2636 N N . ASP A 1 335 ? -1.676 -14.702 -22.752 1.00 69.56 335 ASP A N 1
ATOM 2637 C CA . ASP A 1 335 ? -0.870 -14.004 -23.756 1.00 69.56 335 ASP A CA 1
ATOM 2638 C C . ASP A 1 335 ? -0.922 -14.623 -25.173 1.00 69.56 335 ASP A C 1
ATOM 2640 O O . ASP A 1 335 ? -1.237 -13.893 -26.119 1.00 69.56 335 ASP A O 1
ATOM 2644 N N . PRO A 1 336 ? -0.783 -15.953 -25.368 1.00 69.62 336 PRO A N 1
ATOM 2645 C CA . PRO A 1 336 ? -0.858 -16.566 -26.698 1.00 69.62 336 PRO A CA 1
ATOM 2646 C C . PRO A 1 336 ? -2.207 -16.384 -27.412 1.00 69.62 336 PRO A C 1
ATOM 2648 O O . PRO A 1 336 ? -2.258 -16.432 -28.641 1.00 69.62 336 PRO A O 1
ATOM 2651 N N . PHE A 1 337 ? -3.301 -16.199 -26.664 1.00 71.00 337 PHE A N 1
ATOM 2652 C CA . PHE A 1 337 ? -4.655 -16.107 -27.222 1.00 71.00 337 PHE A CA 1
ATOM 2653 C C . PHE A 1 337 ? -5.049 -14.676 -27.573 1.00 71.00 337 PHE A C 1
ATOM 2655 O O . PHE A 1 337 ? -5.704 -14.450 -28.589 1.00 71.00 337 PHE A O 1
ATOM 2662 N N . LEU A 1 338 ? -4.689 -13.721 -26.714 1.00 67.81 338 LEU A N 1
ATOM 2663 C CA . LEU A 1 338 ? -5.177 -12.342 -26.796 1.00 67.81 338 LEU A CA 1
ATOM 2664 C C . LEU A 1 338 ? -4.085 -11.326 -27.144 1.00 67.81 338 LEU A C 1
ATOM 2666 O O . LEU A 1 338 ? -4.422 -10.157 -27.313 1.00 67.81 338 LEU A O 1
ATOM 2670 N N . ARG A 1 339 ? -2.825 -11.767 -27.308 1.00 65.31 339 ARG A N 1
ATOM 2671 C CA . ARG A 1 339 ? -1.649 -10.925 -27.589 1.00 65.31 339 ARG A CA 1
ATOM 2672 C C . ARG A 1 339 ? -1.588 -9.753 -26.614 1.00 65.31 339 ARG A C 1
ATOM 2674 O O . ARG A 1 339 ? -1.819 -8.605 -27.000 1.00 65.31 339 ARG A O 1
ATOM 2681 N N . LEU A 1 340 ? -1.365 -10.072 -25.339 1.00 62.66 340 LEU A N 1
ATOM 2682 C CA . LEU A 1 340 ? -1.401 -9.068 -24.286 1.00 62.66 340 LEU A CA 1
ATOM 2683 C C . LEU A 1 340 ? -0.280 -8.056 -24.520 1.00 62.66 340 LEU A C 1
ATOM 2685 O O . LEU A 1 340 ? 0.879 -8.416 -24.698 1.00 62.66 340 LEU A O 1
ATOM 2689 N N . GLN A 1 341 ? -0.633 -6.778 -24.508 1.00 54.72 341 GLN A N 1
ATOM 2690 C CA . GLN A 1 341 ? 0.344 -5.696 -24.509 1.00 54.72 341 GLN A CA 1
ATOM 2691 C C . GLN A 1 341 ? 0.412 -5.173 -23.098 1.00 54.72 341 GLN A C 1
ATOM 2693 O O . GLN A 1 341 ? -0.620 -4.868 -22.521 1.00 54.72 341 GLN A O 1
ATOM 2698 N N . TYR A 1 342 ? 1.585 -5.041 -22.520 1.00 59.88 342 TYR A N 1
ATOM 2699 C CA . TYR A 1 342 ? 1.666 -4.392 -21.226 1.00 59.88 342 TYR A CA 1
ATOM 2700 C C . TYR A 1 342 ? 1.981 -2.911 -21.490 1.00 59.88 342 TYR A C 1
ATOM 2702 O O . TYR A 1 342 ? 2.811 -2.605 -22.341 1.00 59.88 342 TYR A O 1
ATOM 2710 N N . ILE A 1 343 ? 1.308 -1.987 -20.797 1.00 48.16 343 ILE A N 1
ATOM 2711 C CA . ILE A 1 343 ? 1.454 -0.532 -21.031 1.00 48.16 343 ILE A CA 1
ATOM 2712 C C . ILE A 1 343 ? 2.744 0.017 -20.397 1.00 48.16 343 ILE A C 1
ATOM 2714 O O . ILE A 1 343 ? 3.295 1.002 -20.877 1.00 48.16 343 ILE A O 1
ATOM 2718 N N . HIS A 1 344 ? 3.239 -0.641 -19.343 1.00 50.47 344 HIS A N 1
ATOM 2719 C CA . HIS A 1 344 ? 4.429 -0.236 -18.582 1.00 50.47 344 HIS A CA 1
ATOM 2720 C C . HIS A 1 344 ? 5.418 -1.367 -18.207 1.00 50.47 344 HIS A C 1
ATOM 2722 O O . HIS A 1 344 ? 6.209 -1.168 -17.285 1.00 50.47 344 HIS A O 1
ATOM 2728 N N . PRO A 1 345 ? 5.436 -2.552 -18.857 1.00 39.91 345 PRO A N 1
ATOM 2729 C CA . PRO A 1 345 ? 6.389 -3.612 -18.499 1.00 39.91 345 PRO A CA 1
ATOM 2730 C C . PRO A 1 345 ? 7.824 -3.116 -18.733 1.00 39.91 345 PRO A C 1
ATOM 2732 O O . PRO A 1 345 ? 8.755 -3.573 -18.075 1.00 39.91 345 PRO A O 1
ATOM 2735 N N . ASP A 1 346 ? 7.949 -2.144 -19.636 1.00 43.06 346 ASP A N 1
ATOM 2736 C CA . ASP A 1 346 ? 9.174 -1.553 -20.124 1.00 43.06 346 ASP A CA 1
ATOM 2737 C C . ASP A 1 346 ? 9.521 -0.459 -19.188 1.00 43.06 346 ASP A C 1
ATOM 2739 O O . ASP A 1 346 ? 10.498 -0.636 -18.519 1.00 43.06 346 ASP A O 1
ATOM 2743 N N . GLN A 1 347 ? 8.701 0.573 -19.004 1.00 43.94 347 GLN A N 1
ATOM 2744 C CA . GLN A 1 347 ? 9.077 1.690 -18.146 1.00 43.94 347 GLN A CA 1
ATOM 2745 C C . GLN A 1 347 ? 9.472 1.261 -16.732 1.00 43.94 347 GLN A C 1
ATOM 2747 O O . GLN A 1 347 ? 10.562 1.618 -16.323 1.00 43.94 347 GLN A O 1
ATOM 2752 N N . ASP A 1 348 ? 8.704 0.440 -16.011 1.00 50.88 348 ASP A N 1
ATOM 2753 C CA . ASP A 1 348 ? 9.072 0.090 -14.627 1.00 50.88 348 ASP A CA 1
ATOM 2754 C C . ASP A 1 348 ? 10.326 -0.797 -14.565 1.00 50.88 348 ASP A C 1
ATOM 2756 O O . ASP A 1 348 ? 11.222 -0.575 -13.749 1.00 50.88 348 ASP A O 1
ATOM 2760 N N . THR A 1 349 ? 10.429 -1.787 -15.458 1.00 52.81 349 THR A N 1
ATOM 2761 C CA . THR A 1 349 ? 11.612 -2.658 -15.541 1.00 52.81 349 THR A CA 1
ATOM 2762 C C . THR A 1 349 ? 12.813 -1.910 -16.126 1.00 52.81 349 THR A C 1
ATOM 2764 O O . THR A 1 349 ? 13.941 -2.164 -15.741 1.00 52.81 349 THR A O 1
ATOM 2767 N N . PHE A 1 350 ? 12.595 -0.962 -17.024 1.00 51.12 350 PHE A N 1
ATOM 2768 C CA . PHE A 1 350 ? 13.580 -0.154 -17.738 1.00 51.12 350 PHE A CA 1
ATOM 2769 C C . PHE A 1 350 ? 14.124 0.938 -16.835 1.00 51.12 350 PHE A C 1
ATOM 2771 O O . PHE A 1 350 ? 15.336 1.015 -16.706 1.00 51.12 350 PHE A O 1
ATOM 2778 N N . ILE A 1 351 ? 13.266 1.705 -16.154 1.00 56.38 351 ILE A N 1
ATOM 2779 C CA . ILE A 1 351 ? 13.625 2.632 -15.070 1.00 56.38 351 ILE A CA 1
ATOM 2780 C C . ILE A 1 351 ? 14.484 1.877 -14.066 1.00 56.38 351 ILE A C 1
ATOM 2782 O O . ILE A 1 351 ? 15.563 2.320 -13.692 1.00 56.38 351 ILE A O 1
ATOM 2786 N N . PHE A 1 352 ? 14.052 0.679 -13.685 1.00 61.16 352 PHE A N 1
ATOM 2787 C CA . PHE A 1 352 ? 14.798 -0.153 -12.762 1.00 61.16 352 PHE A CA 1
ATOM 2788 C C . PHE A 1 352 ? 16.162 -0.608 -13.306 1.00 61.16 352 PHE A C 1
ATOM 2790 O O . PHE A 1 352 ? 17.157 -0.529 -12.586 1.00 61.16 352 PHE A O 1
ATOM 2797 N N . LEU A 1 353 ? 16.239 -1.046 -14.563 1.00 61.75 353 LEU A N 1
ATOM 2798 C CA . LEU A 1 353 ? 17.484 -1.491 -15.192 1.00 61.75 353 LEU A CA 1
ATOM 2799 C C . LEU A 1 353 ? 18.457 -0.345 -15.477 1.00 61.75 353 LEU A C 1
ATOM 2801 O O . LEU A 1 353 ? 19.657 -0.549 -15.351 1.00 61.75 353 LEU A O 1
ATOM 2805 N N . HIS A 1 354 ? 17.963 0.842 -15.816 1.00 59.16 354 HIS A N 1
ATOM 2806 C CA . HIS A 1 354 ? 18.781 2.016 -16.138 1.00 59.16 354 HIS A CA 1
ATOM 2807 C C . HIS A 1 354 ? 19.059 2.888 -14.907 1.00 59.16 354 HIS A C 1
ATOM 2809 O O . HIS A 1 354 ? 19.863 3.811 -14.973 1.00 59.16 354 HIS A O 1
ATOM 2815 N N . SER A 1 355 ? 18.438 2.584 -13.763 1.00 67.75 355 SER A N 1
ATOM 2816 C CA . SER A 1 355 ? 18.707 3.295 -12.516 1.00 67.75 355 SER A CA 1
ATOM 2817 C C . SER A 1 355 ? 20.137 3.081 -12.020 1.00 67.75 355 SER A C 1
ATOM 2819 O O . SER A 1 355 ? 20.716 2.000 -12.160 1.00 67.75 355 SER A O 1
ATOM 2821 N N . GLY A 1 356 ? 20.689 4.095 -11.344 1.00 66.56 356 GLY A N 1
ATOM 2822 C CA . GLY A 1 356 ? 22.060 4.042 -10.816 1.00 66.56 356 GLY A CA 1
ATOM 2823 C C . GLY A 1 356 ? 22.311 2.880 -9.842 1.00 66.56 356 GLY A C 1
ATOM 2824 O O . GLY A 1 356 ? 23.435 2.394 -9.715 1.00 66.56 356 GLY A O 1
ATOM 2825 N N . SER A 1 357 ? 21.265 2.395 -9.167 1.00 79.12 357 SER A N 1
ATOM 2826 C CA . SER A 1 357 ? 21.296 1.156 -8.393 1.00 79.12 357 SER A CA 1
ATOM 2827 C C . SER A 1 357 ? 19.923 0.482 -8.426 1.00 79.12 357 SER A C 1
ATOM 2829 O O . SER A 1 357 ? 19.038 0.907 -7.676 1.00 79.12 357 SER A O 1
ATOM 2831 N N . PRO A 1 358 ? 19.750 -0.614 -9.194 1.00 79.25 358 PRO A N 1
ATOM 2832 C CA . PRO A 1 358 ? 18.479 -1.330 -9.250 1.00 79.25 358 PRO A CA 1
ATOM 2833 C C . PRO A 1 358 ? 17.981 -1.692 -7.847 1.00 79.25 358 PRO A C 1
ATOM 2835 O O . PRO A 1 358 ? 16.860 -1.368 -7.476 1.00 79.25 358 PRO A O 1
ATOM 2838 N N . PHE A 1 359 ? 18.842 -2.242 -6.987 1.00 83.31 359 PHE A N 1
ATOM 2839 C CA . PHE A 1 359 ? 18.470 -2.593 -5.611 1.00 83.31 359 PHE A CA 1
ATOM 2840 C C . PHE A 1 359 ? 17.862 -1.428 -4.800 1.00 83.31 359 PHE A C 1
ATOM 2842 O O . PHE A 1 359 ? 16.871 -1.630 -4.095 1.00 83.31 359 PHE A O 1
ATOM 2849 N N . LEU A 1 360 ? 18.422 -0.217 -4.889 1.00 85.38 360 LEU A N 1
ATOM 2850 C CA . LEU A 1 360 ? 17.906 0.940 -4.147 1.00 85.38 360 LEU A CA 1
ATOM 2851 C C . LEU A 1 360 ? 16.606 1.474 -4.748 1.00 85.38 360 LEU A C 1
ATOM 2853 O O . LEU A 1 360 ? 15.685 1.783 -3.992 1.00 85.38 360 LEU A O 1
ATOM 2857 N N . THR A 1 361 ? 16.493 1.502 -6.076 1.00 82.75 361 THR A N 1
ATOM 2858 C CA . THR A 1 361 ? 15.237 1.803 -6.785 1.00 82.75 361 THR A CA 1
ATOM 2859 C C . THR A 1 361 ? 14.132 0.852 -6.345 1.00 82.75 361 THR A C 1
ATOM 2861 O O . THR A 1 361 ? 13.020 1.274 -6.039 1.00 82.75 361 THR A O 1
ATOM 2864 N N . PHE A 1 362 ? 14.469 -0.431 -6.213 1.00 84.06 362 PHE A N 1
ATOM 2865 C CA . PHE A 1 362 ? 13.571 -1.473 -5.739 1.00 84.06 362 PHE A CA 1
ATOM 2866 C C . PHE A 1 362 ? 13.088 -1.245 -4.306 1.00 84.06 362 PHE A C 1
ATOM 2868 O O . PHE A 1 362 ? 11.880 -1.243 -4.065 1.00 84.06 362 PHE A O 1
ATOM 2875 N N . ILE A 1 363 ? 14.005 -1.035 -3.354 1.00 88.00 363 ILE A N 1
ATOM 2876 C CA . ILE A 1 363 ? 13.627 -0.771 -1.958 1.00 88.00 363 ILE A CA 1
ATOM 2877 C C . ILE A 1 363 ? 12.786 0.502 -1.872 1.00 88.00 363 ILE A C 1
ATOM 2879 O O . ILE A 1 363 ? 11.763 0.507 -1.184 1.00 88.00 363 ILE A O 1
ATOM 2883 N N . GLY A 1 364 ? 13.200 1.555 -2.579 1.00 90.62 364 GLY A N 1
ATOM 2884 C CA . GLY A 1 364 ? 12.512 2.837 -2.614 1.00 90.62 364 GLY A CA 1
ATOM 2885 C C . GLY A 1 364 ? 11.080 2.702 -3.121 1.00 90.62 364 GLY A C 1
ATOM 2886 O O . GLY A 1 364 ? 10.141 3.000 -2.383 1.00 90.62 364 GLY A O 1
ATOM 2887 N N . TRP A 1 365 ? 10.900 2.187 -4.339 1.00 89.19 365 TRP A N 1
ATOM 2888 C CA . TRP A 1 365 ? 9.593 2.089 -4.990 1.00 89.19 365 TRP A CA 1
ATOM 2889 C C . TRP A 1 365 ? 8.641 1.123 -4.284 1.00 89.19 365 TRP A C 1
ATOM 2891 O O . TRP A 1 365 ? 7.513 1.494 -3.950 1.00 89.19 365 TRP A O 1
ATOM 2901 N N . ASN A 1 366 ? 9.088 -0.105 -4.005 1.00 90.19 366 ASN A N 1
ATOM 2902 C CA . ASN A 1 366 ? 8.222 -1.125 -3.411 1.00 90.19 366 ASN A CA 1
ATOM 2903 C C . ASN A 1 366 ? 7.934 -0.831 -1.939 1.00 90.19 366 ASN A C 1
ATOM 2905 O O . ASN A 1 366 ? 6.824 -1.078 -1.466 1.00 90.19 366 ASN A O 1
ATOM 2909 N N . GLY A 1 367 ? 8.905 -0.268 -1.215 1.00 92.00 367 GLY A N 1
ATOM 2910 C CA . GLY A 1 367 ? 8.709 0.186 0.157 1.00 92.00 367 GLY A CA 1
ATOM 2911 C C . GLY A 1 367 ? 7.702 1.333 0.225 1.00 92.00 367 GLY A C 1
ATOM 2912 O O . GLY A 1 367 ? 6.740 1.258 0.992 1.00 92.00 367 GLY A O 1
ATOM 2913 N N . PHE A 1 368 ? 7.875 2.358 -0.616 1.00 91.75 368 PHE A N 1
ATOM 2914 C CA . PHE A 1 368 ? 6.932 3.470 -0.735 1.00 91.75 368 PHE A CA 1
ATOM 2915 C C . PHE A 1 368 ? 5.522 2.987 -1.093 1.00 91.75 368 PHE A C 1
ATOM 2917 O O . PHE A 1 368 ? 4.580 3.229 -0.335 1.00 91.75 368 PHE A O 1
ATOM 2924 N N . THR A 1 369 ? 5.385 2.259 -2.204 1.00 88.75 369 THR A N 1
ATOM 2925 C CA . THR A 1 369 ? 4.103 1.748 -2.711 1.00 88.75 369 THR A CA 1
ATOM 2926 C C . THR A 1 369 ? 3.426 0.848 -1.685 1.00 88.75 369 THR A C 1
ATOM 2928 O O . THR A 1 369 ? 2.221 0.965 -1.457 1.00 88.75 369 THR A O 1
ATOM 2931 N N . GLY A 1 370 ? 4.198 -0.007 -1.009 1.00 91.06 370 GLY A N 1
ATOM 2932 C CA . GLY A 1 370 ? 3.708 -0.873 0.054 1.00 91.06 370 GLY A CA 1
ATOM 2933 C C . GLY A 1 370 ? 3.080 -0.079 1.196 1.00 91.06 370 GLY A C 1
ATOM 2934 O O . GLY A 1 370 ? 1.911 -0.280 1.522 1.00 91.06 370 GLY A O 1
ATOM 2935 N N . ILE A 1 371 ? 3.821 0.871 1.774 1.00 92.12 371 ILE A N 1
ATOM 2936 C CA . ILE A 1 371 ? 3.334 1.681 2.900 1.00 92.12 371 ILE A CA 1
ATOM 2937 C C . ILE A 1 371 ? 2.146 2.552 2.466 1.00 92.12 371 ILE A C 1
ATOM 2939 O O . ILE A 1 371 ? 1.134 2.610 3.171 1.00 92.12 371 ILE A O 1
ATOM 2943 N N . TYR A 1 372 ? 2.225 3.192 1.298 1.00 89.12 372 TYR A N 1
ATOM 2944 C CA . TYR A 1 372 ? 1.144 4.012 0.753 1.00 89.12 372 TYR A CA 1
ATOM 2945 C C . TYR A 1 372 ? -0.157 3.211 0.599 1.00 89.12 372 TYR A C 1
ATOM 2947 O O . TYR A 1 372 ? -1.211 3.628 1.091 1.00 89.12 372 TYR A O 1
ATOM 2955 N N . THR A 1 373 ? -0.076 2.028 -0.014 1.00 87.94 373 THR A N 1
ATOM 2956 C CA . THR A 1 373 ? -1.227 1.153 -0.281 1.00 87.94 373 THR A CA 1
ATOM 2957 C C . THR A 1 373 ? -1.854 0.631 1.011 1.00 87.94 373 THR A C 1
ATOM 2959 O O . THR A 1 373 ? -3.075 0.664 1.159 1.00 87.94 373 THR A O 1
ATOM 2962 N N . LEU A 1 374 ? -1.047 0.210 1.991 1.00 88.69 374 LEU A N 1
ATOM 2963 C CA . LEU A 1 374 ? -1.552 -0.195 3.310 1.00 88.69 374 LEU A CA 1
ATOM 2964 C C . LEU A 1 374 ? -2.341 0.926 3.986 1.00 88.69 374 LEU A C 1
ATOM 2966 O O . LEU A 1 374 ? -3.433 0.715 4.515 1.00 88.69 374 LEU A O 1
ATOM 2970 N N . THR A 1 375 ? -1.776 2.129 3.977 1.00 87.19 375 THR A N 1
ATOM 2971 C CA . THR A 1 375 ? -2.320 3.259 4.727 1.00 87.19 375 THR A CA 1
ATOM 2972 C C . THR A 1 375 ? -3.640 3.736 4.124 1.00 87.19 375 THR A C 1
ATOM 2974 O O . THR A 1 375 ? -4.614 3.977 4.838 1.00 87.19 375 THR A O 1
ATOM 2977 N N . THR A 1 376 ? -3.695 3.831 2.797 1.00 83.19 376 THR A N 1
ATOM 2978 C CA . THR A 1 376 ? -4.872 4.315 2.066 1.00 83.19 376 THR A CA 1
ATOM 2979 C C . THR A 1 376 ? -5.965 3.253 1.945 1.00 83.19 376 THR A C 1
ATOM 2981 O O . THR A 1 376 ? -7.129 3.542 2.226 1.00 83.19 376 THR A O 1
ATOM 2984 N N . LEU A 1 377 ? -5.626 2.012 1.582 1.00 79.88 377 LEU A N 1
ATOM 2985 C CA . LEU A 1 377 ? -6.629 0.968 1.359 1.00 79.88 377 LEU A CA 1
ATOM 2986 C C . LEU A 1 377 ? -7.015 0.234 2.636 1.00 79.88 377 LEU A C 1
ATOM 2988 O O . LEU A 1 377 ? -8.197 0.078 2.929 1.00 79.88 377 LEU A O 1
ATOM 2992 N N . MET A 1 378 ? -6.037 -0.259 3.388 1.00 81.06 378 MET A N 1
ATOM 2993 C CA . MET A 1 378 ? -6.315 -1.209 4.467 1.00 81.06 378 MET A CA 1
ATOM 2994 C C . MET A 1 378 ? -6.694 -0.502 5.759 1.00 81.06 378 MET A C 1
ATOM 2996 O O . MET A 1 378 ? -7.628 -0.909 6.446 1.00 81.06 378 MET A O 1
ATOM 3000 N N . LEU A 1 379 ? -6.006 0.590 6.077 1.00 85.88 379 LEU A N 1
ATOM 3001 C CA . LEU A 1 379 ? -6.288 1.338 7.293 1.00 85.88 379 LEU A CA 1
ATOM 3002 C C . LEU A 1 379 ? -7.451 2.313 7.109 1.00 85.88 379 LEU A C 1
ATOM 3004 O O . LEU A 1 379 ? -8.429 2.266 7.858 1.00 85.88 379 LEU A O 1
ATOM 3008 N N . LEU A 1 380 ? -7.371 3.176 6.095 1.00 89.56 380 LEU A N 1
ATOM 3009 C CA . LEU A 1 380 ? -8.393 4.190 5.865 1.00 89.56 380 LEU A CA 1
ATOM 3010 C C . LEU A 1 380 ? -9.643 3.603 5.190 1.00 89.56 380 LEU A C 1
ATOM 3012 O O . LEU A 1 380 ? -10.720 3.610 5.786 1.00 89.56 380 LEU A O 1
ATOM 3016 N N . LEU A 1 381 ? -9.535 3.086 3.964 1.00 89.31 381 LEU A N 1
ATOM 3017 C CA . LEU A 1 381 ? -10.713 2.692 3.185 1.00 89.31 381 LEU A CA 1
ATOM 3018 C C . LEU A 1 381 ? -11.456 1.487 3.786 1.00 89.31 381 LEU A C 1
ATOM 3020 O O . LEU A 1 381 ? -12.667 1.563 3.993 1.00 89.31 381 LEU A O 1
ATOM 3024 N N . MET A 1 382 ? -10.767 0.391 4.118 1.00 89.69 382 MET A N 1
ATOM 3025 C CA . MET A 1 382 ? -11.420 -0.766 4.748 1.00 89.69 382 MET A CA 1
ATOM 3026 C C . MET A 1 382 ? -11.947 -0.437 6.146 1.00 89.69 382 MET A C 1
ATOM 3028 O O . MET A 1 382 ? -13.030 -0.904 6.501 1.00 89.69 382 MET A O 1
ATOM 3032 N N . GLY A 1 383 ? -11.243 0.404 6.912 1.00 90.12 383 GLY A N 1
ATOM 3033 C CA . GLY A 1 383 ? -11.733 0.909 8.194 1.00 90.12 383 GLY A CA 1
ATOM 3034 C C . GLY A 1 383 ? -13.050 1.684 8.050 1.00 90.12 383 GLY A C 1
ATOM 3035 O O . GLY A 1 383 ? -13.965 1.508 8.856 1.00 90.12 383 GLY A O 1
ATOM 3036 N N . LEU A 1 384 ? -13.195 2.489 6.989 1.00 91.81 384 LEU A N 1
ATOM 3037 C CA . LEU A 1 384 ? -14.438 3.211 6.691 1.00 91.81 384 LEU A CA 1
ATOM 3038 C C . LEU A 1 384 ? -15.554 2.261 6.265 1.00 91.81 384 LEU A C 1
ATOM 3040 O O . LEU A 1 384 ? -16.671 2.350 6.777 1.00 91.81 384 LEU A O 1
ATOM 3044 N N . LEU A 1 385 ? -15.251 1.331 5.358 1.00 92.50 385 LEU A N 1
ATOM 3045 C CA . LEU A 1 385 ? -16.231 0.371 4.858 1.00 92.50 385 LEU A CA 1
ATOM 3046 C C . LEU A 1 385 ? -16.752 -0.528 5.976 1.00 92.50 385 LEU A C 1
ATOM 3048 O O . LEU A 1 385 ? -17.957 -0.754 6.059 1.00 92.50 385 LEU A O 1
ATOM 3052 N N . ARG A 1 386 ? -15.882 -0.994 6.875 1.00 93.19 386 ARG A N 1
ATOM 3053 C CA . ARG A 1 386 ? -16.260 -1.916 7.950 1.00 93.19 386 ARG A CA 1
ATOM 3054 C C . ARG A 1 386 ? -17.200 -1.300 8.982 1.00 93.19 386 ARG A C 1
ATOM 3056 O O . ARG A 1 386 ? -18.000 -2.029 9.563 1.00 93.19 386 ARG A O 1
ATOM 3063 N N . LYS A 1 387 ? -17.173 0.024 9.166 1.00 89.56 387 LYS A N 1
ATOM 3064 C CA . LYS A 1 387 ? -18.158 0.730 10.004 1.00 89.56 387 LYS A CA 1
ATOM 3065 C C . LYS A 1 387 ? -19.577 0.659 9.452 1.00 89.56 387 LYS A C 1
ATOM 3067 O O . LYS A 1 387 ? -20.528 0.733 10.223 1.00 89.56 387 LYS A O 1
ATOM 3072 N N . ARG A 1 388 ? -19.729 0.560 8.128 1.00 89.62 388 ARG A N 1
ATOM 3073 C CA . ARG A 1 388 ? -21.041 0.560 7.465 1.00 89.62 388 ARG A CA 1
ATOM 3074 C C . ARG A 1 388 ? -21.474 -0.822 6.987 1.00 89.62 388 ARG A C 1
ATOM 3076 O O . ARG A 1 388 ? -22.669 -1.093 6.941 1.00 89.62 388 ARG A O 1
ATOM 3083 N N . PHE A 1 389 ? -20.523 -1.682 6.641 1.00 92.06 389 PHE A N 1
ATOM 3084 C CA . PHE A 1 389 ? -20.764 -2.976 6.021 1.00 92.06 389 PHE A CA 1
ATOM 3085 C C . PHE A 1 389 ? -20.006 -4.086 6.750 1.00 92.06 389 PHE A C 1
ATOM 3087 O O . PHE A 1 389 ? -18.792 -4.025 6.937 1.00 92.06 389 PHE A O 1
ATOM 3094 N N . SER A 1 390 ? -20.712 -5.163 7.093 1.00 89.25 390 SER A N 1
ATOM 3095 C CA . SER A 1 390 ? -20.098 -6.364 7.680 1.00 89.25 390 SER A CA 1
ATOM 3096 C C . SER A 1 390 ? -19.733 -7.429 6.638 1.00 89.25 390 SER A C 1
ATOM 3098 O O . SER A 1 390 ? -19.001 -8.362 6.967 1.00 89.25 390 SER A O 1
ATOM 3100 N N . SER A 1 391 ? -20.216 -7.288 5.394 1.00 93.25 391 SER A N 1
ATOM 3101 C CA . SER A 1 391 ? -20.021 -8.264 4.313 1.00 93.25 391 SER A CA 1
ATOM 3102 C C . SER A 1 391 ? -18.547 -8.374 3.897 1.00 93.25 391 SER A C 1
ATOM 3104 O O . SER A 1 391 ? -17.970 -7.368 3.471 1.00 93.25 391 SER A O 1
ATOM 3106 N N . PRO A 1 392 ? -17.941 -9.579 3.936 1.00 91.56 392 PRO A N 1
ATOM 3107 C CA . PRO A 1 392 ? -16.574 -9.795 3.463 1.00 91.56 392 PRO A CA 1
ATOM 3108 C C . PRO A 1 392 ? -16.392 -9.411 1.992 1.00 91.56 392 PRO A C 1
ATOM 3110 O O . PRO A 1 392 ? -15.369 -8.846 1.628 1.00 91.56 392 PRO A O 1
ATOM 3113 N N . ILE A 1 393 ? -17.403 -9.650 1.152 1.00 92.06 393 ILE A N 1
ATOM 3114 C CA . ILE A 1 393 ? -17.330 -9.380 -0.290 1.00 92.06 393 ILE A CA 1
ATOM 3115 C C . ILE A 1 393 ? -17.139 -7.882 -0.545 1.00 92.06 393 ILE A C 1
ATOM 3117 O O . ILE A 1 393 ? -16.269 -7.504 -1.320 1.00 92.06 393 ILE A O 1
ATOM 3121 N N . ILE A 1 394 ? -17.893 -7.023 0.149 1.00 92.12 394 ILE A N 1
ATOM 3122 C CA . ILE A 1 394 ? -17.786 -5.561 0.001 1.00 92.12 394 ILE A CA 1
ATOM 3123 C C . ILE A 1 394 ? -16.413 -5.073 0.479 1.00 92.12 394 ILE A C 1
ATOM 3125 O O . ILE A 1 394 ? -15.790 -4.239 -0.175 1.00 92.12 394 ILE A O 1
ATOM 3129 N N . LEU A 1 395 ? -15.931 -5.620 1.598 1.00 91.25 395 LEU A N 1
ATOM 3130 C CA . LEU A 1 395 ? -14.646 -5.247 2.195 1.00 91.25 395 LEU A CA 1
ATOM 3131 C C . LEU A 1 395 ? -13.442 -5.637 1.335 1.00 91.25 395 LEU A C 1
ATOM 3133 O O . LEU A 1 395 ? -12.399 -5.005 1.460 1.00 91.25 395 LEU A O 1
ATOM 3137 N N . LEU A 1 396 ? -13.581 -6.654 0.482 1.00 92.50 396 LEU A N 1
ATOM 3138 C CA . LEU A 1 396 ? -12.533 -7.090 -0.440 1.00 92.50 396 LEU A CA 1
ATOM 3139 C C . LEU A 1 396 ? -12.668 -6.427 -1.819 1.00 92.50 396 LEU A C 1
ATOM 3141 O O . LEU A 1 396 ? -11.696 -5.894 -2.345 1.00 92.50 396 LEU A O 1
ATOM 3145 N N . ALA A 1 397 ? -13.871 -6.431 -2.399 1.00 91.56 397 ALA A N 1
ATOM 3146 C CA . ALA A 1 397 ? -14.094 -6.007 -3.779 1.00 91.56 397 ALA A CA 1
ATOM 3147 C C . ALA A 1 397 ? -13.965 -4.491 -3.972 1.00 91.56 397 ALA A C 1
ATOM 3149 O O . ALA A 1 397 ? -13.337 -4.057 -4.933 1.00 91.56 397 ALA A O 1
ATOM 3150 N N . VAL A 1 398 ? -14.523 -3.675 -3.067 1.00 91.12 398 VAL A N 1
ATOM 3151 C CA . VAL A 1 398 ? -14.522 -2.211 -3.237 1.00 91.12 398 VAL A CA 1
ATOM 3152 C C . VAL A 1 398 ? -13.099 -1.636 -3.213 1.00 91.12 398 VAL A C 1
ATOM 3154 O O . VAL A 1 398 ? -12.762 -0.901 -4.142 1.00 91.12 398 VAL A O 1
ATOM 3157 N N . PRO A 1 399 ? -12.225 -1.981 -2.243 1.00 89.94 399 PRO A N 1
ATOM 3158 C CA . PRO A 1 399 ? -10.839 -1.518 -2.273 1.00 89.94 399 PRO A CA 1
ATOM 3159 C C . PRO A 1 399 ? -10.053 -2.047 -3.474 1.00 89.94 399 PRO A C 1
ATOM 3161 O O . PRO A 1 399 ? -9.248 -1.304 -4.026 1.00 89.94 399 PRO A O 1
ATOM 3164 N N . ALA A 1 400 ? -10.303 -3.291 -3.905 1.00 89.19 400 ALA A N 1
ATOM 3165 C CA . ALA A 1 400 ? -9.615 -3.872 -5.057 1.00 89.19 400 ALA A CA 1
ATOM 3166 C C . ALA A 1 400 ? -9.932 -3.109 -6.345 1.00 89.19 400 ALA A C 1
ATOM 3168 O O . ALA A 1 400 ? -9.025 -2.711 -7.069 1.00 89.19 400 ALA A O 1
ATOM 3169 N N . VAL A 1 401 ? -11.219 -2.861 -6.599 1.00 87.38 401 VAL A N 1
ATOM 3170 C CA . VAL A 1 401 ? -11.670 -2.120 -7.780 1.00 87.38 401 VAL A CA 1
ATOM 3171 C C . VAL A 1 401 ? -11.151 -0.687 -7.743 1.00 87.38 401 VAL A C 1
ATOM 3173 O O . VAL A 1 401 ? -10.603 -0.228 -8.736 1.00 87.38 401 VAL A O 1
ATOM 3176 N N . LEU A 1 402 ? -11.260 0.009 -6.605 1.00 84.69 402 LEU A N 1
ATOM 3177 C CA . LEU A 1 402 ? -10.771 1.387 -6.495 1.00 84.69 402 LEU A CA 1
ATOM 3178 C C . LEU A 1 402 ? -9.262 1.492 -6.732 1.00 84.69 402 LEU A C 1
ATOM 3180 O O . LEU A 1 402 ? -8.833 2.424 -7.407 1.00 84.69 402 LEU A O 1
ATOM 3184 N N . LEU A 1 403 ? -8.468 0.541 -6.230 1.00 81.00 403 LEU A N 1
ATOM 3185 C CA . LEU A 1 403 ? -7.026 0.532 -6.474 1.00 81.00 403 LEU A CA 1
ATOM 3186 C C . LEU A 1 403 ? -6.712 0.300 -7.953 1.00 81.00 403 LEU A C 1
ATOM 3188 O O . LEU A 1 403 ? -5.945 1.060 -8.537 1.00 81.00 403 LEU A O 1
ATOM 3192 N N . VAL A 1 404 ? -7.323 -0.713 -8.568 1.00 82.19 404 VAL A N 1
ATOM 3193 C CA . VAL A 1 404 ? -7.068 -1.031 -9.979 1.00 82.19 404 VAL A CA 1
ATOM 3194 C C . VAL A 1 404 ? -7.533 0.101 -10.888 1.00 82.19 404 VAL A C 1
ATOM 3196 O O . VAL A 1 404 ? -6.822 0.452 -11.816 1.00 82.19 404 VAL A O 1
ATOM 3199 N N . MET A 1 405 ? -8.663 0.746 -10.585 1.00 78.25 405 MET A N 1
ATOM 3200 C CA . MET A 1 405 ? -9.128 1.926 -11.325 1.00 78.25 405 MET A CA 1
ATOM 3201 C C . MET A 1 405 ? -8.242 3.160 -11.122 1.00 78.25 405 MET A C 1
ATOM 3203 O O . MET A 1 405 ? -8.220 4.037 -11.979 1.00 78.25 405 MET A O 1
ATOM 3207 N N . SER A 1 406 ? -7.545 3.260 -9.986 1.00 72.69 406 SER A N 1
ATOM 3208 C CA . SER A 1 406 ? -6.596 4.349 -9.730 1.00 72.69 406 SER A CA 1
ATOM 3209 C C . SER A 1 406 ? -5.284 4.182 -10.492 1.00 72.69 406 SER A C 1
ATOM 3211 O O . SER A 1 406 ? -4.585 5.172 -10.725 1.00 72.69 406 SER A O 1
ATOM 3213 N N . ASN A 1 407 ? -4.972 2.946 -10.887 1.00 70.62 407 ASN A N 1
ATOM 3214 C CA . ASN A 1 407 ? -3.823 2.609 -11.703 1.00 70.62 407 ASN A CA 1
ATOM 3215 C C . ASN A 1 407 ? -4.218 2.615 -13.189 1.00 70.62 407 ASN A C 1
ATOM 3217 O O . ASN A 1 407 ? -5.354 2.314 -13.547 1.00 70.62 407 ASN A O 1
ATOM 3221 N N . LYS A 1 408 ? -3.292 2.952 -14.087 1.00 63.31 408 LYS A N 1
ATOM 3222 C CA . LYS A 1 408 ? -3.579 3.104 -15.526 1.00 63.31 408 LYS A CA 1
ATOM 3223 C C . LYS A 1 408 ? -3.847 1.783 -16.267 1.00 63.31 408 LYS A C 1
ATOM 3225 O O . LYS A 1 408 ? -4.053 1.817 -17.476 1.00 63.31 408 LYS A O 1
ATOM 3230 N N . GLY A 1 409 ? -3.925 0.655 -15.559 1.00 61.25 409 GLY A N 1
ATOM 3231 C CA . GLY A 1 409 ? -4.000 -0.684 -16.132 1.00 61.25 409 GLY A CA 1
ATOM 3232 C C . GLY A 1 409 ? -2.694 -1.014 -16.847 1.00 61.25 409 GLY A C 1
ATOM 3233 O O . GLY A 1 409 ? -2.388 -0.478 -17.905 1.00 61.25 409 GLY A O 1
ATOM 3234 N N . ASN A 1 410 ? -1.907 -1.916 -16.286 1.00 63.34 410 ASN A N 1
ATOM 3235 C CA . ASN A 1 410 ? -0.608 -2.293 -16.825 1.00 63.34 410 ASN A CA 1
ATOM 3236 C C . ASN A 1 410 ? -0.716 -3.307 -17.968 1.00 63.34 410 ASN A C 1
ATOM 3238 O O . ASN A 1 410 ? 0.296 -3.588 -18.603 1.00 63.34 410 ASN A O 1
ATOM 3242 N N . ILE A 1 411 ? -1.910 -3.846 -18.242 1.00 68.19 411 ILE A N 1
ATOM 3243 C CA . ILE A 1 411 ? -2.165 -4.867 -19.266 1.00 68.19 411 ILE A CA 1
ATOM 3244 C C . ILE A 1 411 ? -3.309 -4.428 -20.197 1.00 68.19 411 ILE A C 1
ATOM 3246 O O . ILE A 1 411 ? -4.424 -4.124 -19.770 1.00 68.19 411 ILE A O 1
ATOM 3250 N N . LEU A 1 412 ? -3.040 -4.469 -21.497 1.00 62.88 412 LEU A N 1
ATOM 3251 C CA . LEU A 1 412 ? -3.959 -4.263 -22.603 1.00 62.88 412 LEU A CA 1
ATOM 3252 C C . LEU A 1 412 ? -4.297 -5.583 -23.309 1.00 62.88 412 LEU A C 1
ATOM 3254 O O . LEU A 1 412 ? -3.443 -6.460 -23.447 1.00 62.88 412 LEU A O 1
ATOM 3258 N N . PRO A 1 413 ? -5.527 -5.690 -23.835 1.00 68.25 413 PRO A N 1
ATOM 3259 C CA . PRO A 1 413 ? -6.586 -4.683 -23.736 1.00 68.25 413 PRO A CA 1
ATOM 3260 C C . PRO A 1 413 ? -7.171 -4.598 -22.308 1.00 68.25 413 PRO A C 1
ATOM 3262 O O . PRO A 1 413 ? -7.258 -5.606 -21.609 1.00 68.25 413 PRO A O 1
ATOM 3265 N N . LEU A 1 414 ? -7.578 -3.394 -21.869 1.00 71.88 414 LEU A N 1
ATOM 3266 C CA . LEU A 1 414 ? -7.948 -3.103 -20.466 1.00 71.88 414 LEU A CA 1
ATOM 3267 C C . LEU A 1 414 ? -9.007 -4.055 -19.888 1.00 71.88 414 LEU A C 1
ATOM 3269 O O . LEU A 1 414 ? -8.971 -4.380 -18.706 1.00 71.88 414 LEU A O 1
ATOM 3273 N N . TRP A 1 415 ? -9.939 -4.529 -20.717 1.00 76.25 415 TRP A N 1
ATOM 3274 C CA . TRP A 1 415 ? -10.992 -5.456 -20.294 1.00 76.25 415 TRP A CA 1
ATOM 3275 C C . TRP A 1 415 ? -10.462 -6.841 -19.883 1.00 76.25 415 TRP A C 1
ATOM 3277 O O . TRP A 1 415 ? -11.148 -7.553 -19.156 1.00 76.25 415 TRP A O 1
ATOM 3287 N N . VAL A 1 416 ? -9.250 -7.211 -20.310 1.00 78.00 416 VAL A N 1
ATOM 3288 C CA . VAL A 1 416 ? -8.531 -8.416 -19.865 1.00 78.00 416 VAL A CA 1
ATOM 3289 C C . VAL A 1 416 ? -7.588 -8.091 -18.713 1.00 78.00 416 VAL A C 1
ATOM 3291 O O . VAL A 1 416 ? -7.516 -8.844 -17.743 1.00 78.00 416 VAL A O 1
ATOM 3294 N N . GLY A 1 417 ? -6.885 -6.960 -18.803 1.00 76.56 417 GLY A N 1
ATOM 3295 C CA . GLY A 1 417 ? -5.913 -6.543 -17.797 1.00 76.56 417 GLY A CA 1
ATOM 3296 C C . GLY A 1 417 ? -6.526 -6.251 -16.434 1.00 76.56 417 GLY A C 1
ATOM 3297 O O . GLY A 1 417 ? -6.051 -6.767 -15.423 1.00 76.56 417 GLY A O 1
ATOM 3298 N N . MET A 1 418 ? -7.633 -5.501 -16.403 1.00 81.88 418 MET A N 1
ATOM 3299 C CA . MET A 1 418 ? -8.300 -5.125 -15.154 1.00 81.88 418 MET A CA 1
ATOM 3300 C C . MET A 1 418 ? -8.712 -6.348 -14.314 1.00 81.88 418 MET A C 1
ATOM 3302 O O . MET A 1 418 ? -8.380 -6.370 -13.132 1.00 81.88 418 MET A O 1
ATOM 3306 N N . PRO A 1 419 ? -9.368 -7.400 -14.854 1.00 86.06 419 PRO A N 1
ATOM 3307 C CA . PRO A 1 419 ? -9.638 -8.616 -14.085 1.00 86.06 419 PRO A CA 1
ATOM 3308 C C . PRO A 1 419 ? -8.394 -9.284 -13.482 1.00 86.06 419 PRO A C 1
ATOM 3310 O O . PRO A 1 419 ? -8.442 -9.708 -12.328 1.00 86.06 419 PRO A O 1
ATOM 3313 N N . ILE A 1 420 ? -7.285 -9.369 -14.226 1.00 82.94 420 ILE A N 1
ATOM 3314 C CA . ILE A 1 420 ? -6.034 -9.982 -13.743 1.00 82.94 420 ILE A CA 1
ATOM 3315 C C . ILE A 1 420 ? -5.474 -9.174 -12.565 1.00 82.94 420 ILE A C 1
ATOM 3317 O O . ILE A 1 420 ? -5.135 -9.737 -11.522 1.00 82.94 420 ILE A O 1
ATOM 3321 N N . GLU A 1 421 ? -5.435 -7.850 -12.700 1.00 81.06 421 GLU A N 1
ATOM 3322 C CA . GLU A 1 421 ? -4.965 -6.943 -11.649 1.00 81.06 421 GLU A CA 1
ATOM 3323 C C . GLU A 1 421 ? -5.885 -6.933 -10.425 1.00 81.06 421 GLU A C 1
ATOM 3325 O O . GLU A 1 421 ? -5.409 -6.881 -9.287 1.00 81.06 421 GLU A O 1
ATOM 3330 N N . ILE A 1 422 ? -7.201 -7.053 -10.625 1.00 87.38 422 ILE A N 1
ATOM 3331 C CA . ILE A 1 422 ? -8.168 -7.195 -9.531 1.00 87.38 422 ILE A CA 1
ATOM 3332 C C . ILE A 1 422 ? -7.897 -8.486 -8.759 1.00 87.38 422 ILE A C 1
ATOM 3334 O O . ILE A 1 422 ? -7.862 -8.449 -7.531 1.00 87.38 422 ILE A O 1
ATOM 3338 N N . ILE A 1 423 ? -7.656 -9.613 -9.437 1.00 85.94 423 ILE A N 1
ATOM 3339 C CA . ILE A 1 423 ? -7.334 -10.889 -8.776 1.00 85.94 423 ILE A CA 1
ATOM 3340 C C . ILE A 1 423 ? -6.054 -10.759 -7.939 1.00 85.94 423 ILE A C 1
ATOM 3342 O O . ILE A 1 423 ? -6.034 -11.181 -6.779 1.00 85.94 423 ILE A O 1
ATOM 3346 N N . ALA A 1 424 ? -5.013 -10.126 -8.488 1.00 81.50 424 ALA A N 1
ATOM 3347 C CA . ALA A 1 424 ? -3.763 -9.864 -7.774 1.00 81.50 424 ALA A CA 1
ATOM 3348 C C . ALA A 1 424 ? -3.991 -9.015 -6.512 1.00 81.50 424 ALA A C 1
ATOM 3350 O O . ALA A 1 424 ? -3.528 -9.343 -5.418 1.00 81.50 424 ALA A O 1
ATOM 3351 N N . THR A 1 425 ? -4.769 -7.943 -6.661 1.00 85.44 425 THR A N 1
ATOM 3352 C CA . THR A 1 425 ? -5.067 -6.983 -5.595 1.00 85.44 425 THR A CA 1
ATOM 3353 C C . THR A 1 425 ? -5.939 -7.605 -4.502 1.00 85.44 425 THR A C 1
ATOM 3355 O O . THR A 1 425 ? -5.717 -7.376 -3.311 1.00 85.44 425 THR A O 1
ATOM 3358 N N . LEU A 1 426 ? -6.899 -8.453 -4.880 1.00 89.62 426 LEU A N 1
ATOM 3359 C CA . LEU A 1 426 ? -7.749 -9.183 -3.941 1.00 89.62 426 LEU A CA 1
ATOM 3360 C C . LEU A 1 426 ? -6.934 -10.088 -3.018 1.00 89.62 426 LEU A C 1
ATOM 3362 O O . LEU A 1 426 ? -7.262 -10.169 -1.836 1.00 89.62 426 LEU A O 1
ATOM 3366 N N . ALA A 1 427 ? -5.867 -10.726 -3.509 1.00 85.50 427 ALA A N 1
ATOM 3367 C CA . ALA A 1 427 ? -5.004 -11.563 -2.676 1.00 85.50 427 ALA A CA 1
ATOM 3368 C C . ALA A 1 427 ? -4.329 -10.752 -1.554 1.00 85.50 427 ALA A C 1
ATOM 3370 O O . ALA A 1 427 ? -4.295 -11.182 -0.399 1.00 85.50 427 ALA A O 1
ATOM 3371 N N . VAL A 1 428 ? -3.862 -9.543 -1.875 1.00 83.62 428 VAL A N 1
ATOM 3372 C CA . VAL A 1 428 ? -3.226 -8.625 -0.918 1.00 83.62 428 VAL A CA 1
ATOM 3373 C C . VAL A 1 428 ? -4.236 -8.099 0.108 1.00 83.62 428 VAL A C 1
ATOM 3375 O O . VAL A 1 428 ? -3.967 -8.108 1.311 1.00 83.62 428 VAL A O 1
ATOM 3378 N N . ILE A 1 429 ? -5.431 -7.696 -0.332 1.00 90.62 429 ILE A N 1
ATOM 3379 C CA . ILE A 1 429 ? -6.492 -7.228 0.576 1.00 90.62 429 ILE A CA 1
ATOM 3380 C C . ILE A 1 429 ? -6.985 -8.376 1.466 1.00 90.62 429 ILE A C 1
ATOM 3382 O O . ILE A 1 429 ? -7.220 -8.194 2.663 1.00 90.62 429 ILE A O 1
ATOM 3386 N N . TRP A 1 430 ? -7.095 -9.583 0.909 1.00 92.00 430 TRP A N 1
ATOM 3387 C CA . TRP A 1 430 ? -7.448 -10.780 1.662 1.00 92.00 430 TRP A CA 1
ATOM 3388 C C . TRP A 1 430 ? -6.410 -11.102 2.743 1.00 92.00 430 TRP A C 1
ATOM 3390 O O . TRP A 1 430 ? -6.797 -11.460 3.858 1.00 92.00 430 TRP A O 1
ATOM 3400 N N . ALA A 1 431 ? -5.116 -10.903 2.465 1.00 90.75 431 ALA A N 1
ATOM 3401 C CA . ALA A 1 431 ? -4.058 -11.080 3.457 1.00 90.75 431 ALA A CA 1
ATOM 3402 C C . ALA A 1 431 ? -4.284 -10.181 4.686 1.00 90.75 431 ALA A C 1
ATOM 3404 O O . ALA A 1 431 ? -4.241 -10.665 5.817 1.00 90.75 431 ALA A O 1
ATOM 3405 N N . PHE A 1 432 ? -4.632 -8.907 4.485 1.00 91.69 432 PHE A N 1
ATOM 3406 C CA . PHE A 1 432 ? -4.986 -8.004 5.586 1.00 91.69 432 PHE A CA 1
ATOM 3407 C C . PHE A 1 432 ? -6.272 -8.420 6.304 1.00 91.69 432 PHE A C 1
ATOM 3409 O O . PHE A 1 432 ? -6.313 -8.527 7.535 1.00 91.69 432 PHE A O 1
ATOM 3416 N N . TYR A 1 433 ? -7.323 -8.717 5.535 1.00 92.31 433 TYR A N 1
ATOM 3417 C CA . TYR A 1 433 ? -8.611 -9.140 6.077 1.00 92.31 433 TYR A CA 1
ATOM 3418 C C . TYR A 1 433 ? -8.473 -10.378 6.975 1.00 92.31 433 TYR A C 1
ATOM 3420 O O . TYR A 1 433 ? -9.088 -10.446 8.042 1.00 92.31 433 TYR A O 1
ATOM 3428 N N . ARG A 1 434 ? -7.611 -11.334 6.606 1.00 93.75 434 ARG A N 1
ATOM 3429 C CA . ARG A 1 434 ? -7.431 -12.593 7.338 1.00 93.75 434 ARG A CA 1
ATOM 3430 C C . ARG A 1 434 ? -6.374 -12.544 8.443 1.00 93.75 434 ARG A C 1
ATOM 3432 O O . ARG A 1 434 ? -6.584 -13.204 9.466 1.00 93.75 434 ARG A O 1
ATOM 3439 N N . PHE A 1 435 ? -5.283 -11.802 8.251 1.00 94.75 435 PHE A N 1
ATOM 3440 C CA . PHE A 1 435 ? -4.101 -11.811 9.125 1.00 94.75 435 PHE A CA 1
ATOM 3441 C C . PHE A 1 435 ? -3.890 -10.459 9.803 1.00 94.75 435 PHE A C 1
ATOM 3443 O O . PHE A 1 435 ? -4.779 -10.053 10.537 1.00 94.75 435 PHE A O 1
ATOM 3450 N N . ASP A 1 436 ? -2.761 -9.787 9.606 1.00 94.00 436 ASP A N 1
ATOM 3451 C CA . ASP A 1 436 ? -2.383 -8.530 10.256 1.00 94.00 436 ASP A CA 1
ATOM 3452 C C . ASP A 1 436 ? -1.721 -7.567 9.252 1.00 94.00 436 ASP A C 1
ATOM 3454 O O . ASP A 1 436 ? -1.439 -7.934 8.105 1.00 94.00 436 ASP A O 1
ATOM 3458 N N . ILE A 1 437 ? -1.475 -6.324 9.678 1.00 93.31 437 ILE A N 1
ATOM 3459 C CA . ILE A 1 437 ? -0.921 -5.280 8.806 1.00 93.31 437 ILE A CA 1
ATOM 3460 C C . ILE A 1 437 ? 0.476 -5.621 8.264 1.00 93.31 437 ILE A C 1
ATOM 3462 O O . ILE A 1 437 ? 0.777 -5.320 7.109 1.00 93.31 437 ILE A O 1
ATOM 3466 N N . LEU A 1 438 ? 1.317 -6.285 9.062 1.00 95.06 438 LEU A N 1
ATOM 3467 C CA . LEU A 1 438 ? 2.676 -6.648 8.670 1.00 95.06 438 LEU A CA 1
ATOM 3468 C C . LEU A 1 438 ? 2.662 -7.792 7.652 1.00 95.06 438 LEU A C 1
ATOM 3470 O O . LEU A 1 438 ? 3.398 -7.733 6.667 1.00 95.06 438 LEU A O 1
ATOM 3474 N N . THR A 1 439 ? 1.782 -8.785 7.829 1.00 95.94 439 THR A N 1
ATOM 3475 C CA . THR A 1 439 ? 1.546 -9.828 6.814 1.00 95.94 439 THR A CA 1
ATOM 3476 C C . THR A 1 439 ? 1.161 -9.206 5.471 1.00 95.94 439 THR A C 1
ATOM 3478 O O . THR A 1 439 ? 1.706 -9.575 4.432 1.00 95.94 439 THR A O 1
ATOM 3481 N N . ALA A 1 440 ? 0.238 -8.242 5.482 1.00 94.31 440 ALA A N 1
ATOM 3482 C CA . ALA A 1 440 ? -0.240 -7.599 4.266 1.00 94.31 440 ALA A CA 1
ATOM 3483 C C . ALA A 1 440 ? 0.843 -6.753 3.573 1.00 94.31 440 ALA A C 1
ATOM 3485 O O . ALA A 1 440 ? 0.951 -6.797 2.346 1.00 94.31 440 ALA A O 1
ATOM 3486 N N . PHE A 1 441 ? 1.682 -6.051 4.351 1.00 94.81 441 PHE A N 1
ATOM 3487 C CA . PHE A 1 441 ? 2.831 -5.305 3.828 1.00 94.81 441 PHE A CA 1
ATOM 3488 C C . PHE A 1 441 ? 3.760 -6.220 3.041 1.00 94.81 441 PHE A C 1
ATOM 3490 O O . PHE A 1 441 ? 4.057 -5.963 1.879 1.00 94.81 441 PHE A O 1
ATOM 3497 N N . TRP A 1 442 ? 4.198 -7.308 3.678 1.00 95.12 442 TRP A N 1
ATOM 3498 C CA . TRP A 1 442 ? 5.180 -8.210 3.093 1.00 95.12 442 TRP A CA 1
ATOM 3499 C C . TRP A 1 442 ? 4.602 -9.053 1.961 1.00 95.12 442 TRP A C 1
ATOM 3501 O O . TRP A 1 442 ? 5.342 -9.380 1.036 1.00 95.12 442 TRP A O 1
ATOM 3511 N N . ALA A 1 443 ? 3.296 -9.343 1.975 1.00 94.31 443 ALA A N 1
ATOM 3512 C CA . ALA A 1 443 ? 2.611 -9.938 0.830 1.00 94.31 443 ALA A CA 1
ATOM 3513 C C . ALA A 1 443 ? 2.666 -9.021 -0.392 1.00 94.31 443 ALA A C 1
ATOM 3515 O O . ALA A 1 443 ? 3.103 -9.451 -1.458 1.00 94.31 443 ALA A O 1
ATOM 3516 N N . LEU A 1 444 ? 2.303 -7.747 -0.227 1.00 91.19 444 LEU A N 1
ATOM 3517 C CA . LEU A 1 444 ? 2.376 -6.770 -1.309 1.00 91.19 444 LEU A CA 1
ATOM 3518 C C . LEU A 1 444 ? 3.819 -6.550 -1.770 1.00 91.19 444 LEU A C 1
ATOM 3520 O O . LEU A 1 444 ? 4.103 -6.667 -2.957 1.00 91.19 444 LEU A O 1
ATOM 3524 N N . PHE A 1 445 ? 4.739 -6.298 -0.836 1.00 92.44 445 PHE A N 1
ATOM 3525 C CA . PHE A 1 445 ? 6.149 -6.072 -1.139 1.00 92.44 445 PHE A CA 1
ATOM 3526 C C . PHE A 1 445 ? 6.729 -7.243 -1.939 1.00 92.44 445 PHE A C 1
ATOM 3528 O O . PHE A 1 445 ? 7.305 -7.035 -3.002 1.00 92.44 445 PHE A O 1
ATOM 3535 N N . THR A 1 446 ? 6.509 -8.482 -1.492 1.00 91.88 446 THR A N 1
ATOM 3536 C CA . THR A 1 446 ? 7.013 -9.681 -2.182 1.00 91.88 446 THR A CA 1
ATOM 3537 C C . THR A 1 446 ? 6.363 -9.865 -3.556 1.00 91.88 446 THR A C 1
ATOM 3539 O O . THR A 1 446 ? 7.066 -10.162 -4.520 1.00 91.88 446 THR A O 1
ATOM 3542 N N . ALA A 1 447 ? 5.051 -9.635 -3.684 1.00 88.50 447 ALA A N 1
ATOM 3543 C CA . ALA A 1 447 ? 4.350 -9.733 -4.967 1.00 88.50 447 ALA A CA 1
ATOM 3544 C C . ALA A 1 447 ? 4.884 -8.727 -6.001 1.00 88.50 447 ALA A C 1
ATOM 3546 O O . ALA A 1 447 ? 5.104 -9.092 -7.155 1.00 88.50 447 ALA A O 1
ATOM 3547 N N . LEU A 1 448 ? 5.157 -7.490 -5.573 1.00 84.62 448 LEU A N 1
ATOM 3548 C CA . LEU A 1 448 ? 5.769 -6.449 -6.407 1.00 84.62 448 LEU A CA 1
ATOM 3549 C C . LEU A 1 448 ? 7.252 -6.725 -6.705 1.00 84.62 448 LEU A C 1
ATOM 3551 O O . LEU A 1 448 ? 7.803 -6.197 -7.664 1.00 84.62 448 LEU A O 1
ATOM 3555 N N . THR A 1 449 ? 7.908 -7.559 -5.895 1.00 84.38 449 THR A N 1
ATOM 3556 C CA . THR A 1 449 ? 9.341 -7.851 -6.014 1.00 84.38 449 THR A CA 1
ATOM 3557 C C . THR A 1 449 ? 9.662 -8.901 -7.060 1.00 84.38 449 THR A C 1
ATOM 3559 O O . THR A 1 449 ? 10.676 -8.792 -7.742 1.00 84.38 449 THR A O 1
ATOM 3562 N N . ILE A 1 450 ? 8.841 -9.943 -7.172 1.00 79.94 450 ILE A N 1
ATOM 3563 C CA . ILE A 1 450 ? 9.227 -11.156 -7.902 1.00 79.94 450 ILE A CA 1
ATOM 3564 C C . ILE A 1 450 ? 9.492 -10.886 -9.381 1.00 79.94 450 ILE A C 1
ATOM 3566 O O . ILE A 1 450 ? 10.498 -11.361 -9.907 1.00 79.94 450 ILE A O 1
ATOM 3570 N N . ASN A 1 451 ? 8.637 -10.100 -10.039 1.00 75.25 451 ASN A N 1
ATOM 3571 C CA . ASN A 1 451 ? 8.764 -9.868 -11.478 1.00 75.25 451 ASN A CA 1
ATOM 3572 C C . ASN A 1 451 ? 9.994 -9.005 -11.819 1.00 75.25 451 ASN A C 1
ATOM 3574 O O . ASN A 1 451 ? 10.806 -9.461 -12.627 1.00 75.25 451 ASN A O 1
ATOM 3578 N N . PRO A 1 452 ? 10.216 -7.836 -11.179 1.00 74.50 452 PRO A N 1
ATOM 3579 C CA . PRO A 1 452 ? 11.429 -7.050 -11.417 1.00 74.50 452 PRO A CA 1
ATOM 3580 C C . PRO A 1 452 ? 12.708 -7.760 -10.955 1.00 74.50 452 PRO A C 1
ATOM 3582 O O . PRO A 1 452 ? 13.750 -7.643 -11.587 1.00 74.50 452 PRO A O 1
ATOM 3585 N N . ALA A 1 453 ? 12.663 -8.543 -9.873 1.00 78.62 453 ALA A N 1
ATOM 3586 C CA . ALA A 1 453 ? 13.838 -9.295 -9.434 1.00 78.62 453 ALA A CA 1
ATOM 3587 C C . ALA A 1 453 ? 14.226 -10.390 -10.439 1.00 78.62 453 ALA A C 1
ATOM 3589 O O . ALA A 1 453 ? 15.411 -10.612 -10.678 1.00 78.62 453 ALA A O 1
ATOM 3590 N N . ALA A 1 454 ? 13.243 -11.060 -11.051 1.00 77.31 454 ALA A N 1
ATOM 3591 C CA . ALA A 1 454 ? 13.492 -12.083 -12.061 1.00 77.31 454 ALA A CA 1
ATOM 3592 C C . ALA A 1 454 ? 14.124 -11.506 -13.339 1.00 77.31 454 ALA A C 1
ATOM 3594 O O . ALA A 1 454 ? 14.981 -12.158 -13.939 1.00 77.31 454 ALA A O 1
ATOM 3595 N N . SER A 1 455 ? 13.757 -10.281 -13.737 1.00 72.38 455 SER A N 1
ATOM 3596 C CA . SER A 1 455 ? 14.321 -9.649 -14.936 1.00 72.38 455 SER A CA 1
ATOM 3597 C C . SER A 1 455 ? 15.817 -9.350 -14.790 1.00 72.38 455 SER A C 1
ATOM 3599 O O . SER A 1 455 ? 16.552 -9.521 -15.757 1.00 72.38 455 SER A O 1
ATOM 3601 N N . LEU A 1 456 ? 16.318 -9.051 -13.583 1.00 70.50 456 LEU A N 1
ATOM 3602 C CA . LEU A 1 456 ? 17.761 -8.857 -13.340 1.00 70.50 456 LEU A CA 1
ATOM 3603 C C . LEU A 1 456 ? 18.619 -10.068 -13.715 1.00 70.50 456 LEU A C 1
ATOM 3605 O O . LEU A 1 456 ? 19.772 -9.907 -14.116 1.00 70.50 456 LEU A O 1
ATOM 3609 N N . PHE A 1 457 ? 18.064 -11.275 -13.593 1.00 71.12 457 PHE A N 1
ATOM 3610 C CA . PHE A 1 457 ? 18.762 -12.509 -13.945 1.00 71.12 457 PHE A CA 1
ATOM 3611 C C . PHE A 1 457 ? 18.652 -12.858 -15.432 1.00 71.12 457 PHE A C 1
ATOM 3613 O O . PHE A 1 457 ? 19.512 -13.566 -15.951 1.00 71.12 457 PHE A O 1
ATOM 3620 N N . GLY A 1 458 ? 17.626 -12.358 -16.126 1.00 61.16 458 GLY A N 1
ATOM 3621 C CA . GLY A 1 458 ? 17.367 -12.678 -17.532 1.00 61.16 458 GLY A CA 1
ATOM 3622 C C . GLY A 1 458 ? 18.257 -11.939 -18.538 1.00 61.16 458 GLY A C 1
ATOM 3623 O O . GLY A 1 458 ? 18.369 -12.379 -19.675 1.00 61.16 458 GLY A O 1
ATOM 3624 N N . ILE A 1 459 ? 18.898 -10.835 -18.139 1.00 54.16 459 ILE A N 1
ATOM 3625 C CA . ILE A 1 459 ? 19.453 -9.835 -19.078 1.00 54.16 459 ILE A CA 1
ATOM 3626 C C . ILE A 1 459 ? 20.951 -10.042 -19.367 1.00 54.16 459 ILE A C 1
ATOM 3628 O O . ILE A 1 459 ? 21.509 -9.442 -20.280 1.00 54.16 459 ILE A O 1
ATOM 3632 N N . GLY A 1 460 ? 21.636 -10.914 -18.623 1.00 49.12 460 GLY A N 1
ATOM 3633 C CA . GLY A 1 460 ? 23.021 -11.314 -18.923 1.00 49.12 460 GLY A CA 1
ATOM 3634 C C . GLY A 1 460 ? 24.106 -10.244 -18.701 1.00 49.12 460 GLY A C 1
ATOM 3635 O O . GLY A 1 460 ? 25.282 -10.528 -18.918 1.00 49.12 460 GLY A O 1
ATOM 3636 N N . ASN A 1 461 ? 23.759 -9.039 -18.231 1.00 58.25 461 ASN A N 1
ATOM 3637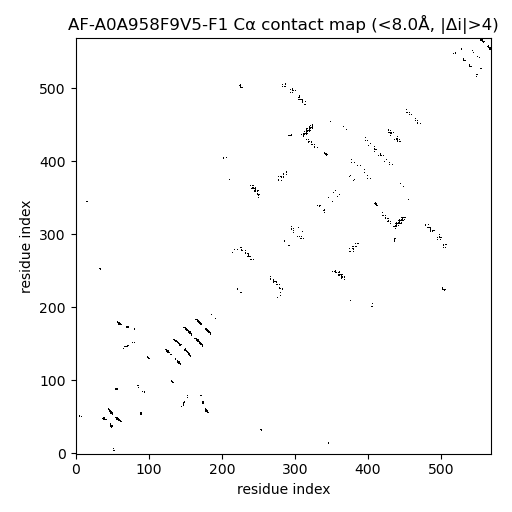 C CA . ASN A 1 461 ? 24.714 -8.003 -17.818 1.00 58.25 461 ASN A CA 1
ATOM 3638 C C . ASN A 1 461 ? 25.265 -8.304 -16.410 1.00 58.25 461 ASN A C 1
ATOM 3640 O O . ASN A 1 461 ? 24.494 -8.538 -15.477 1.00 58.25 461 ASN A O 1
ATOM 3644 N N . SER A 1 462 ? 26.587 -8.240 -16.224 1.00 61.03 462 SER A N 1
ATOM 3645 C CA . SER A 1 462 ? 27.242 -8.483 -14.931 1.00 61.03 462 SER A CA 1
ATOM 3646 C C . SER A 1 462 ? 26.767 -7.537 -13.818 1.00 61.03 462 SER A C 1
ATOM 3648 O O . SER A 1 462 ? 26.644 -7.972 -12.673 1.00 61.03 462 SER A O 1
ATOM 3650 N N . GLY A 1 463 ? 26.432 -6.280 -14.138 1.00 6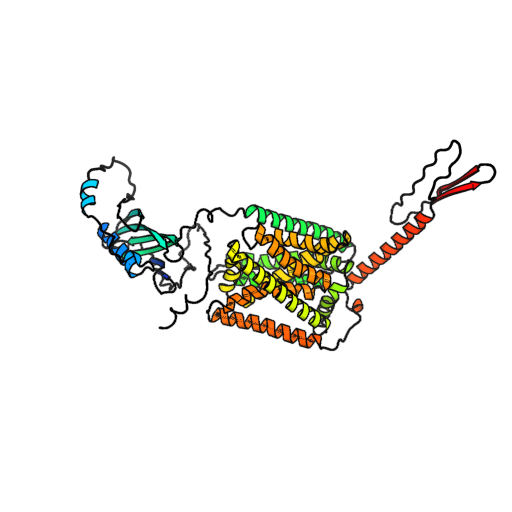1.12 463 GLY A N 1
ATOM 3651 C CA . GLY A 1 463 ? 25.911 -5.305 -13.167 1.00 61.12 463 GLY A CA 1
ATOM 3652 C C . GLY A 1 463 ? 24.483 -5.608 -12.690 1.00 61.12 463 GLY A C 1
ATOM 3653 O O . GLY A 1 463 ? 24.188 -5.537 -11.492 1.00 61.12 463 GLY A O 1
ATOM 3654 N N . HIS A 1 464 ? 23.597 -6.016 -13.603 1.00 67.56 464 HIS A N 1
ATOM 3655 C CA . HIS A 1 464 ? 22.230 -6.419 -13.249 1.00 67.56 464 HIS A CA 1
ATOM 3656 C C . HIS A 1 464 ? 22.220 -7.756 -12.510 1.00 67.56 464 HIS A C 1
ATOM 3658 O O . HIS A 1 464 ? 21.522 -7.882 -11.508 1.00 67.56 464 HIS A O 1
ATOM 3664 N N . LEU A 1 465 ? 23.071 -8.707 -12.910 1.00 70.44 465 LEU A N 1
ATOM 3665 C CA . LEU A 1 465 ? 23.246 -9.975 -12.198 1.00 70.44 465 LEU A CA 1
ATOM 3666 C C . LEU A 1 465 ? 23.715 -9.760 -10.755 1.00 70.44 465 LEU A C 1
ATOM 3668 O O . LEU A 1 465 ? 23.169 -10.372 -9.838 1.00 70.44 465 LEU A O 1
ATOM 3672 N N . ALA A 1 466 ? 24.686 -8.866 -10.531 1.00 74.44 466 ALA A N 1
ATOM 3673 C CA . ALA A 1 466 ? 25.123 -8.505 -9.183 1.00 74.44 466 ALA A CA 1
ATOM 3674 C C . ALA A 1 466 ? 23.968 -7.914 -8.357 1.00 74.44 466 ALA A C 1
ATOM 3676 O O . ALA A 1 466 ? 23.734 -8.346 -7.230 1.00 74.44 466 ALA A O 1
ATOM 3677 N N . SER A 1 467 ? 23.194 -6.993 -8.939 1.00 80.12 467 SER A N 1
ATOM 3678 C CA . SER A 1 467 ? 22.005 -6.424 -8.290 1.00 80.12 467 SER A CA 1
ATOM 3679 C C . SER A 1 467 ? 20.948 -7.491 -7.978 1.00 80.12 467 SER A C 1
ATOM 3681 O O . SER A 1 467 ? 20.349 -7.468 -6.904 1.00 80.12 467 SER A O 1
ATOM 3683 N N . GLY A 1 468 ? 20.763 -8.468 -8.872 1.00 82.75 468 GLY A N 1
ATOM 3684 C CA . GLY A 1 468 ? 19.844 -9.591 -8.684 1.00 82.75 468 GLY A CA 1
ATOM 3685 C C . GLY A 1 468 ? 20.236 -10.436 -7.480 1.00 82.75 468 GLY A C 1
ATOM 3686 O O . GLY A 1 468 ? 19.399 -10.731 -6.627 1.00 82.75 468 GLY A O 1
ATOM 3687 N N . TRP A 1 469 ? 21.526 -10.753 -7.342 1.00 87.44 469 TRP A N 1
ATOM 3688 C CA . TRP A 1 469 ? 22.040 -11.458 -6.167 1.00 87.44 469 TRP A CA 1
ATOM 3689 C C . TRP A 1 469 ? 21.889 -10.661 -4.873 1.00 87.44 469 TRP A C 1
ATOM 3691 O O . TRP A 1 469 ? 21.604 -11.261 -3.841 1.00 87.44 469 TRP A O 1
ATOM 3701 N N . VAL A 1 470 ? 22.015 -9.331 -4.906 1.00 90.00 470 VAL A N 1
ATOM 3702 C CA . VAL A 1 470 ? 21.762 -8.485 -3.726 1.00 90.00 470 VAL A CA 1
ATOM 3703 C C . VAL A 1 470 ? 20.286 -8.538 -3.319 1.00 90.00 470 VAL A C 1
ATOM 3705 O O . VAL A 1 470 ? 19.991 -8.729 -2.139 1.00 90.00 470 VAL A O 1
ATOM 3708 N N . VAL A 1 471 ? 19.352 -8.449 -4.274 1.00 88.50 471 VAL A N 1
ATOM 3709 C CA . VAL A 1 471 ? 17.908 -8.600 -4.004 1.00 88.50 471 VAL A CA 1
ATOM 3710 C C . VAL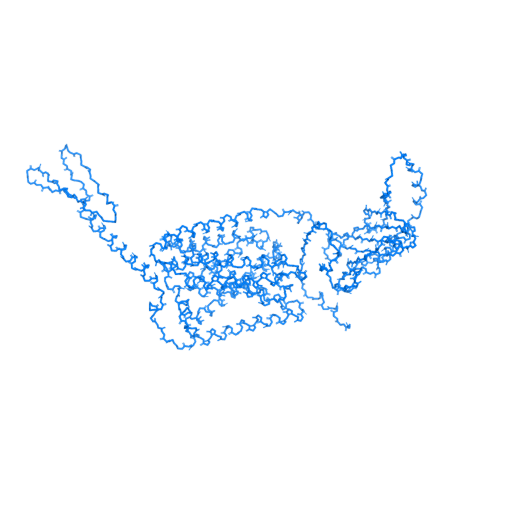 A 1 471 ? 17.600 -9.997 -3.449 1.00 88.50 471 VAL A C 1
ATOM 3712 O O . VAL A 1 471 ? 16.883 -10.128 -2.455 1.00 88.50 471 VAL A O 1
ATOM 3715 N N . ALA A 1 472 ? 18.183 -11.048 -4.033 1.00 89.75 472 ALA A N 1
ATOM 3716 C CA . ALA A 1 472 ? 18.018 -12.421 -3.558 1.00 89.75 472 ALA A CA 1
ATOM 3717 C C . ALA A 1 472 ? 18.603 -12.624 -2.149 1.00 89.75 472 ALA A C 1
ATOM 3719 O O . ALA A 1 472 ? 17.970 -13.259 -1.305 1.00 89.75 472 ALA A O 1
ATOM 3720 N N . ALA A 1 473 ? 19.774 -12.048 -1.863 1.00 93.12 473 ALA A N 1
ATOM 3721 C CA . ALA A 1 473 ? 20.393 -12.085 -0.542 1.00 93.12 473 ALA A CA 1
ATOM 3722 C C . ALA A 1 473 ? 19.544 -11.346 0.499 1.00 93.12 473 ALA A C 1
ATOM 3724 O O . ALA A 1 473 ? 19.357 -11.859 1.600 1.00 93.12 473 ALA A O 1
ATOM 3725 N N . PHE A 1 474 ? 18.972 -10.190 0.146 1.00 92.62 474 PHE A N 1
ATOM 3726 C CA . PHE A 1 474 ? 18.028 -9.469 1.000 1.00 92.62 474 PHE A CA 1
ATOM 3727 C C . PHE A 1 474 ? 16.805 -10.333 1.342 1.00 92.62 474 PHE A C 1
ATOM 3729 O O . PHE A 1 474 ? 16.473 -10.486 2.518 1.00 92.62 474 PHE A O 1
ATOM 3736 N N . GLY A 1 475 ? 16.186 -10.970 0.342 1.00 91.69 475 GLY A N 1
ATOM 3737 C CA . GLY A 1 475 ? 15.071 -11.897 0.561 1.00 91.69 475 GLY A CA 1
ATOM 3738 C C . GLY A 1 475 ? 15.455 -13.110 1.419 1.00 91.69 475 GLY A C 1
ATOM 3739 O O . GLY A 1 475 ? 14.717 -13.486 2.329 1.00 91.69 475 GLY A O 1
ATOM 3740 N N . GLY A 1 476 ? 16.636 -13.690 1.186 1.00 93.69 476 GLY A N 1
ATOM 3741 C CA . GLY A 1 476 ? 17.162 -14.813 1.967 1.00 93.69 476 GLY A CA 1
ATOM 3742 C C . GLY A 1 476 ? 17.427 -14.454 3.431 1.00 93.69 476 GLY A C 1
ATOM 3743 O O . GLY A 1 476 ? 17.012 -15.185 4.330 1.00 93.69 476 GLY A O 1
ATOM 3744 N N . LEU A 1 477 ? 18.055 -13.305 3.692 1.00 96.00 477 LEU A N 1
ATOM 3745 C CA . LEU A 1 477 ? 18.282 -12.797 5.048 1.00 96.00 477 LEU A CA 1
ATOM 3746 C C . LEU A 1 477 ? 16.965 -12.505 5.769 1.00 96.00 477 LEU A C 1
ATOM 3748 O O . LEU A 1 477 ? 16.831 -12.825 6.950 1.00 96.00 477 LEU A O 1
ATOM 3752 N N . LEU A 1 478 ? 15.981 -11.952 5.059 1.00 95.19 478 LEU A N 1
ATOM 3753 C CA . LEU A 1 478 ? 14.653 -11.706 5.608 1.00 95.19 478 LEU A CA 1
ATOM 3754 C C . LEU A 1 478 ? 13.936 -13.012 5.980 1.00 95.19 478 LEU A C 1
ATOM 3756 O O . LEU A 1 478 ? 13.320 -13.082 7.041 1.00 95.19 478 LEU A O 1
ATOM 3760 N N . LEU A 1 479 ? 14.051 -14.060 5.158 1.00 95.44 479 LEU A N 1
ATOM 3761 C CA . LEU A 1 479 ? 13.520 -15.392 5.467 1.00 95.44 479 LEU A CA 1
ATOM 3762 C C . LEU A 1 479 ? 14.207 -16.018 6.685 1.00 95.44 479 LEU A C 1
ATOM 3764 O O . LEU A 1 479 ? 13.527 -16.557 7.556 1.00 95.44 479 LEU A O 1
ATOM 3768 N N . ILE A 1 480 ? 15.536 -15.913 6.783 1.00 96.69 480 ILE A N 1
ATOM 3769 C CA . ILE A 1 480 ? 16.285 -16.381 7.959 1.00 96.69 480 ILE A CA 1
ATOM 3770 C C . ILE A 1 480 ? 15.803 -15.642 9.209 1.00 96.69 480 ILE A C 1
ATOM 3772 O O . ILE A 1 480 ? 15.478 -16.278 10.209 1.00 96.69 480 ILE A O 1
ATOM 3776 N N . TYR A 1 481 ? 15.694 -14.315 9.145 1.00 96.81 481 TYR A N 1
ATOM 3777 C CA . TYR A 1 481 ? 15.163 -13.505 10.238 1.00 96.81 481 TYR A CA 1
ATOM 3778 C C . TYR A 1 481 ? 13.732 -13.921 10.614 1.00 96.81 481 TYR A C 1
ATOM 3780 O O . TYR A 1 481 ? 13.428 -14.084 11.797 1.00 96.81 481 TYR A O 1
ATOM 3788 N N . ALA A 1 482 ? 12.867 -14.175 9.632 1.00 96.44 482 ALA A N 1
ATOM 3789 C CA . ALA A 1 482 ? 11.499 -14.626 9.863 1.00 96.44 482 ALA A CA 1
ATOM 3790 C C . ALA A 1 482 ? 11.441 -15.991 10.576 1.00 96.44 482 ALA A C 1
ATOM 3792 O O . ALA A 1 482 ? 10.668 -16.158 11.515 1.00 96.44 482 ALA A O 1
ATOM 3793 N N . ILE A 1 483 ? 12.293 -16.946 10.190 1.00 96.25 483 ILE A N 1
ATOM 3794 C CA . ILE A 1 483 ? 12.379 -18.274 10.824 1.00 96.25 483 ILE A CA 1
ATOM 3795 C C . ILE A 1 483 ? 12.938 -18.169 12.249 1.00 96.25 483 ILE A C 1
ATOM 3797 O O . ILE A 1 483 ? 12.372 -18.743 13.179 1.00 96.25 483 ILE A O 1
ATOM 3801 N N . VAL A 1 484 ? 14.022 -17.410 12.436 1.00 95.88 484 VAL A N 1
ATOM 3802 C CA . VAL A 1 484 ? 14.656 -17.217 13.751 1.00 95.88 484 VAL A CA 1
ATOM 3803 C C . VAL A 1 484 ? 13.683 -16.570 14.733 1.00 95.88 484 VAL A C 1
ATOM 3805 O O . VAL A 1 484 ? 13.577 -17.014 15.873 1.00 95.88 484 VAL A O 1
ATOM 3808 N N . THR A 1 485 ? 12.951 -15.544 14.296 1.00 94.94 485 THR A N 1
ATOM 3809 C CA . THR A 1 485 ? 11.951 -14.879 15.141 1.00 94.94 485 THR A CA 1
ATOM 3810 C C . THR A 1 485 ? 10.744 -15.764 15.406 1.00 94.94 485 THR A C 1
ATOM 3812 O O . THR A 1 485 ? 10.284 -15.802 16.540 1.00 94.94 485 THR A O 1
ATOM 3815 N N . PHE A 1 486 ? 10.276 -16.538 14.423 1.00 94.94 486 PHE A N 1
ATOM 3816 C CA . PHE A 1 486 ? 9.158 -17.472 14.587 1.00 94.94 486 PHE A CA 1
ATOM 3817 C C . PHE A 1 486 ? 9.406 -18.533 15.674 1.00 94.94 486 PHE A C 1
ATOM 3819 O O . PHE A 1 486 ? 8.481 -18.884 16.403 1.00 94.94 486 PHE A O 1
ATOM 3826 N N . TRP A 1 487 ? 10.643 -19.018 15.815 1.00 92.62 487 TRP A N 1
ATOM 3827 C CA . TRP A 1 487 ? 11.034 -19.951 16.882 1.00 92.62 487 TRP A CA 1
ATOM 3828 C C . TRP A 1 487 ? 11.511 -19.271 18.172 1.00 92.62 487 TRP A C 1
ATOM 3830 O O . TRP A 1 487 ? 11.849 -19.955 19.139 1.00 92.62 487 TRP A O 1
ATOM 3840 N N . GLY A 1 488 ? 11.555 -17.939 18.199 1.00 89.62 488 GLY A N 1
ATOM 3841 C CA . GLY A 1 488 ? 11.939 -17.171 19.374 1.00 89.62 488 GLY A CA 1
ATOM 3842 C C . GLY A 1 488 ? 10.908 -17.279 20.498 1.00 89.62 488 GLY A C 1
ATOM 3843 O O . GLY A 1 488 ? 9.702 -17.301 20.263 1.00 89.62 488 GLY A O 1
ATOM 3844 N N . SER A 1 489 ? 11.386 -17.312 21.742 1.00 86.62 489 SER A N 1
ATOM 3845 C CA . SER A 1 489 ? 10.517 -17.264 22.921 1.00 86.62 489 SER A CA 1
ATOM 3846 C C . SER A 1 489 ? 10.011 -15.845 23.179 1.00 86.62 489 SER A C 1
ATOM 3848 O O . SER A 1 489 ? 10.794 -14.893 23.257 1.00 86.62 489 SER A O 1
ATOM 3850 N N . ASP A 1 490 ? 8.706 -15.713 23.397 1.00 92.38 490 ASP A N 1
ATOM 3851 C CA . ASP A 1 490 ? 8.062 -14.415 23.571 1.00 92.38 490 ASP A CA 1
ATOM 3852 C C . ASP A 1 490 ? 8.168 -13.895 25.006 1.00 92.38 490 ASP A C 1
ATOM 3854 O O . ASP A 1 490 ? 7.857 -14.587 25.975 1.00 92.38 490 ASP A O 1
ATOM 3858 N N . ARG A 1 491 ? 8.584 -12.632 25.144 1.00 84.31 491 ARG A N 1
ATOM 3859 C CA . ARG A 1 491 ? 8.689 -11.949 26.446 1.00 84.31 491 ARG A CA 1
ATOM 3860 C C . ARG A 1 491 ? 7.383 -11.294 26.895 1.00 84.31 491 ARG A C 1
ATOM 3862 O O . ARG A 1 491 ? 7.234 -11.004 28.078 1.00 84.31 491 ARG A O 1
ATOM 3869 N N . ILE A 1 492 ? 6.470 -11.013 25.964 1.00 88.25 492 ILE A N 1
ATOM 3870 C CA . ILE A 1 492 ? 5.208 -10.310 26.217 1.00 88.25 492 ILE A CA 1
ATOM 3871 C C . ILE A 1 492 ? 4.089 -11.005 25.464 1.00 88.25 492 ILE A C 1
ATOM 3873 O O . ILE A 1 492 ? 4.167 -11.169 24.256 1.00 88.25 492 ILE A O 1
ATOM 3877 N N . THR A 1 493 ? 3.023 -11.341 26.178 1.00 88.62 493 THR A N 1
ATOM 3878 C CA . THR A 1 493 ? 1.785 -11.889 25.605 1.00 88.62 493 THR A CA 1
ATOM 3879 C C . THR A 1 493 ? 0.572 -10.993 25.869 1.00 88.62 493 THR A C 1
ATOM 3881 O O . THR A 1 493 ? -0.458 -11.142 25.217 1.00 88.62 493 THR A O 1
ATOM 3884 N N . ASP A 1 494 ? 0.695 -10.026 26.786 1.00 90.62 494 ASP A N 1
ATOM 3885 C CA . ASP A 1 494 ? -0.341 -9.034 27.081 1.00 90.62 494 ASP A CA 1
ATOM 3886 C C . ASP A 1 494 ? -0.212 -7.822 26.145 1.00 90.62 494 ASP A C 1
ATOM 3888 O O . ASP A 1 494 ? 0.472 -6.835 26.437 1.00 90.62 494 ASP A O 1
ATOM 3892 N N . TYR A 1 495 ? -0.866 -7.916 24.987 1.00 90.25 495 TYR A N 1
ATOM 3893 C CA . TYR A 1 495 ? -0.793 -6.895 23.942 1.00 90.25 495 TYR A CA 1
ATOM 3894 C C . TYR A 1 495 ? -1.519 -5.591 24.297 1.00 90.25 495 TYR A C 1
ATOM 3896 O O . TYR A 1 495 ? -1.200 -4.542 23.740 1.00 90.25 495 TYR A O 1
ATOM 3904 N N . GLN A 1 496 ? -2.454 -5.611 25.253 1.00 86.75 496 GLN A N 1
ATOM 3905 C CA . GLN A 1 496 ? -3.171 -4.398 25.660 1.00 86.75 496 GLN A CA 1
ATOM 3906 C C . GLN A 1 496 ? -2.241 -3.389 26.346 1.00 86.75 496 GLN A C 1
ATOM 3908 O O . GLN A 1 496 ? -2.457 -2.185 26.236 1.00 86.75 496 GLN A O 1
ATOM 3913 N N . ARG A 1 497 ? -1.171 -3.861 27.001 1.00 88.50 497 ARG A N 1
ATOM 3914 C CA . ARG A 1 497 ? -0.182 -3.001 27.677 1.00 88.50 497 ARG A CA 1
ATOM 3915 C C . ARG A 1 497 ? 0.731 -2.235 26.729 1.00 88.50 497 ARG A C 1
ATOM 3917 O O . ARG A 1 497 ? 1.253 -1.194 27.113 1.00 88.50 497 ARG A O 1
ATOM 3924 N N . ILE A 1 498 ? 0.959 -2.767 25.531 1.00 91.50 498 ILE A N 1
ATOM 3925 C CA . ILE A 1 498 ? 1.858 -2.173 24.529 1.00 91.50 498 ILE A CA 1
ATOM 3926 C C . ILE A 1 498 ? 1.101 -1.365 23.468 1.00 91.50 498 ILE A C 1
ATOM 3928 O O . ILE A 1 498 ? 1.726 -0.679 22.654 1.00 91.50 498 ILE A O 1
ATOM 3932 N N . ALA A 1 499 ? -0.233 -1.431 23.481 1.00 91.19 499 ALA A N 1
ATOM 3933 C CA . ALA A 1 499 ? -1.085 -0.613 22.637 1.00 91.19 499 ALA A CA 1
ATOM 3934 C C . ALA A 1 499 ? -0.888 0.883 22.962 1.00 91.19 499 ALA A C 1
ATOM 3936 O O . ALA A 1 499 ? -0.633 1.260 24.110 1.00 91.19 499 ALA A O 1
ATOM 3937 N N . PRO A 1 500 ? -1.006 1.776 21.970 1.00 91.56 500 PRO A N 1
ATOM 3938 C CA . PRO A 1 500 ? -0.761 3.192 22.187 1.00 91.56 500 PRO A CA 1
ATOM 3939 C C . PRO A 1 500 ? -1.855 3.846 23.035 1.00 91.56 500 PRO A C 1
ATOM 3941 O O . PRO A 1 500 ? -3.026 3.494 22.938 1.00 91.56 500 PRO A O 1
ATOM 3944 N N . ALA A 1 501 ? -1.489 4.877 23.804 1.00 89.06 501 ALA A N 1
ATOM 3945 C CA . ALA A 1 501 ? -2.393 5.537 24.752 1.00 89.06 501 ALA A CA 1
ATOM 3946 C C . ALA A 1 501 ? -3.725 6.007 24.134 1.00 89.06 501 ALA A C 1
ATOM 3948 O O . ALA A 1 501 ? -4.776 5.849 24.746 1.00 89.06 501 ALA A O 1
ATOM 3949 N N . PHE A 1 502 ? -3.712 6.520 22.899 1.00 90.94 502 PHE A N 1
ATOM 3950 C CA . PHE A 1 502 ? -4.938 6.961 22.221 1.00 90.94 502 PHE A CA 1
ATOM 3951 C C . PHE A 1 502 ? -5.904 5.804 21.901 1.00 90.94 502 PHE A C 1
ATOM 3953 O O . PHE A 1 502 ? -7.103 6.036 21.783 1.00 90.94 502 PHE A O 1
ATOM 3960 N N . ALA A 1 503 ? -5.422 4.560 21.780 1.00 90.12 503 ALA A N 1
ATOM 3961 C CA . ALA A 1 503 ? -6.287 3.399 21.565 1.00 90.12 503 ALA A CA 1
ATOM 3962 C C . ALA A 1 503 ? -7.166 3.118 22.795 1.00 90.12 503 ALA A C 1
ATOM 3964 O O . ALA A 1 503 ? -8.313 2.685 22.657 1.00 90.12 503 ALA A O 1
ATOM 3965 N N . LYS A 1 504 ? -6.665 3.443 23.995 1.00 88.44 504 LYS A N 1
ATOM 3966 C CA . LYS A 1 504 ? -7.459 3.436 25.228 1.00 88.44 504 LYS A CA 1
ATOM 3967 C C . LYS A 1 504 ? -8.616 4.432 25.142 1.00 88.44 504 LYS A C 1
ATOM 3969 O O . LYS A 1 504 ? -9.745 4.035 25.398 1.00 88.44 504 LYS A O 1
ATOM 3974 N N . ASN A 1 505 ? -8.362 5.661 24.682 1.00 90.06 505 ASN A N 1
ATOM 3975 C CA . ASN A 1 505 ? -9.403 6.684 24.491 1.00 90.06 505 ASN A CA 1
ATOM 3976 C C . ASN A 1 505 ? -10.494 6.212 23.515 1.00 90.06 505 ASN A C 1
ATOM 3978 O O . ASN A 1 505 ? -11.677 6.395 23.782 1.00 90.06 505 ASN A O 1
ATOM 3982 N N . ILE A 1 506 ? -10.108 5.548 22.416 1.00 90.69 506 ILE A N 1
ATOM 3983 C CA . ILE A 1 506 ? -11.064 4.957 21.461 1.00 90.69 506 ILE A CA 1
ATOM 3984 C C . ILE A 1 506 ? -11.959 3.927 22.165 1.00 90.69 506 ILE A C 1
ATOM 3986 O O . ILE A 1 506 ? -13.179 3.948 22.002 1.00 90.69 506 ILE A O 1
ATOM 3990 N N . THR A 1 507 ? -11.356 3.050 22.971 1.00 89.56 507 THR A N 1
ATOM 3991 C CA . THR A 1 507 ? -12.059 1.967 23.677 1.00 89.56 507 THR A CA 1
ATOM 3992 C C . THR A 1 507 ? -12.990 2.526 24.757 1.00 89.56 507 THR A C 1
ATOM 3994 O O . THR A 1 507 ? -14.138 2.101 24.872 1.00 89.56 507 THR A O 1
ATOM 3997 N N . GLU A 1 508 ? -12.530 3.519 25.524 1.00 89.31 508 GLU A N 1
ATOM 3998 C CA . GLU A 1 508 ? -13.326 4.222 26.535 1.00 89.31 508 GLU A CA 1
ATOM 3999 C C . GLU A 1 508 ? -14.516 4.951 25.905 1.00 89.31 508 GLU A C 1
ATOM 4001 O O . GLU A 1 508 ? -15.637 4.816 26.394 1.00 89.31 508 GLU A O 1
ATOM 4006 N N . ARG A 1 509 ? -14.313 5.641 24.773 1.00 90.06 509 ARG A N 1
ATOM 4007 C CA . ARG A 1 509 ? -15.406 6.286 24.034 1.00 90.06 509 ARG A CA 1
ATOM 4008 C C . ARG A 1 509 ? -16.437 5.269 23.553 1.00 90.06 509 ARG A C 1
ATOM 4010 O O . ARG A 1 509 ? -17.629 5.495 23.727 1.00 90.06 509 ARG A O 1
ATOM 4017 N N . GLN A 1 510 ? -16.001 4.159 22.952 1.00 89.00 510 GLN A N 1
ATOM 4018 C CA . GLN A 1 510 ? -16.910 3.102 22.491 1.00 89.00 510 GLN A CA 1
ATOM 4019 C C . GLN A 1 510 ? -17.716 2.506 23.646 1.00 89.00 510 GLN A C 1
ATOM 4021 O O . GLN A 1 510 ? -18.916 2.279 23.503 1.00 89.00 510 GLN A O 1
ATOM 4026 N N . ARG A 1 511 ? -17.074 2.286 24.797 1.00 90.81 511 ARG A N 1
ATOM 4027 C CA . ARG A 1 511 ? -17.744 1.797 26.000 1.00 90.81 511 ARG A CA 1
ATOM 4028 C C . ARG A 1 511 ? -18.792 2.788 26.505 1.00 90.81 511 ARG A C 1
ATOM 4030 O O . ARG A 1 511 ? -19.925 2.377 26.721 1.00 90.81 511 ARG A O 1
ATOM 4037 N N . LEU A 1 512 ? -18.443 4.069 26.641 1.00 91.69 512 LEU A N 1
ATOM 4038 C CA . LEU A 1 512 ? -19.379 5.110 27.076 1.00 91.69 512 LEU A CA 1
ATOM 4039 C C . LEU A 1 512 ? -20.572 5.211 26.119 1.00 91.69 512 LEU A C 1
ATOM 4041 O O . LEU A 1 512 ? -21.718 5.255 26.550 1.00 91.69 512 LEU A O 1
ATOM 4045 N N . GLN A 1 513 ? -20.307 5.191 24.811 1.00 89.50 513 GLN A N 1
ATOM 4046 C CA . GLN A 1 513 ? -21.353 5.228 23.795 1.00 89.50 513 GLN A CA 1
ATOM 4047 C C . GLN A 1 513 ? -22.289 4.017 23.910 1.00 89.50 513 GLN A C 1
ATOM 4049 O O . GLN A 1 513 ? -23.501 4.174 23.814 1.00 89.50 513 GLN A O 1
ATOM 4054 N N . ARG A 1 514 ? -21.748 2.824 24.190 1.00 90.19 514 ARG A N 1
ATOM 4055 C CA . ARG A 1 514 ? -22.539 1.612 24.431 1.00 90.19 514 ARG A CA 1
ATOM 4056 C C . ARG A 1 514 ? -23.396 1.718 25.692 1.00 90.19 514 ARG A C 1
ATOM 4058 O O . ARG A 1 514 ? -24.547 1.303 25.676 1.00 90.19 514 ARG A O 1
ATOM 4065 N N . GLU A 1 515 ? -22.842 2.256 26.775 1.00 93.69 515 GLU A N 1
ATOM 4066 C CA . GLU A 1 515 ? -23.570 2.479 28.029 1.00 93.69 515 GLU A CA 1
ATOM 4067 C C . GLU A 1 515 ? -24.726 3.478 27.828 1.00 93.69 515 GLU A C 1
ATOM 4069 O O . GLU A 1 515 ? -25.831 3.233 28.310 1.00 93.69 515 GLU A O 1
ATOM 4074 N N . LEU A 1 516 ? -24.514 4.542 27.043 1.00 91.56 516 LEU A N 1
ATOM 4075 C CA . LEU A 1 516 ? -25.557 5.506 26.671 1.00 91.56 516 LEU A CA 1
ATOM 4076 C C . LEU A 1 516 ? -26.623 4.906 25.741 1.00 91.56 516 LEU A C 1
ATOM 4078 O O . LEU A 1 516 ? -27.808 5.151 25.949 1.00 91.56 516 LEU A O 1
ATOM 4082 N N . GLU A 1 517 ? -26.229 4.101 24.749 1.00 90.31 517 GLU A N 1
ATOM 4083 C CA . GLU A 1 517 ? -27.161 3.354 23.887 1.00 90.31 517 GLU A CA 1
ATOM 4084 C C . GLU A 1 517 ? -28.064 2.436 24.722 1.00 90.31 517 GLU A C 1
ATOM 4086 O O . GLU A 1 517 ? -29.280 2.449 24.558 1.00 90.31 517 GLU A O 1
ATOM 4091 N N . ILE A 1 518 ? -27.491 1.704 25.682 1.00 91.94 518 ILE A N 1
ATOM 4092 C CA . ILE A 1 518 ? -28.259 0.844 26.591 1.00 91.94 518 ILE A CA 1
ATOM 4093 C C . ILE A 1 518 ? -29.196 1.676 27.470 1.00 91.94 518 ILE A C 1
ATOM 4095 O O . ILE A 1 518 ? -30.360 1.318 27.626 1.00 91.94 518 ILE A O 1
ATOM 4099 N N . ALA A 1 519 ? -28.719 2.784 28.043 1.00 90.94 519 ALA A N 1
ATOM 4100 C CA . ALA A 1 519 ? -29.550 3.658 28.868 1.00 90.94 519 ALA A CA 1
ATOM 4101 C C . ALA A 1 519 ? -30.741 4.224 28.078 1.00 90.94 519 ALA A C 1
ATOM 4103 O O . ALA A 1 519 ? -31.859 4.267 28.591 1.00 90.94 519 ALA A O 1
ATOM 4104 N N . ARG A 1 520 ? -30.516 4.590 26.811 1.00 89.12 520 ARG A N 1
ATOM 4105 C CA . ARG A 1 520 ? -31.567 5.010 25.884 1.00 89.12 520 ARG A CA 1
ATOM 4106 C C . ARG A 1 520 ? -32.574 3.894 25.638 1.00 89.12 520 ARG A C 1
ATOM 4108 O O . ARG A 1 520 ? -33.770 4.142 25.737 1.00 89.12 520 ARG A O 1
ATOM 4115 N N . ASP A 1 521 ? -32.111 2.686 25.331 1.00 89.94 521 ASP A N 1
ATOM 4116 C CA . ASP A 1 521 ? -32.993 1.545 25.070 1.00 89.94 521 ASP A CA 1
ATOM 4117 C C . ASP A 1 521 ? -33.837 1.198 26.306 1.00 89.94 521 ASP A C 1
ATOM 4119 O O . ASP A 1 521 ? -35.037 0.952 26.186 1.00 89.94 521 ASP A O 1
ATOM 4123 N N . VAL A 1 522 ? -33.244 1.261 27.504 1.00 91.06 522 VAL A N 1
ATOM 4124 C CA . VAL A 1 522 ? -33.957 1.079 28.777 1.00 91.06 522 VAL A CA 1
ATOM 4125 C C . VAL A 1 522 ? -35.007 2.172 28.980 1.00 91.06 522 VAL A C 1
ATOM 4127 O O . VAL A 1 522 ? -36.162 1.844 29.242 1.00 91.06 522 VAL A O 1
ATOM 4130 N N . GLN A 1 523 ? -34.657 3.451 28.808 1.00 87.75 523 GLN A N 1
ATOM 4131 C CA . GLN A 1 523 ? -35.621 4.549 28.933 1.00 87.75 523 GLN A CA 1
ATOM 4132 C C . GLN A 1 523 ? -36.784 4.386 27.947 1.00 87.75 523 GLN A C 1
ATOM 4134 O O . GLN A 1 523 ? -37.944 4.492 28.336 1.00 87.75 523 GLN A O 1
ATOM 4139 N N . MET A 1 524 ? -36.481 4.101 26.679 1.00 88.31 524 MET A N 1
ATOM 4140 C CA . MET A 1 524 ? -37.498 3.909 25.644 1.00 88.31 524 MET A CA 1
ATOM 4141 C C . MET A 1 524 ? -38.382 2.687 25.924 1.00 88.31 524 MET A C 1
ATOM 4143 O O . MET A 1 524 ? -39.546 2.697 25.538 1.00 88.31 524 MET A O 1
ATOM 4147 N N . SER A 1 525 ? -37.862 1.663 26.613 1.00 89.19 525 SER A N 1
ATOM 4148 C CA . SER A 1 525 ? -38.640 0.486 27.024 1.00 89.19 525 SER A CA 1
ATOM 4149 C C . SER A 1 525 ? -39.668 0.775 28.122 1.00 89.19 525 SER A C 1
ATOM 4151 O O . SER A 1 525 ? -40.619 0.009 28.264 1.00 89.19 525 SER A O 1
ATOM 4153 N N . PHE A 1 526 ? -39.508 1.870 28.875 1.00 87.81 526 PHE A N 1
ATOM 4154 C CA . PHE A 1 526 ? -40.493 2.309 29.868 1.00 87.81 526 PHE A CA 1
ATOM 4155 C C . PHE A 1 526 ? -41.653 3.105 29.265 1.00 87.81 526 PHE A C 1
ATOM 4157 O O . PHE A 1 526 ? -42.651 3.308 29.946 1.00 87.81 526 PHE A O 1
ATOM 4164 N N . LEU A 1 527 ? -41.544 3.564 28.015 1.00 90.50 527 LEU A N 1
ATOM 4165 C CA . LEU A 1 527 ? -42.624 4.306 27.370 1.00 90.50 527 LEU A CA 1
ATOM 4166 C C . LEU A 1 527 ? -43.732 3.349 26.889 1.00 90.50 527 LEU A C 1
ATOM 4168 O O . LEU A 1 527 ? -43.424 2.243 26.431 1.00 90.50 527 LEU A O 1
ATOM 4172 N N . PRO A 1 528 ? -45.012 3.765 26.919 1.00 89.19 528 PRO A N 1
ATOM 4173 C CA . PRO A 1 528 ? -46.120 2.973 26.396 1.00 89.19 528 PRO A CA 1
ATOM 4174 C C . PRO A 1 528 ? -45.881 2.518 24.953 1.00 89.19 528 PRO A C 1
ATOM 4176 O O . PRO A 1 528 ? -45.700 3.337 24.050 1.00 89.19 528 PRO A O 1
ATOM 4179 N N . ALA A 1 529 ? -45.919 1.201 24.728 1.00 84.31 529 ALA A N 1
ATOM 4180 C CA . ALA A 1 529 ? -45.747 0.612 23.397 1.00 84.31 529 ALA A CA 1
ATOM 4181 C C . ALA A 1 529 ? -46.978 0.806 22.493 1.00 84.31 529 ALA A C 1
ATOM 4183 O O . ALA A 1 529 ? -46.856 0.805 21.267 1.00 84.31 529 ALA A O 1
ATOM 4184 N N . VAL A 1 530 ? -48.162 0.950 23.095 1.00 85.44 530 VAL A N 1
ATOM 4185 C CA . VAL A 1 530 ? -49.445 1.145 22.414 1.00 85.44 530 VAL A CA 1
ATOM 4186 C C . VAL A 1 530 ? -50.209 2.234 23.159 1.00 85.44 530 VAL A C 1
ATOM 4188 O O . VAL A 1 530 ? -50.226 2.247 24.390 1.00 85.44 530 VAL A O 1
ATOM 4191 N N . ASN A 1 531 ? -50.829 3.152 22.420 1.00 89.19 531 ASN A N 1
ATOM 4192 C CA . ASN A 1 531 ? -51.717 4.144 23.021 1.00 89.19 531 ASN A CA 1
ATOM 4193 C C . ASN A 1 531 ? -53.018 3.453 23.468 1.00 89.19 531 ASN A C 1
ATOM 4195 O O . ASN A 1 531 ? -53.501 2.575 22.752 1.00 89.19 531 ASN A O 1
ATOM 4199 N N . PRO A 1 532 ? -53.598 3.828 24.618 1.00 88.50 532 PRO A N 1
ATOM 4200 C CA . PRO A 1 532 ? -54.854 3.246 25.078 1.00 88.50 532 PRO A CA 1
ATOM 4201 C C . PRO A 1 532 ? -55.997 3.565 24.103 1.00 88.50 532 PRO A C 1
ATOM 4203 O O . PRO A 1 532 ? -56.075 4.672 23.568 1.00 88.50 532 PRO A O 1
ATOM 4206 N N . ASP A 1 533 ? -56.894 2.599 23.899 1.00 85.00 533 ASP A N 1
ATOM 4207 C CA . ASP A 1 533 ? -58.109 2.775 23.099 1.00 85.00 533 ASP A CA 1
ATOM 4208 C C . ASP A 1 533 ? -59.239 3.287 23.999 1.00 85.00 533 ASP A C 1
ATOM 4210 O O . ASP A 1 533 ? -59.787 2.551 24.823 1.00 85.00 533 ASP A O 1
ATOM 4214 N N . VAL A 1 534 ? -59.555 4.578 23.883 1.00 86.56 534 VAL A N 1
ATOM 4215 C CA . VAL A 1 534 ? -60.593 5.235 24.683 1.00 86.56 534 VAL A CA 1
ATOM 4216 C C . VAL A 1 534 ? -61.693 5.733 23.761 1.00 86.56 534 VAL A C 1
ATOM 4218 O O . VAL A 1 534 ? -61.460 6.514 22.840 1.00 86.56 534 VAL A O 1
ATOM 4221 N N . HIS A 1 535 ? -62.930 5.317 24.039 1.00 84.44 535 HIS A N 1
ATOM 4222 C CA . HIS A 1 535 ? -64.085 5.678 23.225 1.00 84.44 535 HIS A CA 1
ATOM 4223 C C . HIS A 1 535 ? -64.214 7.206 23.071 1.00 84.44 535 HIS A C 1
ATOM 4225 O O . HIS A 1 535 ? -64.333 7.933 24.059 1.00 84.44 535 HIS A O 1
ATOM 4231 N N . ASN A 1 536 ? -64.239 7.671 21.817 1.00 87.38 536 ASN A N 1
ATOM 4232 C CA . ASN A 1 536 ? -64.296 9.081 21.408 1.00 87.38 536 ASN A CA 1
ATOM 4233 C C . ASN A 1 536 ? -63.033 9.924 21.695 1.00 87.38 536 ASN A C 1
ATOM 4235 O O . ASN A 1 536 ? -63.122 11.152 21.651 1.00 87.38 536 ASN A O 1
ATOM 4239 N N . LEU A 1 537 ? -61.871 9.308 21.949 1.00 88.19 537 LEU A N 1
ATOM 4240 C CA . LEU A 1 537 ? -60.583 10.000 22.071 1.00 88.19 537 LEU A CA 1
ATOM 4241 C C . LEU A 1 537 ? -59.563 9.442 21.067 1.00 88.19 537 LEU A C 1
ATOM 4243 O O . LEU A 1 537 ? -59.346 8.237 21.013 1.00 88.19 537 LEU A O 1
ATOM 4247 N N . ASP A 1 538 ? -58.908 10.321 20.307 1.00 89.94 538 ASP A N 1
ATOM 4248 C CA . ASP A 1 538 ? -57.768 9.962 19.453 1.00 89.94 538 ASP A CA 1
ATOM 4249 C C . ASP A 1 538 ? -56.466 10.365 20.162 1.00 89.94 538 ASP A C 1
ATOM 4251 O O . ASP A 1 538 ? -56.277 11.538 20.500 1.00 89.94 538 ASP A O 1
ATOM 4255 N N . ILE A 1 539 ? -55.599 9.390 20.453 1.00 90.94 539 ILE A N 1
ATOM 4256 C CA . ILE A 1 539 ? -54.397 9.572 21.278 1.00 90.94 539 ILE A CA 1
ATOM 4257 C C . ILE A 1 539 ? -53.152 9.222 20.463 1.00 90.94 539 ILE A C 1
ATOM 4259 O O . ILE A 1 539 ? -52.994 8.100 19.978 1.00 90.94 539 ILE A O 1
ATOM 4263 N N . ALA A 1 540 ? -52.215 10.172 20.391 1.00 90.88 540 ALA A N 1
ATOM 4264 C CA . ALA A 1 540 ? -50.890 9.990 19.811 1.00 90.88 540 ALA A CA 1
ATOM 4265 C C . ALA A 1 540 ? -49.809 10.545 20.747 1.00 90.88 540 ALA A C 1
ATOM 4267 O O . ALA A 1 540 ? -49.928 11.661 21.251 1.00 90.88 540 ALA A O 1
ATOM 4268 N N . ALA A 1 541 ? -48.732 9.784 20.942 1.00 90.12 541 ALA A N 1
ATOM 4269 C CA . ALA A 1 541 ? -47.582 10.188 21.741 1.00 90.12 541 ALA A CA 1
ATOM 4270 C C . ALA A 1 541 ? -46.271 9.803 21.041 1.00 90.12 541 ALA A C 1
ATOM 4272 O O . ALA A 1 541 ? -46.196 8.804 20.323 1.00 90.12 541 ALA A O 1
ATOM 4273 N N . ARG A 1 542 ? -45.234 10.628 21.218 1.00 88.50 542 ARG A N 1
ATOM 4274 C CA . ARG A 1 542 ? -43.882 10.373 20.710 1.00 88.50 542 ARG A CA 1
ATOM 4275 C C . ARG A 1 542 ? -42.865 11.102 21.579 1.00 88.50 542 ARG A C 1
ATOM 4277 O O . ARG A 1 542 ? -42.929 12.321 21.688 1.00 88.50 542 ARG A O 1
ATOM 4284 N N . CYS A 1 543 ? -41.894 10.371 22.117 1.00 87.81 543 CYS A N 1
ATOM 4285 C CA . CYS A 1 543 ? -40.732 10.949 22.790 1.00 87.81 543 CYS A CA 1
ATOM 4286 C C . CYS A 1 543 ? -39.522 10.929 21.843 1.00 87.81 543 CYS A C 1
ATOM 4288 O O . CYS A 1 543 ? -39.221 9.903 21.225 1.00 87.81 543 CYS A O 1
ATOM 4290 N N . ILE A 1 544 ? -38.852 12.073 21.680 1.00 88.00 544 ILE A N 1
ATOM 4291 C CA . ILE A 1 544 ? -37.619 12.206 20.895 1.00 88.00 544 ILE A CA 1
ATOM 4292 C C . ILE A 1 544 ? -36.571 12.861 21.803 1.00 88.00 544 ILE A C 1
ATOM 4294 O O . ILE A 1 544 ? -36.611 14.079 21.973 1.00 88.00 544 ILE A O 1
ATOM 4298 N N . PRO A 1 545 ? -35.634 12.086 22.375 1.00 85.50 545 PRO A N 1
ATOM 4299 C CA . PRO A 1 545 ? -34.571 12.633 23.213 1.00 85.50 545 PRO A CA 1
ATOM 4300 C C . PRO A 1 545 ? -33.731 13.691 22.482 1.00 85.50 545 PRO A C 1
ATOM 4302 O O . PRO A 1 545 ? -33.430 13.536 21.296 1.00 85.50 545 PRO A O 1
ATOM 4305 N N . ALA A 1 546 ? -33.311 14.739 23.199 1.00 83.12 546 ALA A N 1
ATOM 4306 C CA . ALA A 1 546 ? -32.463 15.802 22.651 1.00 83.12 546 ALA A CA 1
ATOM 4307 C C . ALA A 1 546 ? -30.995 15.370 22.428 1.00 83.12 546 ALA A C 1
ATOM 4309 O O . ALA A 1 546 ? -30.339 15.871 21.515 1.00 83.12 546 ALA A O 1
ATOM 4310 N N . LEU A 1 547 ? -30.486 14.446 23.252 1.00 83.12 547 LEU A N 1
ATOM 4311 C CA . LEU A 1 547 ? -29.143 13.846 23.170 1.00 83.12 547 LEU A CA 1
ATOM 4312 C C . LEU A 1 547 ? -29.258 12.308 23.138 1.00 83.12 547 LEU A C 1
ATOM 4314 O O . LEU A 1 547 ? -30.211 11.772 22.568 1.00 83.12 547 LEU A O 1
ATOM 4318 N N . GLU A 1 548 ? -28.296 11.572 23.704 1.00 81.94 548 GLU A N 1
ATOM 4319 C CA . GLU A 1 548 ? -28.359 10.112 23.761 1.00 81.94 548 GLU A CA 1
ATOM 4320 C C . GLU A 1 548 ? -29.517 9.607 24.639 1.00 81.94 548 GLU A C 1
ATOM 4322 O O . GLU A 1 548 ? -30.183 8.653 24.242 1.00 81.94 548 GLU A O 1
ATOM 4327 N N . VAL A 1 549 ? -29.800 10.278 25.764 1.00 84.81 549 VAL A N 1
ATOM 4328 C CA . VAL A 1 549 ? -30.859 9.948 26.741 1.00 84.81 549 VAL A CA 1
ATOM 4329 C C . VAL A 1 549 ? -31.622 11.231 27.108 1.00 84.81 549 VAL A C 1
ATOM 4331 O O . VAL A 1 549 ? -31.015 12.299 27.199 1.00 84.81 549 VAL A O 1
ATOM 4334 N N . GLY A 1 550 ? -32.948 11.152 27.265 1.00 83.06 550 GLY A N 1
ATOM 4335 C CA . GLY A 1 550 ? -33.813 12.292 27.609 1.00 83.06 550 GLY A CA 1
ATOM 4336 C C . GLY A 1 550 ? -34.224 12.292 29.082 1.00 83.06 550 GLY A C 1
ATOM 4337 O O . GLY A 1 550 ? -34.087 11.279 29.757 1.00 83.06 550 GLY A O 1
ATOM 4338 N N . GLY A 1 551 ? -34.746 13.408 29.591 1.00 85.50 551 GLY A N 1
ATOM 4339 C CA . GLY A 1 551 ? -35.482 13.416 30.867 1.00 85.50 551 GLY A CA 1
ATOM 4340 C C . GLY A 1 551 ? -36.962 13.068 30.687 1.00 85.50 551 GLY A C 1
ATOM 4341 O O . GLY A 1 551 ? -37.576 12.528 31.599 1.00 85.50 551 GLY A O 1
ATOM 4342 N N . ASP A 1 552 ? -37.480 13.339 29.490 1.00 88.56 552 ASP A N 1
ATOM 4343 C CA . ASP A 1 552 ? -38.901 13.300 29.175 1.00 88.56 552 ASP A CA 1
ATOM 4344 C C . ASP A 1 552 ? -39.482 11.883 29.283 1.00 88.56 552 ASP A C 1
ATOM 4346 O O . ASP A 1 552 ? -38.953 10.914 28.718 1.00 88.56 552 ASP A O 1
ATOM 4350 N N . TYR A 1 553 ? -40.607 11.776 29.982 1.00 89.50 553 TYR A N 1
ATOM 4351 C CA . TYR A 1 553 ? -41.335 10.533 30.214 1.00 89.50 553 TYR A CA 1
ATOM 4352 C C . TYR A 1 553 ? -42.834 10.758 30.035 1.00 89.50 553 TYR A C 1
ATOM 4354 O O . TYR A 1 553 ? -43.363 11.810 30.391 1.00 89.50 553 TYR A O 1
ATOM 4362 N N . TYR A 1 554 ? -43.542 9.760 29.514 1.00 92.38 554 TYR A N 1
ATOM 4363 C CA . TYR A 1 554 ? -44.999 9.750 29.568 1.00 92.38 554 TYR A CA 1
ATOM 4364 C C . TYR A 1 554 ? -45.529 8.345 29.818 1.00 92.38 554 TYR A C 1
ATOM 4366 O O . TYR A 1 554 ? -44.876 7.367 29.459 1.00 92.38 554 TYR A O 1
ATOM 4374 N N . ASP A 1 555 ? -46.722 8.260 30.404 1.00 92.75 555 ASP A N 1
ATOM 4375 C CA . ASP A 1 555 ? -47.414 6.997 30.657 1.00 92.75 555 ASP A CA 1
ATOM 4376 C C . ASP A 1 555 ? -48.937 7.171 30.694 1.00 92.75 555 ASP A C 1
ATOM 4378 O O . ASP A 1 555 ? -49.455 8.266 30.945 1.00 92.75 555 ASP A O 1
ATOM 4382 N N . PHE A 1 556 ? -49.647 6.071 30.466 1.00 92.75 556 PHE A N 1
ATOM 4383 C CA . PHE A 1 556 ? -51.099 5.982 30.484 1.00 92.75 556 PHE A CA 1
ATOM 4384 C C . PHE A 1 556 ? -51.538 4.955 31.526 1.00 92.75 556 PHE A C 1
ATOM 4386 O O . PHE A 1 556 ? -51.260 3.766 31.401 1.00 92.75 556 PHE A O 1
ATOM 4393 N N . VAL A 1 557 ? -52.263 5.409 32.546 1.00 90.44 557 VAL A N 1
ATOM 4394 C CA . VAL A 1 557 ? -52.734 4.558 33.644 1.00 90.44 557 VAL A CA 1
ATOM 4395 C C . VAL A 1 557 ? -54.253 4.466 33.588 1.00 90.44 557 VAL A C 1
ATOM 4397 O O . VAL A 1 557 ? -54.947 5.472 33.749 1.00 90.44 557 VAL A O 1
ATOM 4400 N N . GLU A 1 558 ? -54.788 3.266 33.378 1.00 87.75 558 GLU A N 1
ATOM 4401 C CA . GLU A 1 558 ? -56.229 3.028 33.477 1.00 87.75 558 GLU A CA 1
ATOM 4402 C C . GLU A 1 558 ? -56.691 3.111 34.937 1.00 87.75 558 GLU A C 1
ATOM 4404 O O . GLU A 1 558 ? -56.107 2.505 35.837 1.00 87.75 558 GLU A O 1
ATOM 4409 N N . LEU A 1 559 ? -57.752 3.881 35.177 1.00 89.75 559 LEU A N 1
ATOM 4410 C CA . LEU A 1 559 ? -58.335 4.102 36.496 1.00 89.75 559 LEU A CA 1
ATOM 4411 C C . LEU A 1 559 ? -59.791 3.620 36.523 1.00 89.75 559 LEU A C 1
ATOM 4413 O O . LEU A 1 559 ? -60.501 3.639 35.514 1.00 89.75 559 LEU A O 1
ATOM 4417 N N . GLU A 1 560 ? -60.279 3.256 37.711 1.00 90.44 560 GLU A N 1
ATOM 4418 C CA . GLU A 1 560 ? -61.672 2.839 37.895 1.00 90.44 560 GLU A CA 1
ATOM 4419 C C . GLU A 1 560 ? -62.675 3.909 37.432 1.00 90.44 560 GLU A C 1
ATOM 4421 O O . GLU A 1 560 ? -62.474 5.118 37.629 1.00 90.44 560 GLU A O 1
ATOM 4426 N N . GLY A 1 561 ? -63.799 3.444 36.877 1.00 86.06 561 GLY A N 1
ATOM 4427 C CA . GLY A 1 561 ? -64.896 4.297 36.420 1.00 86.06 561 GLY A CA 1
ATOM 4428 C C . GLY A 1 561 ? -64.687 4.909 35.032 1.00 86.06 561 GLY A C 1
ATOM 4429 O O . GLY A 1 561 ? -65.156 6.020 34.804 1.00 86.06 561 GLY A O 1
ATOM 4430 N N . ASN A 1 562 ? -63.999 4.207 34.121 1.00 83.25 562 ASN A N 1
ATOM 4431 C CA . ASN A 1 562 ? -63.742 4.652 32.743 1.00 83.25 562 ASN A CA 1
ATOM 4432 C C . ASN A 1 562 ? -62.941 5.970 32.674 1.00 83.25 562 ASN A C 1
ATOM 4434 O O . ASN A 1 562 ? -63.278 6.884 31.920 1.00 83.25 562 ASN A O 1
ATOM 4438 N N . ARG A 1 563 ? -61.906 6.091 33.517 1.00 88.00 563 ARG A N 1
ATOM 4439 C CA . ARG A 1 563 ? -61.026 7.266 33.589 1.00 88.00 563 ARG A CA 1
ATOM 4440 C C . ARG A 1 563 ? -59.619 6.887 33.136 1.00 88.00 563 ARG A C 1
ATOM 4442 O O . ARG A 1 563 ? -59.115 5.837 33.518 1.00 88.00 563 ARG A O 1
ATOM 4449 N N . LEU A 1 564 ? -58.977 7.773 32.380 1.00 90.44 564 LEU A N 1
ATOM 4450 C CA . LEU A 1 564 ? -57.585 7.626 31.962 1.00 90.44 564 LEU A CA 1
ATOM 4451 C C . LEU A 1 564 ? -56.712 8.644 32.705 1.00 90.44 564 LEU A C 1
ATOM 4453 O O . LEU A 1 564 ? -56.956 9.848 32.625 1.00 90.44 564 LEU A O 1
ATOM 4457 N N . GLY A 1 565 ? -55.706 8.161 33.428 1.00 92.38 565 GLY A N 1
ATOM 4458 C CA . GLY A 1 565 ? -54.624 8.978 33.963 1.00 92.38 565 GLY A CA 1
ATOM 4459 C C . GLY A 1 565 ? -53.525 9.143 32.919 1.00 92.38 565 GLY A C 1
ATOM 4460 O O . GLY A 1 565 ? -53.078 8.159 32.336 1.00 92.38 565 GLY A O 1
ATOM 4461 N N . VAL A 1 566 ? -53.084 10.378 32.692 1.00 93.12 566 VAL A N 1
ATOM 4462 C CA . VAL A 1 566 ? -51.947 10.684 31.816 1.00 93.12 566 VAL A CA 1
ATOM 4463 C C . VAL A 1 566 ? -50.832 11.255 32.677 1.00 93.12 566 VAL A C 1
ATOM 4465 O O . VAL A 1 566 ? -51.044 12.231 33.399 1.00 93.12 566 VAL A O 1
ATOM 4468 N N . VAL A 1 567 ? -49.656 10.644 32.605 1.00 93.06 567 VAL A N 1
ATOM 4469 C CA . VAL A 1 567 ? -48.440 11.131 33.258 1.00 93.06 567 VAL A CA 1
ATOM 4470 C C . VAL A 1 567 ? -47.539 11.709 32.177 1.00 93.06 567 VAL A C 1
ATOM 4472 O O . VAL A 1 567 ? -47.323 11.060 31.160 1.00 93.06 567 VAL A O 1
ATOM 4475 N N . ILE A 1 568 ? -47.033 12.924 32.385 1.00 92.06 568 ILE A N 1
ATOM 4476 C CA . ILE A 1 568 ? -46.003 13.555 31.551 1.00 92.06 568 ILE A CA 1
ATOM 4477 C C . ILE A 1 568 ? -45.009 14.198 32.514 1.00 92.06 568 ILE A C 1
ATOM 4479 O O . ILE A 1 568 ? -45.426 14.940 33.408 1.00 92.06 568 ILE A O 1
ATOM 4483 N N . GLY A 1 569 ? -43.729 13.876 32.362 1.00 84.19 569 GLY A N 1
ATOM 4484 C CA . GLY A 1 569 ? -42.642 14.312 33.237 1.00 84.19 569 GLY A CA 1
ATOM 4485 C C . GLY A 1 569 ? -41.428 14.775 32.465 1.00 84.19 569 GLY A C 1
ATOM 4486 O O . GLY A 1 569 ? -41.244 14.278 31.329 1.00 84.19 569 GLY A O 1
#

pLDDT: mean 72.46, std 22.12, range [22.67, 96.81]